Protein AF-A0A6I9YFA8-F1 (afdb_monomer_lite)

Foldseek 3Di:
DDDDDDDDDDDDDDDDDDDDDDDDDDDDDPDDDDDDDDDDDDDDDDDDDDDDDDDDDDPPDDDDPLPAADFQWAQAPVRDTDGQQQLVQARDADHHPSFGDPGHLQADDSSSQHHDWQWDARCNVVGVVHTDGQQAAPSPQQQQFRHWDDDPNDIAGHGDPQFDDRRSQFGDAQWAAGSNAGPIDTDGQQLLPQADPVDPHFGADRHPSQGDDRHQQADDRSSQFHHWQWADGCRPVVHTDGAPQVPATADRHPSHGDDDPPPPPPPPPDDDDDPCVVVVVVVVVVVVVVVVVVVVVVVVVVVVVVVVVVVVVSVVVSVVVVVVVVVVVVVVVVVVVVVVVVVVVVVVVVVVVVVVVVVVVVVVVVVVVVVVVVVVVVVVVVVVD

Radius of gyration: 44.39 Å; chains: 1; bounding box: 105×93×148 Å

pLDDT: mean 76.28, std 22.17, range [23.86, 96.75]

Secondary structure (DSSP, 8-state):
-------------------------------------------------------------------PPPTTEEEBTTS-EEE--STTS-SEE-TBT--EES--TT-BSTTS-BPPTTEEEETTTTEEEEEEEP-SSSTTT---EEEEEEETTEEEEEEPTTEESSSS-EEPTTEE--TTSTT---EE---TT-S-TTSSS--B-TTT-PBSS--TTEESTTS-EEPTTEEEESSSS-EEEE--STT--B-TTT-PBPP---------------TTHHHHHHHHHHHHHHHHHHHHHHHHHHHHHHHHHHHHHHHHHHHHHHHHHHHHHHHHHHHHHHHHHHHHHHHHHHHHHHHHHHHHHHHHHHHHHHHHHHHHHHHHHHH--

Sequence (385 aa):
MALILAWTLLFPIFSFLGCFSLCSASAEDNAFHFDTEESSAHGSQDNSLLRGQQQAVDFASWSHFAEKCQEGFYRTISGNCSPCHCNNNAYKCLDGSGICVDCQRNTTGDYCERCPEGYLGDVTRGAPSFCQPCPCPLPLVANFGVSCYRKNGVVRCKCKEHYAGSNCERCAPGYYGNPLVIGSTCKKCDCSGNSDPNLIVEDCDEVTGQCRNCMRSTTGFNCELCAPGYYGDARIARKCTACNCGGAPCDRQTGQCLGEPPMPAPVTDCPDISCDKCIWDLTDDISLAIQSIEESKEILLSISTGVAAHKDLHDLNATTFILKAKFSEKDNQSALQTTQVDDSANEMTKLLRKIDALDEKKNQGSSKGQQLQKETRETIKRATI

Structure (mmCIF, N/CA/C/O backbone):
data_AF-A0A6I9YFA8-F1
#
_entry.id   AF-A0A6I9YFA8-F1
#
loop_
_atom_site.group_PDB
_atom_site.id
_atom_site.type_symbol
_atom_site.label_atom_id
_atom_site.label_alt_id
_atom_site.label_comp_id
_atom_site.label_asym_id
_atom_site.label_entity_id
_atom_site.label_seq_id
_atom_site.pdbx_PDB_ins_code
_atom_site.Cartn_x
_atom_site.Cartn_y
_atom_site.Cartn_z
_atom_site.occupancy
_atom_site.B_iso_or_equiv
_atom_site.auth_seq_id
_atom_site.auth_comp_id
_atom_site.auth_asym_id
_atom_site.auth_atom_id
_atom_site.pdbx_PDB_model_num
ATOM 1 N N . MET A 1 1 ? 46.542 45.313 17.280 1.00 37.19 1 MET A N 1
ATOM 2 C CA . MET A 1 1 ? 47.785 44.831 17.924 1.00 37.19 1 MET A CA 1
ATOM 3 C C . MET A 1 1 ? 47.374 43.615 18.753 1.00 37.19 1 MET A C 1
ATOM 5 O O . MET A 1 1 ? 46.629 43.819 19.693 1.00 37.19 1 MET A O 1
ATOM 9 N N . ALA A 1 2 ? 47.442 42.357 18.306 1.00 37.31 2 ALA A N 1
ATOM 10 C CA . ALA A 1 2 ? 48.555 41.522 17.823 1.00 37.31 2 ALA A CA 1
ATOM 11 C C . ALA A 1 2 ? 49.624 41.205 18.894 1.00 37.31 2 ALA A C 1
ATOM 13 O O . ALA A 1 2 ? 50.141 42.144 19.490 1.00 37.31 2 ALA A O 1
ATOM 14 N N . LEU A 1 3 ? 49.980 39.901 18.975 1.00 33.00 3 LEU A N 1
ATOM 15 C CA . LEU A 1 3 ? 51.080 39.203 19.701 1.00 33.00 3 LEU A CA 1
ATOM 16 C C . LEU A 1 3 ? 50.664 38.589 21.064 1.00 33.00 3 LEU A C 1
ATOM 18 O O . LEU A 1 3 ? 50.338 39.333 21.977 1.00 33.00 3 LEU A O 1
ATOM 22 N N . ILE A 1 4 ? 50.419 37.269 21.228 1.00 43.38 4 ILE A N 1
ATOM 23 C CA . ILE A 1 4 ? 51.249 36.023 21.131 1.00 43.38 4 ILE A CA 1
ATOM 24 C C . ILE A 1 4 ? 52.418 36.005 22.153 1.00 43.38 4 ILE A C 1
ATOM 26 O O . ILE A 1 4 ? 53.266 36.886 22.092 1.00 43.38 4 ILE A O 1
ATOM 30 N N . LEU A 1 5 ? 52.454 35.094 23.148 1.00 41.53 5 LEU A N 1
ATOM 31 C CA . LEU A 1 5 ? 53.279 33.854 23.322 1.00 41.53 5 LEU A CA 1
ATOM 32 C C . LEU A 1 5 ? 53.258 33.526 24.854 1.00 41.53 5 LEU A C 1
ATOM 34 O O . LEU A 1 5 ? 53.018 34.444 25.627 1.00 41.53 5 LEU A O 1
ATOM 38 N N . ALA A 1 6 ? 53.476 32.341 25.443 1.00 36.97 6 ALA A N 1
ATOM 39 C CA . ALA A 1 6 ? 54.114 31.083 25.056 1.00 36.97 6 ALA A CA 1
ATOM 40 C C . ALA A 1 6 ? 53.616 29.921 25.956 1.00 36.97 6 ALA A C 1
ATOM 42 O O . ALA A 1 6 ? 53.263 30.120 27.118 1.00 36.97 6 ALA A O 1
ATOM 43 N N . TRP A 1 7 ? 53.659 28.704 25.412 1.00 34.22 7 TRP A N 1
ATOM 44 C CA . TRP A 1 7 ? 53.540 27.418 26.105 1.00 34.22 7 TRP A CA 1
ATOM 45 C C . TRP A 1 7 ? 54.900 26.946 26.642 1.00 34.22 7 TRP A C 1
ATOM 47 O O . TRP A 1 7 ? 55.912 27.106 25.959 1.00 34.22 7 TRP A O 1
ATOM 57 N N . THR A 1 8 ? 54.909 26.250 27.785 1.00 38.25 8 THR A N 1
ATOM 58 C CA . THR A 1 8 ? 56.031 25.402 28.224 1.00 38.25 8 THR A CA 1
ATOM 59 C C . THR A 1 8 ? 55.552 24.024 28.693 1.00 38.25 8 THR A C 1
ATOM 61 O O . THR A 1 8 ? 54.775 23.896 29.632 1.00 38.25 8 THR A O 1
ATOM 64 N N . LEU A 1 9 ? 56.069 23.039 27.960 1.00 36.62 9 LEU A N 1
ATOM 65 C CA . LEU A 1 9 ? 56.256 21.594 28.133 1.00 36.62 9 LEU A CA 1
ATOM 66 C C . LEU A 1 9 ? 56.224 20.999 29.555 1.00 36.62 9 LEU A C 1
ATOM 68 O O . LEU A 1 9 ? 56.829 21.559 30.462 1.00 36.62 9 LEU A O 1
ATOM 72 N N . LEU A 1 10 ? 55.710 19.761 29.659 1.00 36.56 10 LEU A N 1
ATOM 73 C CA . LEU A 1 10 ? 56.336 18.643 30.393 1.00 36.56 10 LEU A CA 1
ATOM 74 C C . LEU A 1 10 ? 55.769 17.282 29.916 1.00 36.56 10 LEU A C 1
ATOM 76 O O . LEU A 1 10 ? 54.577 17.014 30.031 1.00 36.56 10 LEU A O 1
ATOM 80 N N . PHE A 1 11 ? 56.654 16.446 29.361 1.00 34.84 11 PHE A N 1
ATOM 81 C CA . PHE A 1 11 ? 56.480 15.011 29.066 1.00 34.84 11 PHE A CA 1
ATOM 82 C C . PHE A 1 11 ? 56.703 14.161 30.335 1.00 34.84 11 PHE A C 1
ATOM 84 O O . PHE A 1 11 ? 57.422 14.597 31.236 1.00 34.84 11 PHE A O 1
ATOM 91 N N . PRO A 1 12 ? 56.180 12.922 30.378 1.00 45.16 12 PRO A N 1
ATOM 92 C CA . PRO A 1 12 ? 57.072 11.743 30.366 1.00 45.16 12 PRO A CA 1
ATOM 93 C C . PRO A 1 12 ? 56.535 10.649 29.411 1.00 45.16 12 PRO A C 1
ATOM 95 O O . PRO A 1 12 ? 55.336 10.419 29.331 1.00 45.16 12 PRO A O 1
ATOM 98 N N . ILE A 1 13 ? 57.315 10.094 28.476 1.00 38.06 13 ILE A N 1
ATOM 99 C CA . ILE A 1 13 ? 58.240 8.945 28.596 1.00 38.06 13 ILE A CA 1
ATOM 100 C C . ILE A 1 13 ? 57.659 7.758 29.386 1.00 38.06 13 ILE A C 1
ATOM 102 O O . ILE A 1 13 ? 57.830 7.681 30.596 1.00 38.06 13 ILE A O 1
ATOM 106 N N . PHE A 1 14 ? 57.088 6.786 28.667 1.00 33.00 14 PHE A N 1
ATOM 107 C CA . PHE A 1 14 ? 57.235 5.3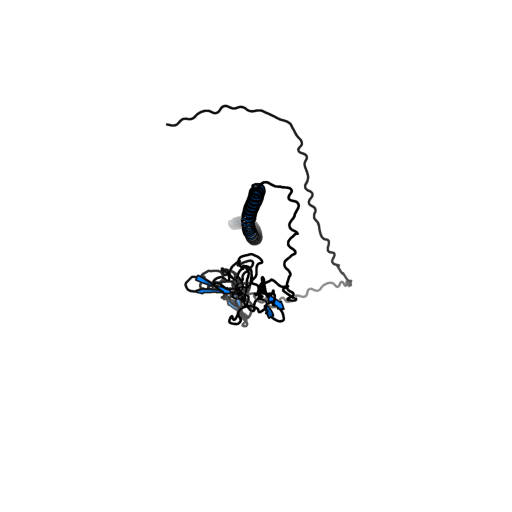59 28.971 1.00 33.00 14 PHE A CA 1
ATOM 108 C C . PHE A 1 14 ? 57.263 4.560 27.663 1.00 33.00 14 PHE A C 1
ATOM 110 O O . PHE A 1 14 ? 56.269 4.450 26.950 1.00 33.00 14 PHE A O 1
ATOM 117 N N . SER A 1 15 ? 58.438 4.014 27.365 1.00 31.86 15 SER A N 1
ATOM 118 C CA . SER A 1 15 ? 58.642 2.933 26.409 1.00 31.86 15 SER A CA 1
ATOM 119 C C . SER A 1 15 ? 58.514 1.612 27.161 1.00 31.86 15 SER A C 1
ATOM 121 O O . SER A 1 15 ? 59.235 1.427 28.134 1.00 31.86 15 SER A O 1
ATOM 123 N N . PHE A 1 16 ? 57.692 0.679 26.681 1.00 33.78 16 PHE A N 1
ATOM 124 C CA . PHE A 1 16 ? 57.995 -0.751 26.775 1.00 33.78 16 PHE A CA 1
ATOM 125 C C . PHE A 1 16 ? 57.478 -1.483 25.533 1.00 33.78 16 PHE A C 1
ATOM 127 O O . PHE A 1 16 ? 56.389 -1.232 25.025 1.00 33.78 16 PHE A O 1
ATOM 134 N N . LEU A 1 17 ? 58.370 -2.326 25.023 1.00 32.44 17 LEU A N 1
ATOM 135 C CA . LEU A 1 17 ? 58.340 -3.076 23.779 1.00 32.44 17 LEU A CA 1
ATOM 136 C C . LEU A 1 17 ? 57.250 -4.163 23.742 1.00 32.44 17 LEU A C 1
ATOM 138 O O . LEU A 1 17 ? 57.093 -4.916 24.693 1.00 32.44 17 LEU A O 1
ATOM 142 N N . GLY A 1 18 ? 56.660 -4.332 22.555 1.00 32.12 18 GLY A N 1
ATOM 143 C CA . GLY A 1 18 ? 56.881 -5.529 21.732 1.00 32.12 18 GLY A CA 1
ATOM 144 C C . GLY A 1 18 ? 56.092 -6.803 22.050 1.00 32.12 18 GLY A C 1
ATOM 145 O O . GLY A 1 18 ? 56.532 -7.619 22.848 1.00 32.12 18 GLY A O 1
ATOM 146 N N . CYS A 1 19 ? 55.035 -7.046 21.269 1.00 28.20 19 CYS A N 1
ATOM 147 C CA . CYS A 1 19 ? 54.756 -8.342 20.631 1.00 28.20 19 CYS A CA 1
ATOM 148 C C . CYS A 1 19 ? 53.680 -8.151 19.547 1.00 28.20 19 CYS A C 1
ATOM 150 O O . CYS A 1 19 ? 52.489 -8.253 19.816 1.00 28.20 19 CYS A O 1
ATOM 152 N N . PHE A 1 20 ? 54.096 -7.870 18.309 1.00 30.78 20 PHE A N 1
ATOM 153 C CA . PHE A 1 20 ? 53.253 -8.107 17.135 1.00 30.78 20 PHE A CA 1
ATOM 154 C C . PHE A 1 20 ? 53.549 -9.525 16.646 1.00 30.78 20 PHE A C 1
ATOM 156 O O . PHE A 1 20 ? 54.576 -9.764 16.018 1.00 30.78 20 PHE A O 1
ATOM 163 N N . SER A 1 21 ? 52.662 -10.464 16.972 1.00 33.53 21 SER A N 1
ATOM 164 C CA . SER A 1 21 ? 52.560 -11.728 16.245 1.00 33.53 21 SER A CA 1
ATOM 165 C C . SER A 1 21 ? 51.426 -11.605 15.238 1.00 33.53 21 SER A C 1
ATOM 167 O 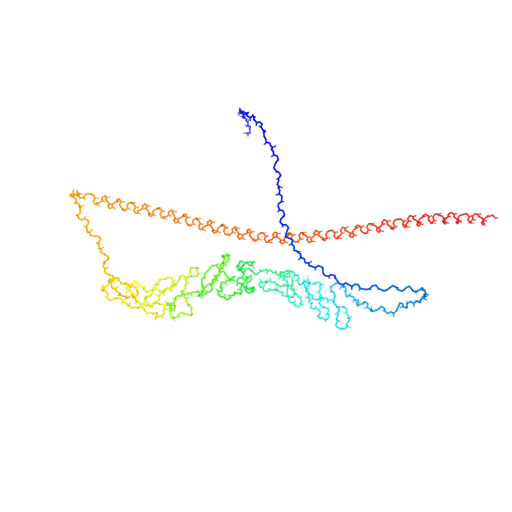O . SER A 1 21 ? 50.321 -11.186 15.580 1.00 33.53 21 SER A O 1
ATOM 169 N N . LEU A 1 22 ? 51.745 -11.940 13.990 1.00 33.31 22 LEU A N 1
ATOM 170 C CA . LEU A 1 22 ? 50.807 -12.087 12.890 1.00 33.31 22 LEU A CA 1
ATOM 171 C C . LEU A 1 22 ? 49.702 -13.080 13.280 1.00 33.31 22 LEU A C 1
ATOM 173 O O . LEU A 1 22 ? 50.000 -14.187 13.722 1.00 33.31 22 LEU A O 1
ATOM 177 N N . CYS A 1 23 ? 48.442 -12.714 13.057 1.00 27.19 23 CYS A N 1
ATOM 178 C CA . CYS A 1 23 ? 47.355 -13.678 12.918 1.00 27.19 23 CYS A CA 1
ATOM 179 C C . CYS A 1 23 ? 46.838 -13.606 11.484 1.00 27.19 23 CYS A C 1
ATOM 181 O O . CYS A 1 23 ? 46.246 -12.616 11.056 1.00 27.19 23 CYS A O 1
ATOM 183 N N . SER A 1 24 ? 47.129 -14.673 10.752 1.00 28.73 24 SER A N 1
ATOM 184 C CA . SER A 1 24 ? 46.574 -15.025 9.456 1.00 28.73 24 SER A CA 1
ATOM 185 C C . SER A 1 24 ? 45.066 -15.239 9.604 1.00 28.73 24 SER A C 1
ATOM 187 O O . SER A 1 24 ? 44.641 -16.099 10.373 1.00 28.73 24 SER A O 1
ATOM 189 N N . ALA A 1 25 ? 44.255 -14.472 8.879 1.00 27.84 25 ALA A N 1
ATOM 190 C CA . ALA A 1 25 ? 42.838 -14.769 8.724 1.00 27.84 25 ALA A CA 1
ATOM 191 C C . ALA A 1 25 ? 42.693 -15.903 7.697 1.00 27.84 25 ALA A C 1
ATOM 193 O O . ALA A 1 25 ? 42.983 -15.724 6.516 1.00 27.84 25 ALA A O 1
ATOM 194 N N . SER A 1 26 ? 42.303 -17.081 8.183 1.00 27.17 26 SER A N 1
ATOM 195 C CA . SER A 1 26 ? 41.871 -18.220 7.375 1.00 27.17 26 SER A CA 1
ATOM 196 C C . SER A 1 26 ? 40.496 -17.907 6.786 1.00 27.17 26 SER A C 1
ATOM 198 O O . SER A 1 26 ? 39.551 -17.672 7.536 1.00 27.17 26 SER A O 1
ATOM 200 N N . ALA A 1 27 ? 40.397 -17.883 5.459 1.00 29.92 27 ALA A N 1
ATOM 201 C CA . ALA A 1 27 ? 39.131 -17.884 4.740 1.00 29.92 27 ALA A CA 1
ATOM 202 C C . ALA A 1 27 ? 38.597 -19.325 4.706 1.00 29.92 27 ALA A C 1
ATOM 204 O O . ALA A 1 27 ? 39.241 -20.214 4.151 1.00 29.92 27 ALA A O 1
ATOM 205 N N . GLU A 1 28 ? 37.452 -19.562 5.341 1.00 27.06 28 GLU A N 1
ATOM 206 C CA . GLU A 1 28 ? 36.682 -20.795 5.182 1.00 27.06 28 GLU A CA 1
ATOM 207 C C . GLU A 1 28 ? 35.789 -20.651 3.941 1.00 27.06 28 GLU A C 1
ATOM 209 O O . GLU A 1 28 ? 34.716 -20.050 3.992 1.00 27.06 28 GLU A O 1
ATOM 214 N N . ASP A 1 29 ? 36.258 -21.187 2.813 1.00 28.42 29 ASP A N 1
ATOM 215 C CA . ASP A 1 29 ? 35.444 -21.428 1.623 1.00 28.42 29 ASP A CA 1
ATOM 216 C C . ASP A 1 29 ? 34.617 -22.707 1.829 1.00 28.42 29 ASP A C 1
ATOM 218 O O . ASP A 1 29 ? 35.122 -23.826 1.729 1.00 28.42 29 ASP A O 1
ATOM 222 N N . ASN A 1 30 ? 33.317 -22.550 2.085 1.00 28.09 30 ASN A N 1
ATOM 223 C CA . ASN A 1 30 ? 32.345 -23.634 1.951 1.00 28.09 30 ASN A CA 1
ATOM 224 C C . ASN A 1 30 ? 31.956 -23.776 0.472 1.00 28.09 30 ASN A C 1
ATOM 226 O O . ASN A 1 30 ? 30.963 -23.212 0.010 1.00 28.09 30 ASN A O 1
ATOM 230 N N . ALA A 1 31 ? 32.753 -24.544 -0.270 1.00 27.52 31 ALA A N 1
ATOM 231 C CA . ALA A 1 31 ? 32.398 -25.027 -1.597 1.00 27.52 31 ALA A CA 1
ATOM 232 C C . ALA A 1 31 ? 31.390 -26.184 -1.472 1.00 27.52 31 ALA A C 1
ATOM 234 O O . ALA A 1 31 ? 31.732 -27.290 -1.055 1.00 27.52 31 ALA A O 1
ATOM 235 N N . PHE A 1 32 ? 30.132 -25.924 -1.833 1.00 25.80 32 PHE A N 1
ATOM 236 C CA . PHE A 1 32 ? 29.132 -26.969 -2.033 1.00 25.80 32 PHE A CA 1
ATOM 237 C C . PHE A 1 32 ? 29.426 -27.724 -3.335 1.00 25.80 32 PHE A C 1
ATOM 239 O O . PHE A 1 32 ? 29.373 -27.163 -4.427 1.00 25.80 32 PHE A O 1
ATOM 246 N N . HIS A 1 33 ? 29.731 -29.010 -3.182 1.00 24.09 33 HIS A N 1
ATOM 247 C CA . HIS A 1 33 ? 29.872 -30.004 -4.238 1.00 24.09 33 HIS A CA 1
ATOM 248 C C . HIS A 1 33 ? 28.466 -30.419 -4.704 1.00 24.09 33 HIS A C 1
ATOM 250 O O . HIS A 1 33 ? 27.665 -30.887 -3.894 1.00 24.09 33 HIS A O 1
ATOM 256 N N . PHE A 1 34 ? 28.150 -30.236 -5.987 1.00 24.97 34 PHE A N 1
ATOM 257 C CA . PHE A 1 34 ? 26.955 -30.808 -6.608 1.00 24.97 34 PHE A CA 1
ATOM 258 C C . PHE A 1 34 ? 27.399 -31.658 -7.797 1.00 24.97 34 PHE A C 1
ATOM 260 O O . PHE A 1 34 ? 27.820 -31.135 -8.827 1.00 24.97 34 PHE A O 1
ATOM 267 N N . ASP A 1 35 ? 27.360 -32.974 -7.607 1.00 23.86 35 ASP A N 1
ATOM 268 C CA . ASP A 1 35 ? 27.571 -33.963 -8.656 1.00 23.86 35 ASP A CA 1
ATOM 269 C C . ASP A 1 35 ? 26.369 -33.958 -9.605 1.00 23.86 35 ASP A C 1
ATOM 271 O O . ASP A 1 35 ? 25.222 -34.053 -9.168 1.00 23.86 35 ASP A O 1
ATOM 275 N N . THR A 1 36 ? 26.615 -33.867 -10.912 1.00 29.19 36 THR A N 1
ATOM 276 C CA . THR A 1 36 ? 25.636 -34.301 -11.917 1.00 29.19 36 THR A CA 1
ATOM 277 C C . THR A 1 36 ? 26.329 -35.135 -12.981 1.00 29.19 36 THR A C 1
ATOM 279 O O . THR A 1 36 ? 27.373 -34.776 -13.519 1.00 29.19 36 THR A O 1
ATOM 282 N N . GLU A 1 37 ? 25.728 -36.299 -13.189 1.00 26.17 37 GLU A N 1
ATOM 283 C CA . GLU A 1 37 ? 26.202 -37.449 -13.936 1.00 26.17 37 GLU A CA 1
ATOM 284 C C . GLU A 1 37 ? 26.422 -37.145 -15.423 1.00 26.17 37 GLU A C 1
ATOM 286 O O . GLU A 1 37 ? 25.513 -36.744 -16.151 1.00 26.17 37 GLU A O 1
ATOM 291 N N . GLU A 1 38 ? 27.635 -37.430 -15.893 1.00 25.34 38 GLU A N 1
ATOM 292 C CA . GLU A 1 38 ? 27.951 -37.620 -17.302 1.00 25.34 38 GLU A CA 1
ATOM 293 C C . GLU A 1 38 ? 27.581 -39.061 -17.687 1.00 25.34 38 GLU A C 1
ATOM 295 O O . GLU A 1 38 ? 28.255 -40.018 -17.308 1.00 25.34 38 GLU A O 1
ATOM 300 N N . SER A 1 39 ? 26.495 -39.232 -18.442 1.00 28.34 39 SER A N 1
ATOM 301 C CA . SER A 1 39 ? 26.204 -40.492 -19.131 1.00 28.34 39 SER A CA 1
ATOM 302 C C . SER A 1 39 ? 26.679 -40.409 -20.576 1.00 28.34 39 SER A C 1
ATOM 304 O O . SER A 1 39 ? 26.050 -39.786 -21.431 1.00 28.34 39 SER A O 1
ATOM 306 N N . SER A 1 40 ? 27.796 -41.080 -20.838 1.00 24.27 40 SER A N 1
ATOM 307 C CA . SER A 1 40 ? 28.259 -41.462 -22.167 1.00 24.27 40 SER A CA 1
ATOM 308 C C . SER A 1 40 ? 27.720 -42.854 -22.516 1.00 24.27 40 SER A C 1
ATOM 310 O O . SER A 1 40 ? 27.761 -43.776 -21.704 1.00 24.27 40 SER A O 1
ATOM 312 N N . ALA A 1 41 ? 27.234 -43.033 -23.747 1.00 27.73 41 ALA A N 1
ATOM 313 C CA . ALA A 1 41 ? 26.946 -44.352 -24.301 1.00 27.73 41 ALA A CA 1
ATOM 314 C C . ALA A 1 41 ? 27.381 -44.448 -25.775 1.00 27.73 41 ALA A C 1
ATOM 316 O O . ALA A 1 41 ? 26.761 -43.886 -26.670 1.00 27.73 41 ALA A O 1
ATOM 317 N N . HIS A 1 42 ? 28.472 -45.199 -25.957 1.00 26.69 42 HIS A N 1
ATOM 318 C CA . HIS A 1 42 ? 28.729 -46.201 -27.001 1.00 26.69 42 HIS A CA 1
ATOM 319 C C . HIS A 1 42 ? 28.657 -45.821 -28.497 1.00 26.69 42 HIS A C 1
ATOM 321 O O . HIS A 1 42 ? 27.625 -45.892 -29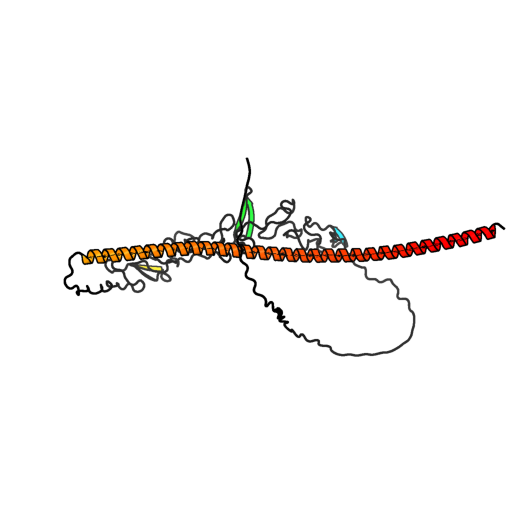.150 1.00 26.69 42 HIS A O 1
ATOM 327 N N . GLY A 1 43 ? 29.843 -45.544 -29.051 1.00 24.30 43 GLY A N 1
ATOM 328 C CA . GLY A 1 43 ? 30.550 -46.396 -30.022 1.00 24.30 43 GLY A CA 1
ATOM 329 C C . GLY A 1 43 ? 29.792 -47.064 -31.179 1.00 24.30 43 GLY A C 1
ATOM 330 O O . GLY A 1 43 ? 29.072 -48.033 -30.980 1.00 24.30 43 GLY A O 1
ATOM 331 N N . SER A 1 44 ? 30.174 -46.699 -32.406 1.00 27.22 44 SER A N 1
ATOM 332 C CA . SER A 1 44 ? 30.743 -47.668 -33.355 1.00 27.22 44 SER A CA 1
ATOM 333 C C . SER A 1 44 ? 31.600 -46.935 -34.385 1.00 27.22 44 SER A C 1
ATOM 335 O O . SER A 1 44 ? 31.117 -46.075 -35.118 1.00 27.22 44 SER A O 1
ATOM 337 N N . GLN A 1 45 ? 32.887 -47.277 -34.416 1.00 28.42 45 GLN A N 1
ATOM 338 C CA . GLN A 1 45 ? 33.768 -47.014 -35.548 1.00 28.42 45 GLN A CA 1
ATOM 339 C C . GLN A 1 45 ? 33.338 -47.913 -36.707 1.00 28.42 45 GLN A C 1
ATOM 341 O O . GLN A 1 45 ? 33.093 -49.097 -36.493 1.00 28.42 45 GLN A O 1
ATOM 346 N N . ASP A 1 46 ? 33.339 -47.380 -37.925 1.00 25.95 46 ASP A N 1
ATOM 347 C CA . ASP A 1 46 ? 33.706 -48.193 -39.076 1.00 25.95 46 ASP A CA 1
ATOM 348 C C . ASP A 1 46 ? 34.562 -47.354 -40.025 1.00 25.95 46 ASP A C 1
ATOM 350 O O . ASP A 1 46 ? 34.192 -46.259 -40.451 1.00 25.95 46 ASP A O 1
ATOM 354 N N . ASN A 1 47 ? 35.773 -47.847 -40.258 1.00 26.53 47 ASN A N 1
ATOM 355 C CA . ASN A 1 47 ? 36.839 -47.174 -40.976 1.00 26.53 47 ASN A CA 1
ATOM 356 C C . ASN A 1 47 ? 36.979 -47.899 -42.317 1.00 26.53 47 ASN A C 1
ATOM 358 O O . ASN A 1 47 ? 37.496 -49.014 -42.360 1.00 26.53 47 ASN A O 1
ATOM 362 N N . SER A 1 48 ? 36.539 -47.291 -43.419 1.00 29.19 48 SER A N 1
ATOM 363 C CA . SER A 1 48 ? 36.879 -47.779 -44.758 1.00 29.19 48 SER A CA 1
ATOM 364 C C . SER A 1 48 ? 37.493 -46.664 -45.602 1.00 29.19 48 SER A C 1
ATOM 366 O O . SER A 1 48 ? 36.871 -45.677 -45.984 1.00 29.19 48 SER A O 1
ATOM 368 N N . LEU A 1 49 ? 38.789 -46.846 -45.846 1.00 30.11 49 LEU A N 1
ATOM 369 C CA . LEU A 1 49 ? 39.604 -46.148 -46.827 1.00 30.11 49 LEU A CA 1
ATOM 370 C C . LEU A 1 49 ? 39.100 -46.471 -48.237 1.00 30.11 49 LEU A C 1
ATOM 372 O O . LEU A 1 49 ? 39.190 -47.621 -48.657 1.00 30.11 49 LEU A O 1
ATOM 376 N N . LEU A 1 50 ? 38.717 -45.454 -49.010 1.00 30.09 50 LEU A N 1
ATOM 377 C CA . LEU A 1 50 ? 38.871 -45.477 -50.464 1.00 30.09 50 LEU A CA 1
ATOM 378 C C . LEU A 1 50 ? 39.292 -44.096 -50.975 1.00 30.09 50 LEU A C 1
ATOM 380 O O . LEU A 1 50 ? 38.740 -43.048 -50.652 1.00 30.09 50 LEU A O 1
ATOM 384 N N . ARG A 1 51 ? 40.379 -44.151 -51.735 1.00 28.03 51 ARG A N 1
ATOM 385 C CA . ARG A 1 51 ? 41.190 -43.077 -52.288 1.00 28.03 51 ARG A CA 1
ATOM 386 C C . ARG A 1 51 ? 40.494 -42.437 -53.494 1.00 28.03 51 ARG A C 1
ATOM 388 O O . ARG A 1 51 ? 40.247 -43.122 -54.473 1.00 28.03 51 ARG A O 1
ATOM 395 N N . GLY A 1 52 ? 40.337 -41.114 -53.432 1.00 30.61 52 GLY A N 1
ATOM 396 C CA . GLY A 1 52 ? 40.505 -40.169 -54.540 1.00 30.61 52 GLY A CA 1
ATOM 397 C C . GLY A 1 52 ? 39.525 -40.225 -55.713 1.00 30.61 52 GLY A C 1
ATOM 398 O O . GLY A 1 52 ? 39.706 -41.017 -56.627 1.00 30.61 52 GLY A O 1
ATOM 399 N N . GLN A 1 53 ? 38.660 -39.214 -55.805 1.00 30.06 53 GLN A N 1
ATOM 400 C CA . GLN A 1 53 ? 38.508 -38.465 -57.052 1.00 30.06 53 GLN A CA 1
ATOM 401 C C . GLN A 1 53 ? 37.922 -37.078 -56.785 1.00 30.06 53 GLN A C 1
ATOM 403 O O . GLN A 1 53 ? 36.889 -36.917 -56.144 1.00 30.06 53 GLN A O 1
ATOM 408 N N . GLN A 1 54 ? 38.645 -36.075 -57.273 1.00 42.94 54 GLN A N 1
ATOM 409 C CA . GLN A 1 54 ? 38.258 -34.676 -57.318 1.00 42.94 54 GLN A CA 1
ATOM 410 C C . GLN A 1 54 ? 36.951 -34.541 -58.115 1.00 42.94 54 GLN A C 1
ATOM 412 O O . GLN A 1 54 ? 36.946 -34.787 -59.321 1.00 42.94 54 GLN A O 1
ATOM 417 N N . GLN A 1 55 ? 35.862 -34.125 -57.474 1.00 30.30 55 GLN A N 1
ATOM 418 C CA . GLN A 1 55 ? 34.700 -33.578 -58.169 1.00 30.30 55 GLN A CA 1
ATOM 419 C C . GLN A 1 55 ? 34.354 -32.231 -57.545 1.00 30.30 55 GLN A C 1
ATOM 421 O O . GLN A 1 55 ? 34.182 -32.102 -56.335 1.00 30.30 55 GLN A O 1
ATOM 426 N N . ALA A 1 56 ? 34.367 -31.216 -58.406 1.00 37.69 56 ALA A N 1
ATOM 427 C CA . ALA A 1 56 ? 34.013 -29.848 -58.095 1.00 37.69 56 ALA A CA 1
ATOM 428 C C . ALA A 1 56 ? 32.609 -29.814 -57.486 1.00 37.69 56 ALA A C 1
ATOM 430 O O . ALA A 1 56 ? 31.646 -30.248 -58.115 1.00 37.69 56 ALA A O 1
ATOM 431 N N . VAL A 1 57 ? 32.509 -29.317 -56.256 1.00 32.56 57 VAL A N 1
ATOM 432 C CA . VAL A 1 57 ? 31.219 -29.017 -55.643 1.00 32.56 57 VAL A CA 1
ATOM 433 C C . VAL A 1 57 ? 30.835 -27.623 -56.118 1.00 32.56 57 VAL A C 1
ATOM 435 O O . VAL A 1 57 ? 31.519 -26.646 -55.810 1.00 32.56 57 VAL A O 1
ATOM 438 N N . ASP A 1 58 ? 29.777 -27.565 -56.919 1.00 29.73 58 ASP A N 1
ATOM 439 C CA . ASP A 1 58 ? 29.145 -26.338 -57.387 1.00 29.73 58 ASP A CA 1
ATOM 440 C C . ASP A 1 58 ? 28.758 -25.463 -56.184 1.00 29.73 58 ASP A C 1
ATOM 442 O O . ASP A 1 58 ? 27.888 -25.803 -55.377 1.00 29.73 58 ASP A O 1
ATOM 446 N N . PHE A 1 59 ? 29.423 -24.317 -56.055 1.00 38.16 59 PHE A N 1
ATOM 447 C CA . PHE A 1 59 ? 29.097 -23.272 -55.087 1.00 38.16 59 PHE A CA 1
ATOM 448 C C . PHE A 1 59 ? 27.905 -22.453 -55.607 1.00 38.16 59 PHE A C 1
ATOM 450 O O . PHE A 1 59 ? 28.044 -21.293 -55.982 1.00 38.16 59 PHE A O 1
ATOM 457 N N . ALA A 1 60 ? 26.719 -23.057 -55.666 1.00 39.16 60 ALA A N 1
ATOM 458 C CA . ALA A 1 60 ? 25.497 -22.334 -56.024 1.00 39.16 60 ALA A CA 1
ATOM 459 C C . ALA A 1 60 ? 24.237 -22.944 -55.393 1.00 39.16 60 ALA A C 1
ATOM 461 O O . ALA A 1 60 ? 23.219 -23.132 -56.047 1.00 39.16 60 ALA A O 1
ATOM 462 N N . SER A 1 61 ? 24.285 -23.243 -54.096 1.00 44.78 61 SER A N 1
ATOM 463 C CA . SER A 1 61 ? 23.067 -23.347 -53.285 1.00 44.78 61 SER A CA 1
ATOM 464 C C . SER A 1 61 ? 23.377 -22.996 -51.834 1.00 44.78 61 SER A C 1
ATOM 466 O O . SER A 1 61 ? 23.171 -23.784 -50.913 1.00 44.78 61 SER A O 1
ATOM 468 N N . TRP A 1 62 ? 23.919 -21.796 -51.622 1.00 40.25 62 TRP A N 1
ATOM 469 C CA . TRP A 1 62 ? 23.849 -21.170 -50.309 1.00 40.25 62 TRP A CA 1
ATOM 470 C C . TRP A 1 62 ? 22.434 -20.635 -50.145 1.00 40.25 62 TRP A C 1
ATOM 472 O O . TRP A 1 62 ? 22.063 -19.619 -50.727 1.00 40.25 62 TRP A O 1
ATOM 482 N N . SER A 1 63 ? 21.639 -21.378 -49.379 1.00 46.28 63 SER A N 1
ATOM 483 C CA . SER A 1 63 ? 20.431 -20.895 -48.721 1.00 46.28 63 SER A CA 1
ATOM 484 C C . SER A 1 63 ? 20.654 -19.455 -48.267 1.00 46.28 63 SER A C 1
ATOM 486 O O . SER A 1 63 ? 21.534 -19.197 -47.445 1.00 46.28 63 SER A O 1
ATOM 488 N N . HIS A 1 64 ? 19.901 -18.542 -48.886 1.00 47.16 64 HIS A N 1
ATOM 489 C CA . HIS A 1 64 ? 19.938 -17.107 -48.648 1.00 47.16 64 HIS A CA 1
ATOM 490 C C . HIS A 1 64 ? 20.105 -16.826 -47.154 1.00 47.16 64 HIS A C 1
ATOM 492 O O . HIS A 1 64 ? 19.227 -17.152 -46.354 1.00 47.16 64 HIS A O 1
ATOM 498 N N . PHE A 1 65 ? 21.223 -16.197 -46.788 1.00 49.88 65 PHE A N 1
ATOM 499 C CA . PHE A 1 65 ? 21.296 -15.418 -45.562 1.00 49.88 65 PHE A CA 1
ATOM 500 C C . PHE A 1 65 ? 20.062 -14.514 -45.563 1.00 49.88 65 PHE A C 1
ATOM 502 O O . PHE A 1 65 ? 19.938 -13.652 -46.434 1.00 49.88 65 PHE A O 1
ATOM 509 N N . ALA A 1 66 ? 19.114 -14.742 -44.653 1.00 60.78 66 ALA A N 1
ATOM 510 C CA . ALA A 1 66 ? 18.056 -13.776 -44.419 1.00 60.78 66 ALA A CA 1
ATOM 511 C C . ALA A 1 66 ? 18.762 -12.495 -43.970 1.00 60.78 66 ALA A C 1
ATOM 513 O O . ALA A 1 66 ? 19.285 -12.423 -42.860 1.00 60.78 66 ALA A O 1
ATOM 514 N N . GLU A 1 67 ? 18.885 -11.542 -44.890 1.00 70.81 67 GLU A N 1
ATOM 515 C CA . GLU A 1 67 ? 19.615 -10.302 -44.678 1.00 70.81 67 GLU A CA 1
ATOM 516 C C . GLU A 1 67 ? 18.953 -9.586 -43.497 1.00 70.81 67 GLU A C 1
ATOM 518 O O . GLU A 1 67 ? 17.792 -9.166 -43.567 1.00 70.81 67 GLU A O 1
ATOM 523 N N . LYS A 1 68 ? 19.638 -9.591 -42.353 1.00 81.06 68 LYS A N 1
ATOM 524 C CA . LYS A 1 68 ? 19.126 -9.014 -41.115 1.00 81.06 68 LYS A CA 1
ATOM 525 C C . LYS A 1 68 ? 19.073 -7.503 -41.301 1.00 81.06 68 LYS A C 1
ATOM 527 O O . LYS A 1 68 ? 20.052 -6.910 -41.750 1.00 81.06 68 LYS A O 1
ATOM 532 N N . CYS A 1 69 ? 17.939 -6.889 -40.974 1.00 86.50 69 CYS A N 1
ATOM 533 C CA . CYS A 1 69 ? 17.820 -5.438 -41.045 1.00 86.50 69 CYS A CA 1
ATOM 534 C C . CYS A 1 69 ? 18.826 -4.766 -40.096 1.00 86.50 69 CYS A C 1
ATOM 536 O O . CYS A 1 69 ? 19.213 -5.333 -39.069 1.00 86.50 69 CYS A O 1
ATOM 538 N N . GLN A 1 70 ? 19.263 -3.561 -40.466 1.00 88.75 70 GLN A N 1
ATOM 539 C CA . GLN A 1 70 ? 20.136 -2.735 -39.635 1.00 88.75 70 GLN A CA 1
ATOM 540 C C . GLN A 1 70 ? 19.482 -2.454 -38.270 1.00 88.75 70 GLN A C 1
ATOM 542 O O . GLN A 1 70 ? 18.259 -2.419 -38.153 1.00 88.75 70 GLN A O 1
ATOM 547 N N . GLU A 1 71 ? 20.291 -2.237 -37.233 1.00 85.12 71 GLU A N 1
ATOM 548 C CA . GLU A 1 71 ? 19.803 -1.859 -35.903 1.00 85.12 71 GLU A CA 1
ATOM 549 C C . GLU A 1 71 ? 18.879 -0.629 -35.963 1.00 85.12 71 GLU A C 1
ATOM 551 O O . GLU A 1 71 ? 19.141 0.325 -36.699 1.00 85.12 71 GLU A O 1
ATOM 556 N N . GLY A 1 72 ? 17.766 -0.672 -35.224 1.00 87.38 72 GLY A N 1
ATOM 557 C CA . GLY A 1 72 ? 16.690 0.316 -35.332 1.00 87.38 72 GLY A CA 1
ATOM 558 C C . GLY A 1 72 ? 15.690 0.060 -36.465 1.00 87.38 72 GLY A C 1
ATOM 559 O O . GLY A 1 72 ? 14.760 0.849 -36.615 1.00 87.38 72 GLY A O 1
ATOM 560 N N . PHE A 1 73 ? 15.837 -1.019 -37.242 1.00 92.69 73 PHE A N 1
ATOM 561 C CA . PHE A 1 73 ? 14.900 -1.440 -38.287 1.00 92.69 73 PHE A CA 1
ATOM 562 C C . PHE A 1 73 ? 14.470 -2.898 -38.083 1.00 92.69 73 PHE A C 1
ATOM 564 O O . PHE A 1 73 ? 15.242 -3.722 -37.597 1.00 92.69 73 PHE A O 1
ATOM 571 N N . TYR A 1 74 ? 13.252 -3.225 -38.511 1.00 93.19 74 TYR A N 1
ATOM 572 C CA . TYR A 1 74 ? 12.707 -4.583 -38.528 1.00 93.19 74 TYR A CA 1
ATOM 573 C C . TYR A 1 74 ? 12.267 -4.978 -39.932 1.00 93.19 74 TYR A C 1
ATOM 575 O O . TYR A 1 74 ? 11.970 -4.131 -40.781 1.00 93.19 74 TYR A O 1
ATOM 583 N N . ARG A 1 75 ? 12.213 -6.284 -40.177 1.00 92.62 75 ARG A N 1
ATOM 584 C CA . ARG A 1 75 ? 11.740 -6.853 -41.436 1.00 92.62 75 ARG A CA 1
ATOM 585 C C . ARG A 1 75 ? 10.215 -6.917 -41.424 1.00 92.62 75 ARG A C 1
ATOM 587 O O . ARG A 1 75 ? 9.632 -7.579 -40.576 1.00 92.62 75 ARG A O 1
ATOM 594 N N . THR A 1 76 ? 9.551 -6.262 -42.369 1.00 91.12 76 THR A N 1
ATOM 595 C CA . THR A 1 76 ? 8.092 -6.333 -42.534 1.00 91.12 76 THR A CA 1
ATOM 596 C C . THR A 1 76 ? 7.659 -7.693 -43.087 1.00 91.12 76 THR A C 1
ATOM 598 O O . THR A 1 76 ? 8.463 -8.439 -43.648 1.00 91.12 76 THR A O 1
ATOM 601 N N . ILE A 1 77 ? 6.358 -7.998 -43.020 1.00 89.06 77 ILE A N 1
ATOM 602 C CA . ILE A 1 77 ? 5.769 -9.206 -43.637 1.00 89.06 77 ILE A CA 1
ATOM 603 C C . ILE A 1 77 ? 6.019 -9.239 -45.159 1.00 89.06 77 ILE A C 1
ATOM 605 O O . ILE A 1 77 ? 6.173 -10.303 -45.749 1.00 89.06 77 ILE A O 1
ATOM 609 N N . SER A 1 78 ? 6.117 -8.067 -45.794 1.00 89.44 78 SER A N 1
ATOM 610 C CA . SER A 1 78 ? 6.474 -7.910 -47.211 1.00 89.44 78 SER A CA 1
ATOM 611 C C . SER A 1 78 ? 7.970 -8.089 -47.514 1.00 89.44 78 SER A C 1
ATOM 613 O O . SER A 1 78 ? 8.360 -8.020 -48.675 1.00 89.44 78 SER A O 1
ATOM 615 N N . GLY A 1 79 ? 8.809 -8.323 -46.500 1.00 87.06 79 GLY A N 1
ATOM 616 C CA . GLY A 1 79 ? 10.240 -8.584 -46.654 1.00 87.06 79 GLY A CA 1
ATOM 617 C C . GLY A 1 79 ? 11.133 -7.340 -46.737 1.00 87.06 79 GLY A C 1
ATOM 618 O O . GLY A 1 79 ? 12.336 -7.497 -46.937 1.00 87.06 79 GLY A O 1
ATOM 619 N N . ASN A 1 80 ? 10.585 -6.136 -46.546 1.00 91.69 80 ASN A N 1
ATOM 620 C CA . ASN A 1 80 ? 11.334 -4.875 -46.567 1.00 91.69 80 ASN A CA 1
ATOM 621 C C . ASN A 1 80 ? 11.792 -4.477 -45.156 1.00 91.69 80 ASN A C 1
ATOM 623 O O . ASN A 1 80 ? 11.115 -4.778 -44.178 1.00 91.69 80 ASN A O 1
ATOM 627 N N . CYS A 1 81 ? 12.903 -3.748 -45.035 1.00 93.56 81 CYS A N 1
ATOM 628 C CA . CYS A 1 81 ? 13.325 -3.178 -43.752 1.00 93.56 81 CYS A CA 1
ATOM 629 C C . CYS A 1 81 ? 12.620 -1.840 -43.495 1.00 93.56 81 CYS A C 1
ATOM 631 O O . CYS A 1 81 ? 12.714 -0.922 -44.308 1.00 93.56 81 CYS A O 1
ATOM 633 N N . SER A 1 82 ? 11.926 -1.723 -42.364 1.00 93.62 82 SER A N 1
ATOM 634 C CA . SER A 1 82 ? 11.246 -0.499 -41.918 1.00 93.62 82 SER A CA 1
ATOM 635 C C . SER A 1 82 ? 11.748 -0.068 -40.539 1.00 93.62 82 SER A C 1
ATOM 637 O O . SER A 1 82 ? 12.107 -0.930 -39.740 1.00 93.62 82 SER A O 1
ATOM 639 N N . PRO A 1 83 ? 11.803 1.240 -40.235 1.00 94.50 83 PRO A N 1
ATOM 640 C CA . PRO A 1 83 ? 12.319 1.712 -38.954 1.00 94.50 83 PRO A CA 1
ATOM 641 C C . PRO A 1 83 ? 11.387 1.342 -37.790 1.00 94.50 83 PRO A C 1
ATOM 643 O O . PRO A 1 83 ? 10.158 1.361 -37.921 1.00 94.50 83 PRO A O 1
ATOM 646 N N . CYS A 1 84 ? 11.977 1.038 -36.635 1.00 93.88 84 CYS A N 1
ATOM 647 C CA . CYS A 1 84 ? 11.271 0.844 -35.374 1.00 93.88 84 CYS A CA 1
ATOM 648 C C . CYS A 1 84 ? 10.752 2.193 -34.851 1.00 93.88 84 CYS A C 1
ATOM 650 O O . CYS A 1 84 ? 11.514 3.145 -34.683 1.00 93.88 84 CYS A O 1
ATOM 652 N N . HIS A 1 85 ? 9.461 2.270 -34.530 1.00 93.88 85 HIS A N 1
ATOM 653 C CA . HIS A 1 85 ? 8.820 3.491 -34.028 1.00 93.88 85 HIS A CA 1
ATOM 654 C C . HIS A 1 85 ? 8.572 3.409 -32.517 1.00 93.88 85 HIS A C 1
ATOM 656 O O . HIS A 1 85 ? 7.440 3.456 -32.056 1.00 93.88 85 HIS A O 1
ATOM 662 N N . CYS A 1 86 ? 9.645 3.293 -31.734 1.00 93.00 86 CYS A N 1
ATOM 663 C CA . CYS A 1 86 ? 9.574 3.036 -30.289 1.00 93.00 86 CYS A CA 1
ATOM 664 C C . CYS A 1 86 ? 9.682 4.290 -29.409 1.00 93.00 86 CYS A C 1
ATOM 666 O O . CYS A 1 86 ? 10.235 4.224 -28.311 1.00 93.00 86 CYS A O 1
ATOM 668 N N . ASN A 1 87 ? 9.273 5.462 -29.911 1.00 90.62 87 ASN A N 1
ATOM 669 C CA . ASN A 1 87 ? 9.375 6.751 -29.203 1.00 90.62 87 ASN A CA 1
ATOM 670 C C . ASN A 1 87 ? 10.773 7.047 -28.617 1.00 90.62 87 ASN A C 1
ATOM 672 O O . ASN A 1 87 ? 10.904 7.668 -27.565 1.00 90.62 87 ASN A O 1
ATOM 676 N N . ASN A 1 88 ? 11.835 6.574 -29.282 1.00 89.56 88 ASN A N 1
ATOM 677 C CA . ASN A 1 88 ? 13.222 6.664 -28.812 1.00 89.56 88 ASN A CA 1
ATOM 678 C C . ASN A 1 88 ? 13.485 5.990 -27.444 1.00 89.56 88 ASN A C 1
ATOM 680 O O . ASN A 1 88 ? 14.468 6.310 -26.772 1.00 89.56 88 ASN A O 1
ATOM 684 N N . ASN A 1 89 ? 12.605 5.080 -27.018 1.00 91.00 89 ASN A N 1
ATOM 685 C CA . ASN A 1 89 ? 12.709 4.323 -25.770 1.00 91.00 89 ASN A CA 1
ATOM 686 C C . ASN A 1 89 ? 13.097 2.855 -25.993 1.00 91.00 89 ASN A C 1
ATOM 688 O O . ASN A 1 89 ? 13.462 2.185 -25.038 1.00 91.00 89 ASN A O 1
ATOM 692 N N . ALA A 1 90 ? 13.096 2.366 -27.231 1.00 93.31 90 ALA A N 1
ATOM 693 C CA . ALA A 1 90 ? 13.722 1.101 -27.605 1.00 93.31 90 ALA A CA 1
ATOM 694 C C . ALA A 1 90 ? 14.377 1.215 -28.985 1.00 93.31 90 ALA A C 1
ATOM 696 O O . ALA A 1 90 ? 13.980 2.036 -29.811 1.00 93.31 90 ALA A O 1
ATOM 697 N N . TYR A 1 91 ? 15.390 0.384 -29.216 1.00 90.69 91 TYR A N 1
ATOM 698 C CA . TYR A 1 91 ? 16.151 0.318 -30.470 1.00 90.69 91 TYR A CA 1
ATOM 699 C C . TYR A 1 91 ? 15.924 -1.002 -31.226 1.00 90.69 91 TYR A C 1
ATOM 701 O O . TYR A 1 91 ? 16.369 -1.156 -32.362 1.00 90.69 91 TYR A O 1
ATOM 709 N N . LYS A 1 92 ? 15.208 -1.948 -30.606 1.00 92.06 92 LYS A N 1
ATOM 710 C CA . LYS A 1 92 ? 14.832 -3.242 -31.177 1.00 92.06 92 LYS A CA 1
ATOM 711 C C . LYS A 1 92 ? 13.315 -3.354 -31.250 1.00 92.06 92 LYS A C 1
ATOM 713 O O . LYS A 1 92 ? 12.608 -2.926 -30.337 1.00 92.06 92 LYS A O 1
ATOM 718 N N . CYS A 1 93 ? 12.830 -3.981 -32.310 1.00 93.88 93 CYS A N 1
ATOM 719 C CA . CYS A 1 93 ? 11.432 -4.343 -32.456 1.00 93.88 93 CYS A CA 1
ATOM 720 C C . CYS A 1 93 ? 11.301 -5.697 -33.171 1.00 93.88 93 CYS A C 1
ATOM 722 O O . CYS A 1 93 ? 12.237 -6.149 -33.832 1.00 93.88 93 CYS A O 1
ATOM 724 N N . LEU A 1 94 ? 10.177 -6.381 -32.963 1.00 94.06 94 LEU A N 1
ATOM 725 C CA . LEU A 1 94 ? 9.902 -7.707 -33.507 1.00 94.06 94 LEU A CA 1
ATOM 726 C C . LEU A 1 94 ? 9.710 -7.645 -35.024 1.00 94.06 94 LEU A C 1
ATOM 728 O O . LEU A 1 94 ? 8.944 -6.824 -35.534 1.00 94.06 94 LEU A O 1
ATOM 732 N N . ASP A 1 95 ? 10.357 -8.564 -35.739 1.00 92.56 95 ASP A N 1
ATOM 733 C CA . ASP A 1 95 ? 10.128 -8.751 -37.170 1.00 92.56 95 ASP A CA 1
ATOM 734 C C . ASP A 1 95 ? 8.662 -9.138 -37.440 1.00 92.56 95 ASP A C 1
ATOM 736 O O . ASP A 1 95 ? 8.000 -9.818 -36.654 1.00 92.56 95 ASP A O 1
ATOM 740 N N . GLY A 1 96 ? 8.127 -8.673 -38.563 1.00 90.62 96 GLY A N 1
ATOM 741 C CA . GLY A 1 96 ? 6.734 -8.827 -38.969 1.00 90.62 96 GLY A CA 1
ATOM 742 C C . GLY A 1 96 ? 5.808 -7.765 -38.376 1.00 90.62 96 GLY A C 1
ATOM 743 O O . GLY A 1 96 ? 5.075 -7.134 -39.136 1.00 90.62 96 GLY A O 1
ATOM 744 N N . SER A 1 97 ? 5.849 -7.546 -37.057 1.00 92.44 97 SER A N 1
ATOM 745 C CA . SER A 1 97 ? 4.898 -6.666 -36.355 1.00 92.44 97 SER A CA 1
ATOM 746 C C . SER A 1 97 ? 5.412 -5.252 -36.081 1.00 92.44 97 SER A C 1
ATOM 748 O O . SER A 1 97 ? 4.606 -4.328 -36.010 1.00 92.44 97 SER A O 1
ATOM 750 N N . GLY A 1 98 ? 6.724 -5.066 -35.911 1.00 92.81 98 GLY A N 1
ATOM 751 C CA . GLY A 1 98 ? 7.313 -3.784 -35.516 1.00 92.81 98 GLY A CA 1
ATOM 752 C C . GLY A 1 98 ? 7.079 -3.407 -34.049 1.00 92.81 98 GLY A C 1
ATOM 753 O O . GLY A 1 98 ? 7.374 -2.275 -33.668 1.00 92.81 98 GLY A O 1
ATOM 754 N N . ILE A 1 99 ? 6.579 -4.340 -33.228 1.00 96.00 99 ILE A N 1
ATOM 755 C CA . ILE A 1 99 ? 6.359 -4.146 -31.787 1.00 96.00 99 ILE A CA 1
ATOM 756 C C . ILE A 1 99 ? 7.707 -4.055 -31.076 1.00 96.00 99 ILE A C 1
ATOM 758 O O . ILE A 1 99 ? 8.573 -4.912 -31.250 1.00 96.00 99 ILE A O 1
ATOM 762 N N . CYS A 1 100 ? 7.887 -3.019 -30.274 1.00 95.31 100 CYS A N 1
ATOM 763 C CA . CYS A 1 100 ? 9.123 -2.726 -29.571 1.00 95.31 100 CYS A CA 1
ATOM 764 C C . CYS A 1 100 ? 9.417 -3.752 -28.476 1.00 95.31 100 CYS A C 1
ATOM 766 O O . CYS A 1 100 ? 8.521 -4.208 -27.767 1.00 95.31 100 CYS A O 1
ATOM 768 N N . VAL A 1 101 ? 10.695 -4.092 -28.323 1.00 94.12 101 VAL A N 1
ATOM 769 C CA . VAL A 1 101 ? 11.182 -4.981 -27.260 1.00 94.12 101 VAL A CA 1
ATOM 770 C C . VAL A 1 101 ? 12.218 -4.253 -26.417 1.00 94.12 101 VAL A C 1
ATOM 772 O O . VAL A 1 101 ? 12.891 -3.345 -26.905 1.00 94.12 101 VAL A O 1
ATOM 775 N N . ASP A 1 102 ? 12.335 -4.644 -25.150 1.00 92.56 102 ASP A N 1
ATOM 776 C CA . ASP A 1 102 ? 13.256 -4.035 -24.183 1.00 92.56 102 ASP A CA 1
ATOM 777 C C . ASP A 1 102 ? 13.071 -2.512 -24.051 1.00 92.56 102 ASP A C 1
ATOM 779 O O . ASP A 1 102 ? 14.025 -1.733 -24.144 1.00 92.56 102 ASP A O 1
ATOM 783 N N . CYS A 1 103 ? 11.822 -2.077 -23.839 1.00 93.50 103 CYS A N 1
ATOM 784 C CA . CYS A 1 103 ? 11.502 -0.679 -23.558 1.00 93.50 103 CYS A CA 1
ATOM 785 C C . CYS A 1 103 ? 12.330 -0.153 -22.371 1.00 93.50 103 CYS A C 1
ATOM 787 O O . CYS A 1 103 ? 12.223 -0.624 -21.240 1.00 93.50 103 CYS A O 1
ATOM 789 N N . GLN A 1 104 ? 13.159 0.854 -22.632 1.00 91.81 104 GLN A N 1
ATOM 790 C CA . GLN A 1 104 ? 14.023 1.506 -21.653 1.00 91.81 104 GLN A CA 1
ATOM 791 C C . GLN A 1 104 ? 13.281 2.635 -20.931 1.00 91.81 104 GLN A C 1
ATOM 793 O O . GLN A 1 104 ? 12.108 2.909 -21.187 1.00 91.81 104 GLN A O 1
ATOM 798 N N . ARG A 1 105 ? 13.976 3.331 -20.022 1.00 90.25 105 ARG A N 1
ATOM 799 C CA . ARG A 1 105 ? 13.459 4.530 -19.330 1.00 90.25 105 ARG A CA 1
ATOM 800 C C . ARG A 1 105 ? 12.140 4.286 -18.580 1.00 90.25 105 ARG A C 1
ATOM 802 O O . ARG A 1 105 ? 11.320 5.197 -18.444 1.00 90.25 105 ARG A O 1
ATOM 809 N N . ASN A 1 106 ? 11.967 3.058 -18.084 1.00 90.75 106 ASN A N 1
ATOM 810 C CA . ASN A 1 106 ? 10.762 2.571 -17.417 1.00 90.75 106 ASN A CA 1
ATOM 811 C C . ASN A 1 106 ? 9.503 2.796 -18.260 1.00 90.75 106 ASN A C 1
ATOM 813 O O . ASN A 1 106 ? 8.494 3.242 -17.734 1.00 90.75 106 ASN A O 1
ATOM 817 N N . THR A 1 107 ? 9.562 2.540 -19.566 1.00 92.12 107 THR A N 1
ATOM 818 C CA . THR A 1 107 ? 8.403 2.639 -20.465 1.00 92.12 107 THR A CA 1
ATOM 819 C C . THR A 1 107 ? 7.830 1.265 -20.784 1.00 92.12 107 THR A C 1
ATOM 821 O O . THR A 1 107 ? 8.465 0.235 -20.574 1.00 92.12 107 THR A O 1
ATOM 824 N N . THR A 1 108 ? 6.588 1.235 -21.250 1.00 93.00 108 THR A N 1
ATOM 825 C CA . THR A 1 108 ? 5.884 0.021 -21.660 1.00 93.00 108 THR A CA 1
ATOM 826 C C . THR A 1 108 ? 4.869 0.354 -22.759 1.00 93.00 108 THR A C 1
ATOM 828 O O . THR A 1 108 ? 4.689 1.523 -23.107 1.00 93.00 108 THR A O 1
ATOM 831 N N . GLY A 1 109 ? 4.189 -0.664 -23.283 1.00 93.00 109 GLY A N 1
ATOM 832 C CA . GLY A 1 109 ? 3.341 -0.568 -24.472 1.00 93.00 109 GLY A CA 1
ATOM 833 C C . GLY A 1 109 ? 4.054 -1.070 -25.723 1.00 93.00 109 GLY A C 1
ATOM 834 O O . GLY A 1 109 ? 5.271 -1.258 -25.716 1.00 93.00 109 GLY A O 1
ATOM 835 N N . ASP A 1 110 ? 3.285 -1.291 -26.785 1.00 95.56 110 ASP A N 1
ATOM 836 C CA . ASP A 1 110 ? 3.781 -1.902 -28.025 1.00 95.56 110 ASP A CA 1
ATOM 837 C C . ASP A 1 110 ? 4.820 -1.022 -28.731 1.00 95.56 110 ASP A C 1
ATOM 839 O O . ASP A 1 110 ? 5.647 -1.514 -29.495 1.00 95.56 110 ASP A O 1
ATOM 843 N N . TYR A 1 111 ? 4.805 0.279 -28.439 1.00 94.94 111 TYR A N 1
ATOM 844 C CA . TYR A 1 111 ? 5.694 1.290 -28.995 1.00 94.94 111 TYR A CA 1
ATOM 845 C C . TYR A 1 111 ? 6.434 2.074 -27.902 1.00 94.94 111 TYR A C 1
ATOM 847 O O . TYR A 1 111 ? 6.950 3.167 -28.156 1.00 94.94 111 TYR A O 1
ATOM 855 N N . CYS A 1 112 ? 6.497 1.536 -26.677 1.00 93.56 112 CYS A N 1
ATOM 856 C CA . CYS A 1 112 ? 7.081 2.202 -25.509 1.00 93.56 112 CYS A CA 1
ATOM 857 C C . CYS A 1 112 ? 6.487 3.609 -25.259 1.00 93.56 112 CYS A C 1
ATOM 859 O O . CYS A 1 112 ? 7.193 4.561 -24.907 1.00 93.56 112 CYS A O 1
ATOM 861 N N . GLU A 1 113 ? 5.188 3.756 -25.517 1.00 91.62 113 GLU A N 1
ATOM 862 C CA . GLU A 1 113 ? 4.453 5.022 -25.559 1.00 91.62 113 GLU A CA 1
ATOM 863 C C . GLU A 1 113 ? 3.829 5.429 -24.219 1.00 91.62 113 GLU A C 1
ATOM 865 O O . GLU A 1 113 ? 3.321 6.543 -24.080 1.00 91.62 113 GLU A O 1
ATOM 870 N N . ARG A 1 114 ? 3.851 4.542 -23.221 1.00 91.62 114 ARG A N 1
ATOM 871 C CA . ARG A 1 114 ? 3.230 4.773 -21.913 1.00 91.62 114 ARG A CA 1
ATOM 872 C C . ARG A 1 114 ? 4.129 4.327 -20.769 1.00 91.62 114 ARG A C 1
ATOM 874 O O . ARG A 1 114 ? 5.090 3.585 -20.948 1.00 91.62 114 ARG A O 1
ATOM 881 N N . CYS A 1 115 ? 3.797 4.779 -19.567 1.00 88.81 115 CYS A N 1
ATOM 882 C CA . CYS A 1 115 ? 4.450 4.315 -18.351 1.00 88.81 115 CYS A CA 1
ATOM 883 C C . CYS A 1 115 ? 3.791 3.031 -17.816 1.00 88.81 115 CYS A C 1
ATOM 885 O O . CYS A 1 115 ? 2.580 2.848 -17.991 1.00 88.81 115 CYS A O 1
ATOM 887 N N . PRO A 1 116 ? 4.565 2.135 -17.178 1.00 86.69 116 PRO A N 1
ATOM 888 C CA . PRO A 1 116 ? 4.045 0.983 -16.460 1.00 86.69 116 PRO A CA 1
ATOM 889 C C . PRO A 1 116 ? 3.234 1.422 -15.240 1.00 86.69 116 PRO A C 1
ATOM 891 O O . PRO A 1 116 ? 3.259 2.585 -14.826 1.00 86.69 116 PRO A O 1
ATOM 894 N N . GLU A 1 117 ? 2.484 0.482 -14.666 1.00 81.00 117 GLU A N 1
ATOM 895 C CA . GLU A 1 117 ? 1.701 0.739 -13.457 1.00 81.00 117 GLU A CA 1
ATOM 896 C C . GLU A 1 117 ? 2.592 1.241 -12.314 1.00 81.00 117 GLU A C 1
ATOM 898 O O . GLU A 1 117 ? 3.740 0.827 -12.168 1.00 81.00 117 GLU A O 1
ATOM 903 N N . GLY A 1 118 ? 2.075 2.179 -11.518 1.00 78.19 118 GLY A N 1
ATOM 904 C CA . GLY A 1 118 ? 2.859 2.848 -10.478 1.00 78.19 118 GLY A CA 1
ATOM 905 C C . GLY A 1 118 ? 3.873 3.887 -10.978 1.00 78.19 118 GLY A C 1
ATOM 906 O O . GLY A 1 118 ? 4.605 4.425 -10.149 1.00 78.19 118 GLY A O 1
ATOM 907 N N . TYR A 1 119 ? 3.901 4.219 -12.275 1.00 85.44 119 TYR A N 1
ATOM 908 C CA . TYR A 1 119 ? 4.741 5.280 -12.840 1.00 85.44 119 TYR A CA 1
ATOM 909 C C . TYR A 1 119 ? 3.926 6.361 -13.573 1.00 85.44 119 TYR A C 1
ATOM 911 O O . TYR A 1 119 ? 2.812 6.130 -14.040 1.00 85.44 119 TYR A O 1
ATOM 919 N N . LEU A 1 120 ? 4.504 7.558 -13.694 1.00 86.62 120 LEU A N 1
ATOM 920 C CA . LEU A 1 120 ? 3.918 8.731 -14.340 1.00 86.62 120 LEU A CA 1
ATOM 921 C C . LEU A 1 120 ? 4.943 9.445 -15.230 1.00 86.62 120 LEU A C 1
ATOM 923 O O . LEU A 1 120 ? 6.074 9.710 -14.821 1.00 86.62 120 LEU A O 1
ATOM 927 N N . GLY A 1 121 ? 4.506 9.835 -16.426 1.00 85.50 121 GLY A N 1
ATOM 928 C CA . GLY A 1 121 ? 5.260 10.674 -17.353 1.00 85.50 121 GLY A CA 1
ATOM 929 C C . GLY A 1 121 ? 4.590 10.760 -18.726 1.00 85.50 121 GLY A C 1
ATOM 930 O O . GLY A 1 121 ? 3.775 9.904 -19.061 1.00 85.50 121 GLY A O 1
ATOM 931 N N . ASP A 1 122 ? 4.912 11.796 -19.505 1.00 85.56 122 ASP A N 1
ATOM 932 C CA . ASP A 1 122 ? 4.557 11.887 -20.929 1.00 85.56 122 ASP A CA 1
ATOM 933 C C . ASP A 1 122 ? 5.822 11.639 -21.760 1.00 85.56 122 ASP A C 1
ATOM 935 O O . ASP A 1 122 ? 6.585 12.557 -22.076 1.00 85.56 122 ASP A O 1
ATOM 939 N N . VAL A 1 123 ? 6.061 10.364 -22.066 1.00 84.75 123 VAL A N 1
ATOM 940 C CA . VAL A 1 123 ? 7.274 9.913 -22.767 1.00 84.75 123 VAL A CA 1
ATOM 941 C C . VAL A 1 123 ? 7.225 10.164 -24.269 1.00 84.75 123 VAL A C 1
ATOM 943 O O . VAL A 1 123 ? 8.268 10.173 -24.913 1.00 84.75 123 VAL A O 1
ATOM 946 N N . THR A 1 124 ? 6.041 10.447 -24.816 1.00 84.75 124 THR A N 1
ATOM 947 C CA . THR A 1 124 ? 5.873 10.817 -26.229 1.00 84.75 124 THR A CA 1
ATOM 948 C C . THR A 1 124 ? 6.339 12.245 -26.492 1.00 84.75 124 THR A C 1
ATOM 950 O O . THR A 1 124 ? 6.974 12.524 -27.505 1.00 84.75 124 THR A O 1
ATOM 953 N N . ARG A 1 125 ? 6.085 13.155 -25.543 1.00 84.62 125 ARG A N 1
ATOM 954 C CA . ARG A 1 125 ? 6.554 14.547 -25.597 1.00 84.62 125 ARG A CA 1
ATOM 955 C C . ARG A 1 125 ? 7.916 14.755 -24.935 1.00 84.62 125 ARG A C 1
ATOM 957 O O . ARG A 1 125 ? 8.441 15.864 -24.969 1.00 84.62 125 ARG A O 1
ATOM 964 N N . GLY A 1 126 ? 8.471 13.713 -24.315 1.00 73.69 126 GLY A N 1
ATOM 965 C CA . GLY A 1 126 ? 9.760 13.757 -23.626 1.00 73.69 126 GLY A CA 1
ATOM 966 C C . GLY A 1 126 ? 9.747 14.541 -22.309 1.00 73.69 126 GLY A C 1
ATOM 967 O O . GLY A 1 126 ? 10.796 15.029 -21.891 1.00 73.69 126 GLY A O 1
ATOM 968 N N . ALA A 1 127 ? 8.589 14.680 -21.649 1.00 74.44 127 ALA A N 1
ATOM 969 C CA . ALA A 1 127 ? 8.442 15.478 -20.431 1.00 74.44 127 ALA A CA 1
ATOM 970 C C . ALA A 1 127 ? 7.627 14.758 -19.331 1.00 74.44 127 ALA A C 1
ATOM 972 O O . ALA A 1 127 ? 6.393 14.820 -19.319 1.00 74.44 127 ALA A O 1
ATOM 973 N N . PRO A 1 128 ? 8.283 14.156 -18.320 1.00 74.06 128 PRO A N 1
ATOM 974 C CA . PRO A 1 128 ? 9.714 13.835 -18.250 1.00 74.06 128 PRO A CA 1
ATOM 975 C C . PRO A 1 128 ? 10.149 12.858 -19.355 1.00 74.06 128 PRO A C 1
ATOM 977 O O . PRO A 1 128 ? 9.339 12.102 -19.882 1.00 74.06 128 PRO A O 1
ATOM 980 N N . SER A 1 129 ? 11.442 12.858 -19.690 1.00 77.06 129 SER A N 1
ATOM 981 C CA . SER A 1 129 ? 12.031 11.988 -20.724 1.00 77.06 129 SER A CA 1
ATOM 982 C C . SER A 1 129 ? 12.058 10.500 -20.351 1.00 77.06 129 SER A C 1
ATOM 984 O O . SER A 1 129 ? 12.399 9.660 -21.179 1.00 77.06 129 SER A O 1
ATOM 986 N N . PHE A 1 130 ? 11.709 10.173 -19.108 1.00 85.31 130 PHE A N 1
ATOM 987 C CA . PHE A 1 130 ? 11.571 8.825 -18.577 1.00 85.31 130 PHE A CA 1
ATOM 988 C C . PHE A 1 130 ? 10.421 8.783 -17.572 1.00 85.31 130 PHE A C 1
ATOM 990 O O . PHE A 1 130 ? 10.062 9.800 -16.974 1.00 85.31 130 PHE A O 1
ATOM 997 N N . CYS A 1 131 ? 9.862 7.599 -17.355 1.00 88.88 131 CYS A N 1
ATOM 998 C CA . CYS A 1 131 ? 8.778 7.415 -16.405 1.00 88.88 131 CYS A CA 1
ATOM 999 C C . CYS A 1 131 ? 9.290 7.492 -14.965 1.00 88.88 131 CYS A C 1
ATOM 1001 O O . CYS A 1 131 ? 10.221 6.782 -14.574 1.00 88.88 131 CYS A O 1
ATOM 1003 N N . GLN A 1 132 ? 8.657 8.343 -14.159 1.00 85.62 132 GLN A N 1
ATOM 1004 C CA . GLN A 1 132 ? 8.992 8.519 -12.748 1.00 85.62 132 GLN A CA 1
ATOM 1005 C C . GLN A 1 132 ? 8.041 7.698 -11.877 1.00 85.62 132 GLN A C 1
ATOM 1007 O O . GLN A 1 132 ? 6.847 7.658 -12.177 1.00 85.62 132 GLN A O 1
ATOM 1012 N N . PRO A 1 133 ? 8.525 7.054 -10.803 1.00 84.31 133 PRO A N 1
ATOM 1013 C CA . PRO A 1 133 ? 7.647 6.335 -9.894 1.00 84.31 133 PRO A CA 1
ATOM 1014 C C . PRO A 1 133 ? 6.669 7.311 -9.237 1.00 84.31 133 PRO A C 1
ATOM 1016 O O . PRO A 1 133 ? 7.013 8.449 -8.905 1.00 84.31 133 PRO A O 1
ATOM 1019 N N . CYS A 1 134 ? 5.435 6.861 -9.054 1.00 84.25 134 CYS A N 1
ATOM 1020 C CA . CYS A 1 134 ? 4.414 7.623 -8.365 1.00 84.25 134 CYS A CA 1
ATOM 1021 C C . CYS A 1 134 ? 4.846 7.904 -6.917 1.00 84.25 134 CYS A C 1
ATOM 1023 O O . CYS A 1 134 ? 5.304 6.987 -6.236 1.00 84.25 134 CYS A O 1
ATOM 1025 N N . PRO A 1 135 ? 4.654 9.132 -6.404 1.00 81.75 135 PRO A N 1
ATOM 1026 C CA . PRO A 1 135 ? 4.981 9.501 -5.029 1.00 81.75 135 PRO A CA 1
ATOM 1027 C C . PRO A 1 135 ? 3.913 9.005 -4.035 1.00 81.75 135 PRO A C 1
ATOM 1029 O O . PRO A 1 135 ? 3.496 9.737 -3.140 1.00 81.75 135 PRO A O 1
ATOM 1032 N N . CYS A 1 136 ? 3.438 7.772 -4.208 1.00 83.44 136 CYS A N 1
ATOM 1033 C CA . CYS A 1 136 ? 2.627 7.090 -3.204 1.00 83.44 136 CYS A CA 1
ATOM 1034 C C . CYS A 1 136 ? 3.561 6.660 -2.054 1.00 83.44 136 CYS A C 1
ATOM 1036 O O . CYS A 1 136 ? 4.772 6.556 -2.289 1.00 83.44 136 CYS A O 1
ATOM 1038 N N . PRO A 1 137 ? 3.085 6.472 -0.809 1.00 75.25 137 PRO A N 1
ATOM 1039 C CA . PRO A 1 137 ? 3.971 6.194 0.307 1.00 75.25 137 PRO A CA 1
ATOM 1040 C C . PRO A 1 137 ? 4.809 4.959 0.004 1.00 75.25 137 PRO A C 1
ATOM 1042 O O . PRO A 1 137 ? 4.337 4.011 -0.622 1.00 75.25 137 PRO A O 1
ATOM 1045 N N . LEU A 1 138 ? 6.073 5.026 0.425 1.00 72.94 138 LEU A N 1
ATOM 1046 C CA . LEU A 1 138 ? 7.040 3.939 0.302 1.00 72.94 138 LEU A CA 1
ATOM 1047 C C . LEU A 1 138 ? 7.114 3.342 -1.126 1.00 72.94 138 LEU A C 1
ATOM 1049 O O . LEU A 1 138 ? 6.954 2.132 -1.295 1.00 72.94 138 LEU A O 1
ATOM 1053 N N . PRO A 1 139 ? 7.418 4.147 -2.166 1.00 66.06 139 PRO A N 1
ATOM 1054 C CA . PRO A 1 139 ? 7.235 3.778 -3.578 1.00 66.06 139 PRO A CA 1
ATOM 1055 C C . PRO A 1 139 ? 8.030 2.545 -4.040 1.00 66.06 139 PRO A C 1
ATOM 1057 O O . PRO A 1 139 ? 7.689 1.955 -5.061 1.00 66.06 139 PRO A O 1
ATOM 1060 N N . LEU A 1 140 ? 9.067 2.147 -3.296 1.00 68.56 140 LEU A N 1
ATOM 1061 C CA . LEU A 1 140 ? 9.931 1.002 -3.608 1.00 68.56 140 LEU A CA 1
ATOM 1062 C C . LEU A 1 140 ? 9.619 -0.263 -2.794 1.00 68.56 140 LEU A C 1
ATOM 1064 O O . LEU A 1 140 ? 9.973 -1.353 -3.226 1.00 68.56 140 LEU A O 1
ATOM 1068 N N . VAL A 1 141 ? 8.999 -0.133 -1.617 1.00 68.69 141 VAL A N 1
ATOM 1069 C CA . VAL A 1 141 ? 8.844 -1.249 -0.657 1.00 68.69 141 VAL A CA 1
ATOM 1070 C C . VAL A 1 141 ? 7.395 -1.511 -0.258 1.00 68.69 141 VAL A C 1
ATOM 1072 O O . VAL A 1 141 ? 7.054 -2.639 0.076 1.00 68.69 141 VAL A O 1
ATOM 1075 N N . ALA A 1 142 ? 6.524 -0.504 -0.318 1.00 67.62 142 ALA A N 1
ATOM 1076 C CA . ALA A 1 142 ? 5.121 -0.627 0.053 1.00 67.62 142 ALA A CA 1
ATOM 1077 C C . ALA A 1 142 ? 4.261 0.388 -0.720 1.00 67.62 142 ALA A C 1
ATOM 1079 O O . ALA A 1 142 ? 3.583 1.233 -0.144 1.00 67.62 142 ALA A O 1
ATOM 1080 N N . ASN A 1 143 ? 4.291 0.301 -2.055 1.00 74.00 143 ASN A N 1
ATOM 1081 C CA . ASN A 1 143 ? 3.459 1.145 -2.907 1.00 74.00 143 ASN A CA 1
ATOM 1082 C C . ASN A 1 143 ? 1.988 0.696 -2.827 1.00 74.00 143 ASN A C 1
ATOM 1084 O O . ASN A 1 143 ? 1.573 -0.309 -3.423 1.00 74.00 143 ASN A O 1
ATOM 1088 N N . PHE A 1 144 ? 1.197 1.457 -2.074 1.00 86.12 144 PHE A N 1
ATOM 1089 C CA . PHE A 1 144 ? -0.242 1.244 -1.919 1.00 86.12 144 PHE A CA 1
ATOM 1090 C C . PHE A 1 144 ? -1.089 1.971 -2.980 1.00 86.12 144 PHE A C 1
ATOM 1092 O O . PHE A 1 144 ? -2.318 1.953 -2.915 1.00 86.12 144 PHE A O 1
ATOM 1099 N N . GLY A 1 145 ? -0.452 2.575 -3.988 1.00 85.88 145 GLY A N 1
ATOM 1100 C CA . GLY A 1 145 ? -1.097 3.091 -5.193 1.00 85.88 145 GLY A CA 1
ATOM 1101 C C . GLY A 1 145 ? -1.089 2.078 -6.343 1.00 85.88 145 GLY A C 1
ATOM 1102 O O . GLY A 1 145 ? -0.153 1.301 -6.501 1.00 85.88 145 GLY A O 1
ATOM 1103 N N . VAL A 1 146 ? -2.142 2.090 -7.160 1.00 83.81 146 VAL A N 1
ATOM 1104 C CA . VAL A 1 146 ? -2.227 1.359 -8.441 1.00 83.81 146 VAL A CA 1
ATOM 1105 C C . VAL A 1 146 ? -1.632 2.202 -9.571 1.00 83.81 146 VAL A C 1
ATOM 1107 O O . VAL A 1 146 ? -0.896 1.728 -10.430 1.00 83.81 146 VAL A O 1
ATOM 1110 N N . SER A 1 147 ? -1.940 3.494 -9.565 1.00 84.69 147 SER A N 1
ATOM 1111 C CA . SER A 1 147 ? -1.429 4.464 -10.529 1.00 84.69 147 SER A CA 1
ATOM 1112 C C . SER A 1 147 ? -1.435 5.855 -9.911 1.00 84.69 147 SER A C 1
ATOM 1114 O O . SER A 1 147 ? -1.916 6.045 -8.794 1.00 84.69 147 SER A O 1
ATOM 1116 N N . CYS A 1 148 ? -0.917 6.851 -10.618 1.00 87.62 148 CYS A N 1
ATOM 1117 C CA . CYS A 1 148 ? -1.064 8.243 -10.222 1.00 87.62 148 CYS A CA 1
ATOM 1118 C C . CYS A 1 148 ? -1.297 9.133 -11.439 1.00 87.62 148 CYS A C 1
ATOM 1120 O O . CYS A 1 148 ? -1.020 8.760 -12.576 1.00 87.62 148 CYS A O 1
ATOM 1122 N N . TYR A 1 149 ? -1.845 10.317 -11.196 1.00 85.88 149 TYR A N 1
ATOM 1123 C CA . TYR A 1 149 ? -2.177 11.287 -12.230 1.00 85.88 149 TYR A CA 1
ATOM 1124 C C . TYR A 1 149 ? -1.944 12.707 -11.721 1.00 85.88 149 TYR A C 1
ATOM 1126 O O . TYR A 1 149 ? -1.977 12.969 -10.518 1.00 85.88 149 TYR A O 1
ATOM 1134 N N . ARG A 1 150 ? -1.719 13.655 -12.634 1.00 85.12 150 ARG A N 1
ATOM 1135 C CA . ARG A 1 150 ? -1.631 15.079 -12.284 1.00 85.12 150 ARG A CA 1
ATOM 1136 C C . ARG A 1 150 ? -3.012 15.717 -12.308 1.00 85.12 150 ARG A C 1
ATOM 1138 O O . ARG A 1 150 ? -3.720 15.637 -13.306 1.00 85.12 150 ARG A O 1
ATOM 1145 N N . LYS A 1 151 ? -3.367 16.414 -11.230 1.00 84.19 151 LYS A N 1
ATOM 1146 C CA . LYS A 1 151 ? -4.558 17.267 -11.143 1.00 84.19 151 LYS A CA 1
ATOM 1147 C C . LYS A 1 151 ? -4.167 18.597 -10.505 1.00 84.19 151 LYS A C 1
ATOM 1149 O O . LYS A 1 151 ? -3.808 18.628 -9.330 1.00 84.19 151 LYS A O 1
ATOM 1154 N N . ASN A 1 152 ? -4.264 19.681 -11.278 1.00 86.38 152 ASN A N 1
ATOM 1155 C CA . ASN A 1 152 ? -3.860 21.044 -10.897 1.00 86.38 152 ASN A CA 1
ATOM 1156 C C . ASN A 1 152 ? -2.377 21.146 -10.489 1.00 86.38 152 ASN A C 1
ATOM 1158 O O . ASN A 1 152 ? -2.053 21.720 -9.457 1.00 86.38 152 ASN A O 1
ATOM 1162 N N . GLY A 1 153 ? -1.477 20.518 -11.252 1.00 82.50 153 GLY A N 1
ATOM 1163 C CA . GLY A 1 153 ? -0.034 20.517 -10.968 1.00 82.50 153 GLY A CA 1
ATOM 1164 C C . GLY A 1 153 ? 0.408 19.582 -9.835 1.00 82.50 153 GLY A C 1
ATOM 1165 O O . GLY A 1 153 ? 1.595 19.298 -9.718 1.00 82.50 153 GLY A O 1
ATOM 1166 N N . VAL A 1 154 ? -0.529 19.034 -9.057 1.00 84.38 154 VAL A N 1
ATOM 1167 C CA . VAL A 1 154 ? -0.249 18.097 -7.961 1.00 84.38 154 VAL A CA 1
ATOM 1168 C C . VAL A 1 154 ? -0.471 16.662 -8.433 1.00 84.38 154 VAL A C 1
ATOM 1170 O O . VAL A 1 154 ? -1.492 16.357 -9.058 1.00 84.38 154 VAL A O 1
ATOM 1173 N N . VAL A 1 155 ? 0.485 15.779 -8.145 1.00 84.38 155 VAL A N 1
ATOM 1174 C CA . VAL A 1 155 ? 0.335 14.339 -8.388 1.00 84.38 155 VAL A CA 1
ATOM 1175 C C . VAL A 1 155 ? -0.574 13.754 -7.312 1.00 84.38 155 VAL A C 1
ATOM 1177 O O . VAL A 1 155 ? -0.392 14.033 -6.133 1.00 84.38 155 VAL A O 1
ATOM 1180 N N . ARG A 1 156 ? -1.569 12.971 -7.725 1.00 89.00 156 ARG A N 1
ATOM 1181 C CA . ARG A 1 156 ? -2.446 12.206 -6.838 1.00 89.00 156 ARG A CA 1
ATOM 1182 C C . ARG A 1 156 ? -2.377 10.735 -7.193 1.00 89.00 156 ARG A C 1
ATOM 1184 O O . ARG A 1 156 ? -2.391 10.392 -8.376 1.00 89.00 156 ARG A O 1
ATOM 1191 N N . CYS A 1 157 ? -2.335 9.884 -6.182 1.00 90.31 157 CYS A N 1
ATOM 1192 C CA . CYS A 1 157 ? -2.377 8.443 -6.335 1.00 90.31 157 CYS A CA 1
ATOM 1193 C C . CYS A 1 157 ? -3.820 7.940 -6.419 1.00 90.31 157 CYS A C 1
ATOM 1195 O O . CYS A 1 157 ? -4.728 8.430 -5.748 1.00 90.31 157 CYS A O 1
ATOM 1197 N N . LYS A 1 158 ? -4.023 6.930 -7.258 1.00 90.81 158 LYS A N 1
ATOM 1198 C CA . LYS A 1 158 ? -5.199 6.073 -7.246 1.00 90.81 158 LYS A CA 1
ATOM 1199 C C . LYS A 1 158 ? -4.883 4.897 -6.332 1.00 90.81 158 LYS A C 1
ATOM 1201 O O . LYS A 1 158 ? -4.068 4.048 -6.687 1.00 90.81 158 LYS A O 1
ATOM 1206 N N . CYS A 1 159 ? -5.488 4.881 -5.154 1.00 91.81 159 CYS A N 1
ATOM 1207 C CA . CYS A 1 159 ? -5.158 3.910 -4.120 1.00 91.81 159 CYS A CA 1
ATOM 1208 C C . CYS A 1 159 ? -5.683 2.511 -4.425 1.00 91.81 159 CYS A C 1
ATOM 1210 O O . CYS A 1 159 ? -6.714 2.351 -5.083 1.00 91.81 159 CYS A O 1
ATOM 1212 N N . LYS A 1 160 ? -4.946 1.506 -3.943 1.00 90.69 160 LYS A N 1
ATOM 1213 C CA . LYS A 1 160 ? -5.438 0.133 -3.814 1.00 90.69 160 LYS A CA 1
ATOM 1214 C C . LYS A 1 160 ? -6.609 0.104 -2.831 1.00 90.69 160 LYS A C 1
ATOM 1216 O O . LYS A 1 160 ? -6.805 1.033 -2.046 1.00 90.69 160 LYS A O 1
ATOM 1221 N N . GLU A 1 161 ? -7.376 -0.977 -2.876 1.00 92.00 161 GLU A N 1
ATOM 1222 C CA . GLU A 1 161 ? -8.459 -1.203 -1.922 1.00 92.00 161 GLU A CA 1
ATOM 1223 C C . GLU A 1 161 ? -7.934 -1.119 -0.481 1.00 92.00 161 GLU A C 1
ATOM 1225 O O . GLU A 1 161 ? -6.804 -1.529 -0.218 1.00 92.00 161 GLU A O 1
ATOM 1230 N N . HIS A 1 162 ? -8.743 -0.571 0.430 1.00 93.69 162 HIS A N 1
ATOM 1231 C CA . HIS A 1 162 ? -8.420 -0.355 1.854 1.00 93.69 162 HIS A CA 1
ATOM 1232 C C . HIS A 1 162 ? -7.483 0.822 2.167 1.00 93.69 162 HIS A C 1
ATOM 1234 O O . HIS A 1 162 ? -7.295 1.141 3.341 1.00 93.69 162 HIS A O 1
ATOM 1240 N N . TYR A 1 163 ? -6.944 1.509 1.157 1.00 93.94 163 TYR A N 1
ATOM 1241 C CA . TYR A 1 163 ? -6.083 2.683 1.331 1.00 93.94 163 TYR A CA 1
ATOM 1242 C C . TYR A 1 163 ? -6.770 3.951 0.825 1.00 93.94 163 TYR A C 1
ATOM 1244 O O . TYR A 1 163 ? -7.563 3.930 -0.117 1.00 93.94 163 TYR A O 1
ATOM 1252 N N . ALA A 1 164 ? -6.450 5.081 1.444 1.00 93.06 164 ALA A N 1
ATOM 1253 C CA . ALA A 1 164 ? -7.017 6.380 1.123 1.00 93.06 164 ALA A CA 1
ATOM 1254 C C . ALA A 1 164 ? -6.000 7.507 1.338 1.00 93.06 164 ALA A C 1
ATOM 1256 O O . ALA A 1 164 ? -4.929 7.326 1.912 1.00 93.06 164 ALA A O 1
ATOM 1257 N N . GLY A 1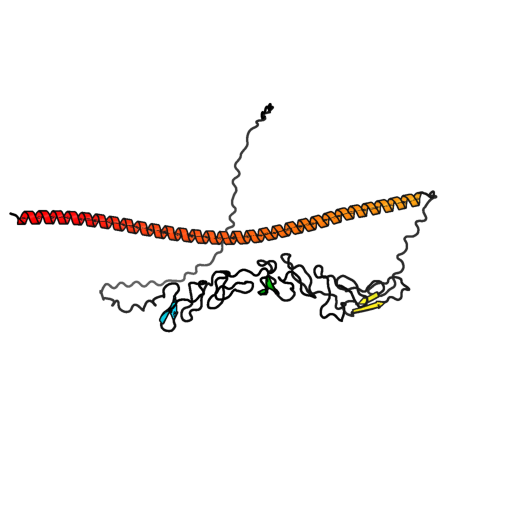 165 ? -6.360 8.700 0.870 1.00 91.19 165 GLY A N 1
ATOM 1258 C CA . GLY A 1 165 ? -5.498 9.876 0.905 1.00 91.19 165 GLY A CA 1
ATOM 1259 C C . GLY A 1 165 ? -5.082 10.326 -0.488 1.00 91.19 165 GLY A C 1
ATOM 1260 O O . GLY A 1 165 ? -5.462 9.736 -1.498 1.00 91.19 165 GLY A O 1
ATOM 1261 N N . SER A 1 166 ? -4.346 11.430 -0.541 1.00 89.31 166 SER A N 1
ATOM 1262 C CA . SER A 1 166 ? -3.878 12.003 -1.808 1.00 89.31 166 SER A CA 1
ATOM 1263 C C . SER A 1 166 ? -2.774 11.169 -2.451 1.00 89.31 166 SER A C 1
ATOM 1265 O O . SER A 1 166 ? -2.696 11.086 -3.675 1.00 89.31 166 SER A O 1
ATOM 1267 N N . ASN A 1 167 ? -1.978 10.520 -1.610 1.00 89.31 167 ASN A N 1
ATOM 1268 C CA . ASN A 1 167 ? -0.873 9.652 -1.951 1.00 89.31 167 ASN A CA 1
ATOM 1269 C C . ASN A 1 167 ? -1.114 8.208 -1.504 1.00 89.31 167 ASN A C 1
ATOM 1271 O O . ASN A 1 167 ? -0.314 7.373 -1.878 1.00 89.31 167 ASN A O 1
ATOM 1275 N N . CYS A 1 168 ? -2.213 7.880 -0.814 1.00 91.94 168 CYS A N 1
ATOM 1276 C CA . CYS A 1 168 ? -2.478 6.579 -0.165 1.00 91.94 168 CYS A CA 1
ATOM 1277 C C . CYS A 1 168 ? -1.783 6.415 1.193 1.00 91.94 168 CYS A C 1
ATOM 1279 O O . CYS A 1 168 ? -1.435 5.315 1.610 1.00 91.94 168 CYS A O 1
ATOM 1281 N N . GLU A 1 169 ? -1.578 7.545 1.865 1.00 89.94 169 GLU A N 1
ATOM 1282 C CA . GLU A 1 169 ? -0.875 7.731 3.132 1.00 89.94 169 GLU A CA 1
ATOM 1283 C C . GLU A 1 169 ? -1.651 7.273 4.374 1.00 89.94 169 GLU A C 1
ATOM 1285 O O . GLU A 1 169 ? -1.082 7.252 5.462 1.00 89.94 169 GLU A O 1
ATOM 1290 N N . ARG A 1 170 ? -2.929 6.909 4.237 1.00 92.81 170 ARG A N 1
ATOM 1291 C CA . ARG A 1 170 ? -3.780 6.464 5.348 1.00 92.81 170 ARG A CA 1
ATOM 1292 C C . ARG A 1 170 ? -4.696 5.320 4.934 1.00 92.81 170 ARG A C 1
ATOM 1294 O O . ARG A 1 170 ? -4.853 5.030 3.747 1.00 92.81 170 ARG A O 1
ATOM 1301 N N . CYS A 1 171 ? -5.314 4.673 5.911 1.00 94.75 171 CYS A N 1
ATOM 1302 C CA . CYS A 1 171 ? -6.310 3.647 5.643 1.00 94.75 171 CYS A CA 1
ATOM 1303 C C . CYS A 1 171 ? -7.648 4.263 5.218 1.00 94.75 171 CYS A C 1
ATOM 1305 O O . CYS A 1 171 ? -7.981 5.401 5.558 1.00 94.75 171 CYS A O 1
ATOM 1307 N N . ALA A 1 172 ? -8.388 3.530 4.392 1.00 95.50 172 ALA A N 1
ATOM 1308 C CA . ALA A 1 172 ? -9.745 3.897 4.017 1.00 95.50 172 ALA A CA 1
ATOM 1309 C C . ALA A 1 172 ? -10.690 3.771 5.228 1.00 95.50 172 ALA A C 1
ATOM 1311 O O . ALA A 1 172 ? -10.404 2.991 6.134 1.00 95.50 172 ALA A O 1
ATOM 1312 N N . PRO A 1 173 ? -11.832 4.484 5.249 1.00 94.25 173 PRO A N 1
ATOM 1313 C CA . PRO A 1 173 ? -12.830 4.322 6.306 1.00 94.25 173 PRO A CA 1
ATOM 1314 C C . PRO A 1 173 ? -13.223 2.851 6.508 1.00 94.25 173 PRO A C 1
ATOM 1316 O O . PRO A 1 173 ? -13.459 2.135 5.532 1.00 94.25 173 PRO A O 1
ATOM 1319 N N . GLY A 1 174 ? -13.286 2.405 7.764 1.00 94.44 174 GLY A N 1
ATOM 1320 C CA . GLY A 1 174 ? -13.488 0.994 8.113 1.00 94.44 174 GLY A CA 1
ATOM 1321 C C . GLY A 1 174 ? -12.218 0.142 8.115 1.00 94.44 174 GLY A C 1
ATOM 1322 O O . GLY A 1 174 ? -12.309 -1.077 8.265 1.00 94.44 174 GLY A O 1
ATOM 1323 N N . TYR A 1 175 ? -11.047 0.760 7.945 1.00 96.75 175 TYR A N 1
ATOM 1324 C CA . TYR A 1 175 ? -9.743 0.120 8.045 1.00 96.75 175 TYR A CA 1
ATOM 1325 C C . TYR A 1 175 ? -8.810 0.930 8.944 1.00 96.75 175 TYR A C 1
ATOM 1327 O O . TYR A 1 175 ? -8.902 2.154 9.009 1.00 96.75 175 TYR A O 1
ATOM 1335 N N . TYR A 1 176 ? -7.869 0.242 9.582 1.00 96.12 176 TYR A N 1
ATOM 1336 C CA . TYR A 1 176 ? -6.875 0.833 10.465 1.00 96.12 176 TYR A CA 1
ATOM 1337 C C . TYR A 1 176 ? -5.464 0.325 10.163 1.00 96.12 176 TYR A C 1
ATOM 1339 O O . TYR A 1 176 ? -5.274 -0.752 9.590 1.00 96.12 176 TYR A O 1
ATOM 1347 N N . GLY A 1 177 ? -4.468 1.112 10.554 1.00 94.00 177 GLY A N 1
ATOM 1348 C CA . GLY A 1 177 ? -3.051 0.828 10.371 1.00 94.00 177 GLY A CA 1
ATOM 1349 C C . GLY A 1 177 ? -2.274 2.073 9.955 1.00 94.00 177 GLY A C 1
ATOM 1350 O O . GLY A 1 177 ? -2.816 3.169 9.842 1.00 94.00 177 GLY A O 1
ATOM 1351 N N . ASN A 1 178 ? -0.976 1.911 9.702 1.00 91.50 178 ASN A N 1
ATOM 1352 C CA . ASN A 1 178 ? -0.123 3.029 9.294 1.00 91.50 178 ASN A CA 1
ATOM 1353 C C . ASN A 1 178 ? 0.669 2.698 8.019 1.00 91.50 178 ASN A C 1
ATOM 1355 O O . ASN A 1 178 ? 1.745 2.110 8.131 1.00 91.50 178 ASN A O 1
ATOM 1359 N N . PRO A 1 179 ? 0.180 3.075 6.823 1.00 89.81 179 PRO A N 1
ATOM 1360 C CA . PRO A 1 179 ? 0.855 2.822 5.543 1.00 89.81 179 PRO A CA 1
ATOM 1361 C C . PRO A 1 179 ? 2.239 3.472 5.388 1.00 89.81 179 PRO A C 1
ATOM 1363 O O . PRO A 1 179 ? 2.954 3.163 4.439 1.00 89.81 179 PRO A O 1
ATOM 1366 N N . LEU A 1 180 ? 2.626 4.389 6.280 1.00 86.62 180 LEU A N 1
ATOM 1367 C CA . LEU A 1 180 ? 3.938 5.044 6.248 1.00 86.62 180 LEU A CA 1
ATOM 1368 C C . LEU A 1 180 ? 5.037 4.203 6.911 1.00 86.62 180 LEU A C 1
ATOM 1370 O O . LEU A 1 180 ? 6.218 4.499 6.741 1.00 86.62 180 LEU A O 1
ATOM 1374 N N . VAL A 1 181 ? 4.662 3.163 7.658 1.00 84.31 181 VAL A N 1
ATOM 1375 C CA . VAL A 1 181 ? 5.597 2.252 8.323 1.00 84.31 181 VAL A CA 1
ATOM 1376 C C . VAL A 1 181 ? 5.845 1.042 7.424 1.00 84.31 181 VAL A C 1
ATOM 1378 O O . VAL A 1 181 ? 4.911 0.413 6.929 1.00 84.31 181 VAL A O 1
ATOM 1381 N N . ILE A 1 182 ? 7.112 0.693 7.208 1.00 82.44 182 ILE A N 1
ATOM 1382 C CA . ILE A 1 182 ? 7.487 -0.480 6.406 1.00 82.44 182 ILE A CA 1
ATOM 1383 C C . ILE A 1 182 ? 6.898 -1.752 7.029 1.00 82.44 182 ILE A C 1
ATOM 1385 O O . ILE A 1 182 ? 6.975 -1.962 8.235 1.00 82.44 182 ILE A O 1
ATOM 1389 N N . GLY A 1 183 ? 6.292 -2.601 6.196 1.00 82.44 183 GLY A N 1
ATOM 1390 C CA . GLY A 1 183 ? 5.649 -3.848 6.629 1.00 82.44 183 GLY A CA 1
ATOM 1391 C C . GLY A 1 183 ? 4.263 -3.670 7.262 1.00 82.44 183 GLY A C 1
ATOM 1392 O O . GLY A 1 183 ? 3.559 -4.655 7.479 1.00 82.44 183 GLY A O 1
ATOM 1393 N N . SER A 1 184 ? 3.834 -2.434 7.514 1.00 85.62 184 SER A N 1
ATOM 1394 C CA . SER A 1 184 ? 2.484 -2.132 7.982 1.00 85.62 184 SER A CA 1
ATOM 1395 C C . SER A 1 184 ? 1.482 -2.166 6.825 1.00 85.62 184 SER A C 1
ATOM 1397 O O . SER A 1 184 ? 1.794 -1.812 5.689 1.00 85.62 184 SER A O 1
ATOM 1399 N N . THR A 1 185 ? 0.258 -2.604 7.109 1.00 90.12 185 THR A N 1
ATOM 1400 C CA . THR A 1 185 ? -0.833 -2.730 6.132 1.00 90.12 185 THR A CA 1
ATOM 1401 C C . THR A 1 185 ? -2.155 -2.308 6.757 1.00 90.12 185 THR A C 1
ATOM 1403 O O . THR A 1 185 ? -2.306 -2.347 7.978 1.00 90.12 185 THR A O 1
ATOM 1406 N N . CYS A 1 186 ? -3.110 -1.901 5.919 1.00 94.44 186 CYS A N 1
ATOM 1407 C CA . CYS A 1 186 ? -4.449 -1.560 6.384 1.00 94.44 186 CYS A CA 1
ATOM 1408 C C . CYS A 1 186 ? -5.266 -2.827 6.626 1.00 94.44 186 CYS A C 1
ATOM 1410 O O . CYS A 1 186 ? -5.419 -3.662 5.733 1.00 94.44 186 CYS A O 1
ATOM 1412 N N . LYS A 1 187 ? -5.802 -2.957 7.838 1.00 95.25 187 LYS A N 1
ATOM 1413 C CA . LYS A 1 187 ? -6.641 -4.075 8.276 1.00 95.25 187 LYS A CA 1
ATOM 1414 C C . LYS A 1 187 ? -8.056 -3.588 8.512 1.00 95.25 187 LYS A C 1
ATOM 1416 O O . LYS A 1 187 ? -8.249 -2.457 8.937 1.00 95.25 187 LYS A O 1
ATOM 1421 N N . LYS A 1 188 ? -9.045 -4.425 8.213 1.00 96.44 188 LYS A N 1
ATOM 1422 C CA . LYS A 1 188 ? -10.452 -4.075 8.416 1.00 96.44 188 LYS A CA 1
ATOM 1423 C C . LYS A 1 188 ? -10.734 -3.929 9.912 1.00 96.44 188 LYS A C 1
ATOM 1425 O O . LYS A 1 188 ? -10.248 -4.747 10.691 1.00 96.44 188 LYS A O 1
ATOM 1430 N N . CYS A 1 189 ? -11.509 -2.918 10.290 1.00 96.12 189 CYS A N 1
ATOM 1431 C CA . CYS A 1 189 ? -12.070 -2.825 11.634 1.00 96.12 189 CYS A CA 1
ATOM 1432 C C . CYS A 1 189 ? -12.910 -4.082 11.932 1.00 96.12 189 CYS A C 1
ATOM 1434 O O . CYS A 1 189 ? -13.586 -4.603 11.039 1.00 96.12 189 CYS A O 1
ATOM 1436 N N . ASP A 1 190 ? -12.840 -4.561 13.174 1.00 95.44 190 ASP A N 1
ATOM 1437 C CA . ASP A 1 190 ? -13.706 -5.619 13.698 1.00 95.44 190 ASP A CA 1
ATOM 1438 C C . ASP A 1 190 ? -14.258 -5.175 15.051 1.00 95.44 190 ASP A C 1
ATOM 1440 O O . ASP A 1 190 ? -13.644 -5.374 16.092 1.00 95.44 190 ASP A O 1
ATOM 1444 N N . CYS A 1 191 ? -15.434 -4.567 15.030 1.00 95.62 191 CYS A N 1
ATOM 1445 C CA . CYS A 1 191 ? -16.157 -4.104 16.205 1.00 95.62 191 CYS A CA 1
ATOM 1446 C C . CYS A 1 191 ? -17.197 -5.116 16.675 1.00 95.62 191 CYS A C 1
ATOM 1448 O O . CYS A 1 191 ? -18.207 -4.738 17.274 1.00 95.62 191 CYS A O 1
ATOM 1450 N N . SER A 1 192 ? -16.989 -6.405 16.374 1.00 94.62 192 SER A N 1
ATOM 1451 C CA . SER A 1 192 ? -17.896 -7.504 16.718 1.00 94.62 192 SER A CA 1
ATOM 1452 C C . SER A 1 192 ? -19.338 -7.303 16.210 1.00 94.62 192 SER A C 1
ATOM 1454 O O . SER A 1 192 ? -20.272 -7.965 16.672 1.00 94.62 192 SER A O 1
ATOM 1456 N N . GLY A 1 193 ? -19.565 -6.404 15.243 1.00 92.38 193 GLY A N 1
ATOM 1457 C CA . GLY A 1 193 ? -20.900 -5.980 14.812 1.00 92.38 193 GLY A CA 1
ATOM 1458 C C . GLY A 1 193 ? -21.690 -5.185 15.863 1.00 92.38 193 GLY A C 1
ATOM 1459 O O . GLY A 1 193 ? -22.921 -5.149 15.798 1.00 92.38 193 GLY A O 1
ATOM 1460 N N . ASN A 1 194 ? -21.003 -4.581 16.836 1.00 94.19 194 ASN A N 1
ATOM 1461 C CA . ASN A 1 194 ? -21.562 -3.687 17.856 1.00 94.19 194 ASN A CA 1
ATOM 1462 C C . ASN A 1 194 ? -21.218 -2.210 17.593 1.00 94.19 194 ASN A C 1
ATOM 1464 O O . ASN A 1 194 ? -21.247 -1.392 18.510 1.00 94.19 194 ASN A O 1
ATOM 1468 N N . SER A 1 195 ? -20.896 -1.867 16.348 1.00 92.44 195 SER A N 1
ATOM 1469 C CA . SER A 1 195 ? -20.761 -0.491 15.868 1.00 92.44 195 SER A CA 1
ATOM 1470 C C . SER A 1 195 ? -22.134 0.170 15.642 1.00 92.44 195 SER A C 1
ATOM 1472 O O . SER A 1 195 ? -23.186 -0.462 15.796 1.00 92.44 195 SER A O 1
ATOM 1474 N N . ASP A 1 196 ? -22.138 1.463 15.302 1.00 90.62 196 ASP A N 1
ATOM 1475 C CA . ASP A 1 196 ? -23.363 2.194 14.958 1.00 90.62 196 ASP A CA 1
ATOM 1476 C C . ASP A 1 196 ? -24.038 1.579 13.713 1.00 90.62 196 ASP A C 1
ATOM 1478 O O . ASP A 1 196 ? -23.444 1.586 12.631 1.00 90.62 196 ASP A O 1
ATOM 1482 N N . PRO A 1 197 ? -25.284 1.077 13.822 1.00 87.50 197 PRO A N 1
ATOM 1483 C CA . PRO A 1 197 ? -25.990 0.457 12.702 1.00 87.50 197 PRO A CA 1
ATOM 1484 C C . PRO A 1 197 ? -26.332 1.428 11.560 1.00 87.50 197 PRO A C 1
ATOM 1486 O O . PRO A 1 197 ? -26.739 0.973 10.493 1.00 87.50 197 PRO A O 1
ATOM 1489 N N . ASN A 1 198 ? -26.204 2.744 11.762 1.00 90.12 198 ASN A N 1
ATOM 1490 C CA . ASN A 1 198 ? -26.442 3.750 10.724 1.00 90.12 198 ASN A CA 1
ATOM 1491 C C . ASN A 1 198 ? -25.212 4.008 9.842 1.00 90.12 198 ASN A C 1
ATOM 1493 O O . ASN A 1 198 ? -25.325 4.686 8.818 1.00 90.12 198 ASN A O 1
ATOM 1497 N N . LEU A 1 199 ? -24.039 3.501 10.224 1.00 89.12 199 LEU A N 1
ATOM 1498 C CA . LEU A 1 199 ? -22.825 3.626 9.427 1.00 89.12 199 LEU A CA 1
ATOM 1499 C C . LEU A 1 199 ? -22.717 2.483 8.413 1.00 89.12 199 LEU A C 1
ATOM 1501 O O . LEU A 1 199 ? -23.066 1.337 8.678 1.00 89.12 199 LEU A O 1
ATOM 1505 N N . ILE A 1 200 ? -22.192 2.807 7.228 1.00 88.50 200 ILE A N 1
ATOM 1506 C CA . ILE A 1 200 ? -21.942 1.825 6.157 1.00 88.50 200 ILE A CA 1
ATOM 1507 C C . ILE A 1 200 ? -20.738 0.931 6.501 1.00 88.50 200 ILE A C 1
ATOM 1509 O O . ILE A 1 200 ? -20.659 -0.215 6.063 1.00 88.50 200 ILE A O 1
ATOM 1513 N N . VAL A 1 201 ? -19.789 1.464 7.273 1.00 91.06 201 VAL A N 1
ATOM 1514 C CA . VAL A 1 201 ? -18.558 0.792 7.700 1.00 91.06 201 VAL A CA 1
ATOM 1515 C C . VAL A 1 201 ? -18.427 0.876 9.214 1.00 91.06 201 VAL A C 1
ATOM 1517 O O . VAL A 1 201 ? -18.920 1.822 9.824 1.00 91.06 201 VAL A O 1
ATOM 1520 N N . GLU A 1 202 ? -17.757 -0.100 9.822 1.00 91.56 202 GLU A N 1
ATOM 1521 C CA . GLU A 1 202 ? -17.454 -0.033 11.250 1.00 91.56 202 GLU A CA 1
ATOM 1522 C C . GLU A 1 202 ? -16.465 1.105 11.526 1.00 91.56 202 GLU A C 1
ATOM 1524 O O . GLU A 1 202 ? -15.476 1.258 10.811 1.00 91.56 202 GLU A O 1
ATOM 1529 N N . ASP A 1 203 ? -16.749 1.916 12.543 1.00 91.44 203 ASP A N 1
ATOM 1530 C CA . ASP A 1 203 ? -15.900 3.042 12.925 1.00 91.44 203 ASP A CA 1
ATOM 1531 C C . ASP A 1 203 ? -14.907 2.602 14.001 1.00 91.44 203 ASP A C 1
ATOM 1533 O O . ASP A 1 203 ? -15.275 2.297 15.139 1.00 91.44 203 ASP A O 1
ATOM 1537 N N . CYS A 1 204 ? -13.635 2.557 13.626 1.00 94.81 204 CYS A N 1
ATOM 1538 C CA . CYS A 1 204 ? -12.538 2.318 14.542 1.00 94.81 204 CYS A CA 1
ATOM 1539 C C . CYS A 1 204 ? -11.437 3.354 14.325 1.00 94.81 204 CYS A C 1
ATOM 1541 O O . CYS A 1 204 ? -11.355 4.012 13.288 1.00 94.81 204 CYS A O 1
ATOM 1543 N N . ASP A 1 205 ? -10.603 3.536 15.339 1.00 94.94 205 ASP A N 1
ATOM 1544 C CA . ASP A 1 205 ? -9.473 4.444 15.274 1.00 94.94 205 ASP A CA 1
ATOM 1545 C C . ASP A 1 205 ? -8.520 4.078 14.124 1.00 94.94 205 ASP A C 1
ATOM 1547 O O . ASP A 1 205 ? -8.060 2.941 14.034 1.00 94.94 205 ASP A O 1
ATOM 1551 N N . GLU A 1 206 ? -8.202 5.053 13.264 1.00 91.62 206 GLU A N 1
ATOM 1552 C CA . GLU A 1 206 ? -7.488 4.823 11.998 1.00 91.62 206 GLU A CA 1
ATOM 1553 C C . GLU A 1 206 ? -6.077 4.229 12.176 1.00 91.62 206 GLU A C 1
ATOM 1555 O O . GLU A 1 206 ? -5.539 3.666 11.226 1.00 91.62 206 GLU A O 1
ATOM 1560 N N . VAL A 1 207 ? -5.462 4.330 13.362 1.00 90.44 207 VAL A N 1
ATOM 1561 C CA . VAL A 1 207 ? -4.103 3.821 13.621 1.00 90.44 207 VAL A CA 1
ATOM 1562 C C . VAL A 1 207 ? -4.129 2.585 14.508 1.00 90.44 207 VAL A C 1
ATOM 1564 O O . VAL A 1 207 ? -3.490 1.584 14.184 1.00 90.44 207 VAL A O 1
ATOM 1567 N N . THR A 1 208 ? -4.845 2.650 15.631 1.00 92.50 208 THR A N 1
ATOM 1568 C CA . THR A 1 208 ? -4.852 1.570 16.627 1.00 92.50 208 THR A CA 1
ATOM 1569 C C . THR A 1 208 ? -5.811 0.450 16.252 1.00 92.50 208 THR A C 1
ATOM 1571 O O . THR A 1 208 ? -5.496 -0.710 16.499 1.00 92.50 208 THR A O 1
ATOM 1574 N N . GLY A 1 209 ? -6.944 0.777 15.625 1.00 95.25 209 GLY A N 1
ATOM 1575 C CA . GLY A 1 209 ? -8.032 -0.159 15.355 1.00 95.25 209 GLY A CA 1
ATOM 1576 C C . GLY A 1 209 ? -9.043 -0.295 16.488 1.00 95.25 209 GLY A C 1
ATOM 1577 O O . GLY A 1 209 ? -9.960 -1.101 16.369 1.00 95.25 209 GLY A O 1
ATOM 1578 N N . GLN A 1 210 ? -8.913 0.484 17.568 1.00 96.25 210 GLN A N 1
ATOM 1579 C CA . GLN A 1 210 ? -9.883 0.449 18.657 1.00 96.25 210 GLN A CA 1
ATOM 1580 C C . GLN A 1 210 ? -11.234 0.985 18.183 1.00 96.25 210 GLN A C 1
ATOM 1582 O O . GLN A 1 210 ? -11.330 2.100 17.663 1.00 96.25 210 GLN A O 1
ATOM 1587 N N . CYS A 1 211 ? -12.286 0.209 18.396 1.00 95.56 211 CYS A N 1
ATOM 1588 C CA . CYS A 1 211 ? -13.634 0.576 18.002 1.00 95.56 211 CYS A CA 1
ATOM 1589 C C . CYS A 1 211 ? -14.150 1.794 18.761 1.00 95.56 211 CYS A C 1
ATOM 1591 O O . CYS A 1 211 ? -13.984 1.928 19.977 1.00 95.56 211 CYS A O 1
ATOM 1593 N N . ARG A 1 212 ? -14.797 2.690 18.018 1.00 92.44 212 ARG A N 1
ATOM 1594 C CA . ARG A 1 212 ? -15.401 3.907 18.553 1.00 92.44 212 ARG A CA 1
ATOM 1595 C C . ARG A 1 212 ? -16.892 3.669 18.756 1.00 92.44 212 ARG A C 1
ATOM 1597 O O . ARG A 1 212 ? -17.537 2.996 17.960 1.00 92.44 212 ARG A O 1
ATOM 1604 N N . ASN A 1 213 ? -17.442 4.238 19.828 1.00 90.31 213 ASN A N 1
ATOM 1605 C CA . ASN A 1 213 ? -18.878 4.209 20.128 1.00 90.31 213 ASN A CA 1
ATOM 1606 C C . ASN A 1 213 ? -19.491 2.794 20.148 1.00 90.31 213 ASN A C 1
ATOM 1608 O O . ASN A 1 213 ? -20.395 2.487 19.372 1.00 90.31 213 ASN A O 1
ATOM 1612 N N . CYS A 1 214 ? -19.026 1.940 21.064 1.00 94.25 214 CYS A N 1
ATOM 1613 C CA . CYS A 1 214 ? -19.605 0.612 21.270 1.00 94.25 214 CYS A CA 1
ATOM 1614 C C . CYS A 1 214 ? -21.097 0.690 21.640 1.00 94.25 214 CYS A C 1
ATOM 1616 O O . CYS A 1 214 ? -21.474 1.205 22.695 1.00 94.25 214 CYS A O 1
ATOM 1618 N N . MET A 1 215 ? -21.952 0.154 20.771 1.00 94.00 215 MET A N 1
ATOM 1619 C CA . MET A 1 215 ? -23.404 0.121 20.943 1.00 94.00 215 MET A CA 1
ATOM 1620 C C . MET A 1 215 ? -23.846 -1.114 21.737 1.00 94.00 215 MET A C 1
ATOM 1622 O O . MET A 1 215 ? -23.047 -1.970 22.111 1.00 94.00 215 MET A O 1
ATOM 1626 N N . ARG A 1 216 ? -25.155 -1.230 22.002 1.00 93.12 216 ARG A N 1
ATOM 1627 C CA . ARG A 1 216 ? -25.771 -2.401 22.666 1.00 93.12 216 ARG A CA 1
ATOM 1628 C C . ARG A 1 216 ? -25.192 -2.705 24.053 1.00 93.12 216 ARG A C 1
ATOM 1630 O O . ARG A 1 216 ? -25.141 -3.862 24.461 1.00 93.12 216 ARG A O 1
ATOM 1637 N N . SER A 1 217 ? -24.764 -1.660 24.761 1.00 95.31 217 SER A N 1
ATOM 1638 C CA . SER A 1 217 ? -24.148 -1.764 26.088 1.00 95.31 217 SER A CA 1
ATOM 1639 C C . SER A 1 217 ? -22.929 -2.689 26.095 1.00 95.31 217 SER A C 1
ATOM 1641 O O . SER A 1 217 ? -22.769 -3.524 26.987 1.00 95.31 217 SER A O 1
ATOM 1643 N N . THR A 1 218 ? -22.079 -2.548 25.078 1.00 96.06 218 THR A N 1
ATOM 1644 C CA . THR A 1 218 ? -20.819 -3.283 24.945 1.00 96.06 218 THR A CA 1
ATOM 1645 C C . THR A 1 218 ? -19.612 -2.385 25.219 1.00 96.06 218 THR A C 1
ATOM 1647 O O . THR A 1 218 ? -19.720 -1.164 25.320 1.00 96.06 218 THR A O 1
ATOM 1650 N N . THR A 1 219 ? -18.455 -3.001 25.419 1.00 95.00 219 THR A N 1
ATOM 1651 C CA . THR A 1 219 ? -17.161 -2.374 25.685 1.00 95.00 219 THR A CA 1
ATOM 1652 C C . THR A 1 219 ? -16.041 -3.322 25.246 1.00 95.00 219 THR A C 1
ATOM 1654 O O . THR A 1 219 ? -16.314 -4.418 24.758 1.00 95.00 219 THR A O 1
ATOM 1657 N N . GLY A 1 220 ? -14.785 -2.928 25.439 1.00 94.62 220 GLY A N 1
ATOM 1658 C CA . GLY A 1 220 ? -13.617 -3.658 24.949 1.00 94.62 220 GLY A CA 1
ATOM 1659 C C . GLY A 1 220 ? -13.015 -3.001 23.713 1.00 94.62 220 GLY A C 1
ATOM 1660 O O . GLY A 1 220 ? -13.494 -1.966 23.247 1.00 94.62 220 GLY A O 1
ATOM 1661 N N . PHE A 1 221 ? -11.930 -3.581 23.211 1.00 95.69 221 PHE A N 1
ATOM 1662 C CA . PHE A 1 221 ? -11.186 -3.018 22.084 1.00 95.69 221 PHE A CA 1
ATOM 1663 C C . PHE A 1 221 ? -11.976 -3.127 20.768 1.00 95.69 221 PHE A C 1
ATOM 1665 O O . PHE A 1 221 ? -11.992 -2.196 19.968 1.00 95.69 221 PHE A O 1
ATOM 1672 N N . ASN A 1 222 ? -12.706 -4.231 20.624 1.00 96.25 222 ASN A N 1
ATOM 1673 C CA . ASN A 1 222 ? -13.550 -4.622 19.499 1.00 96.25 222 ASN A CA 1
ATOM 1674 C C . ASN A 1 222 ? -15.040 -4.637 19.885 1.00 96.25 222 ASN A C 1
ATOM 1676 O O . ASN A 1 222 ? -15.834 -5.350 19.266 1.00 96.25 222 ASN A O 1
ATOM 1680 N N . CYS A 1 223 ? -15.428 -3.916 20.944 1.00 96.25 223 CYS A N 1
ATOM 1681 C CA . CYS A 1 223 ? -16.783 -3.951 21.507 1.00 96.25 223 CYS A CA 1
ATOM 1682 C C . CYS A 1 223 ? -17.272 -5.386 21.807 1.00 96.25 223 CYS A C 1
ATOM 1684 O O . CYS A 1 223 ? -18.434 -5.739 21.602 1.00 96.25 223 CYS A O 1
ATOM 1686 N N . GLU A 1 224 ? -16.352 -6.240 22.241 1.00 95.38 224 GLU A N 1
ATOM 1687 C CA . GLU A 1 224 ? -16.503 -7.686 22.357 1.00 95.38 224 GLU A CA 1
ATOM 1688 C C . GLU A 1 224 ? -16.966 -8.150 23.744 1.00 95.38 224 GLU A C 1
ATOM 1690 O O . GLU A 1 224 ? -17.198 -9.341 23.954 1.00 95.38 224 GLU A O 1
ATOM 1695 N N . LEU A 1 225 ? -17.106 -7.221 24.691 1.00 95.50 225 LEU A N 1
ATOM 1696 C CA . LEU A 1 225 ? -17.483 -7.473 26.080 1.00 95.50 225 LEU A CA 1
ATOM 1697 C C . LEU A 1 225 ? -18.760 -6.711 26.429 1.00 95.50 225 LEU A C 1
ATOM 1699 O O . LEU A 1 225 ? -19.006 -5.633 25.899 1.00 95.50 225 LEU A O 1
ATOM 1703 N N . CYS A 1 226 ? -19.553 -7.205 27.380 1.00 95.69 226 CYS A N 1
ATOM 1704 C CA . CYS A 1 226 ? -20.618 -6.385 27.955 1.00 95.69 226 CYS A CA 1
ATOM 1705 C C . CYS A 1 226 ? -20.032 -5.285 28.854 1.00 95.69 226 CYS A C 1
ATOM 1707 O O . CYS A 1 226 ? -19.097 -5.512 29.636 1.00 95.69 226 CYS A O 1
ATOM 1709 N N . ALA A 1 227 ? -20.583 -4.076 28.726 1.00 94.62 227 ALA A N 1
ATOM 1710 C CA . ALA A 1 227 ? -20.219 -2.929 29.546 1.00 94.62 227 ALA A CA 1
ATOM 1711 C C . ALA A 1 227 ? -20.433 -3.229 31.045 1.00 94.62 227 ALA A C 1
ATOM 1713 O O . ALA A 1 227 ? -21.248 -4.085 31.394 1.00 94.62 227 ALA A O 1
ATOM 1714 N N . PRO A 1 228 ? -19.714 -2.546 31.957 1.00 91.69 228 PRO A N 1
ATOM 1715 C CA . PRO A 1 228 ? -19.968 -2.664 33.393 1.00 91.69 228 PRO A CA 1
ATOM 1716 C C . PRO A 1 228 ? -21.459 -2.499 33.730 1.00 91.69 228 PRO A C 1
ATOM 1718 O O . PRO A 1 228 ? -22.112 -1.587 33.225 1.00 91.69 228 PRO A O 1
ATOM 1721 N N . GLY A 1 229 ? -21.995 -3.391 34.568 1.00 91.75 229 GLY A N 1
ATOM 1722 C CA . GLY A 1 229 ? -23.425 -3.423 34.910 1.00 91.75 229 GLY A CA 1
ATOM 1723 C C . GLY A 1 229 ? -24.314 -4.149 33.893 1.00 91.75 229 GLY A C 1
ATOM 1724 O O . GLY A 1 229 ? -25.532 -4.168 34.068 1.00 91.75 229 GLY A O 1
ATOM 1725 N N . TYR A 1 230 ? -23.732 -4.761 32.859 1.00 94.88 230 TYR A N 1
ATOM 1726 C CA . TYR A 1 230 ? -24.429 -5.601 31.890 1.00 94.88 230 TYR A CA 1
ATOM 1727 C C . TYR A 1 230 ? -23.776 -6.979 31.778 1.00 94.88 230 TYR A C 1
ATOM 1729 O O . TYR A 1 230 ? -22.570 -7.130 31.984 1.00 94.88 230 TYR A O 1
ATOM 1737 N N . TYR A 1 231 ? -24.570 -7.974 31.387 1.00 96.00 231 TYR A N 1
ATOM 1738 C CA . TYR A 1 231 ? -24.115 -9.344 31.179 1.00 96.00 231 TYR A CA 1
ATOM 1739 C C . TYR A 1 231 ? -24.728 -9.992 29.937 1.00 96.00 231 TYR A C 1
ATOM 1741 O O . TYR A 1 231 ? -25.771 -9.558 29.440 1.00 96.00 231 TYR A O 1
ATOM 1749 N N . GLY A 1 232 ? -24.087 -11.053 29.455 1.00 95.44 232 GLY A N 1
ATOM 1750 C CA . GLY A 1 232 ? -24.558 -11.865 28.340 1.00 95.44 232 GLY A CA 1
ATOM 1751 C C . GLY A 1 232 ? -23.465 -12.099 27.305 1.00 95.44 232 GLY A C 1
ATOM 1752 O O . GLY A 1 232 ? -22.278 -12.134 27.624 1.00 95.44 232 GLY A O 1
ATOM 1753 N N . ASP A 1 233 ? -23.875 -12.258 26.050 1.00 94.75 233 ASP A N 1
ATOM 1754 C CA . ASP A 1 233 ? -22.965 -12.511 24.936 1.00 94.75 233 ASP A CA 1
ATOM 1755 C C . ASP A 1 233 ? -22.965 -11.325 23.968 1.00 94.75 233 ASP A C 1
ATOM 1757 O O . ASP A 1 233 ? -23.909 -11.100 23.201 1.00 94.75 233 ASP A O 1
ATOM 1761 N N . ALA A 1 234 ? -21.875 -10.562 24.018 1.00 94.94 234 ALA A N 1
ATOM 1762 C CA . ALA A 1 234 ? -21.655 -9.393 23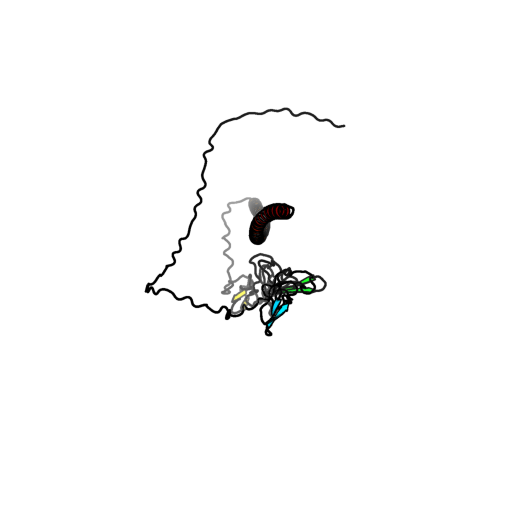.183 1.00 94.94 234 ALA A CA 1
ATOM 1763 C C . ALA A 1 234 ? -21.262 -9.748 21.739 1.00 94.94 234 ALA A C 1
ATOM 1765 O O . ALA A 1 234 ? -21.453 -8.918 20.859 1.00 94.94 234 ALA A O 1
ATOM 1766 N N . ARG A 1 235 ? -20.754 -10.952 21.447 1.00 93.81 235 ARG A N 1
ATOM 1767 C CA . ARG A 1 235 ? -20.164 -11.267 20.132 1.00 93.81 235 ARG A CA 1
ATOM 1768 C C . ARG A 1 235 ? -21.106 -12.040 19.221 1.00 93.81 235 ARG A C 1
ATOM 1770 O O . ARG A 1 235 ? -21.304 -11.640 18.074 1.00 93.81 235 ARG A O 1
ATOM 1777 N N . ILE A 1 236 ? -21.676 -13.148 19.703 1.00 93.12 236 ILE A N 1
ATOM 1778 C CA . ILE A 1 236 ? -22.527 -14.007 18.865 1.00 93.12 236 ILE A CA 1
ATOM 1779 C C . ILE A 1 236 ? -23.972 -13.531 18.960 1.00 93.12 236 ILE A C 1
ATOM 1781 O O . ILE A 1 236 ? -24.554 -13.119 17.953 1.00 93.12 236 ILE A O 1
ATOM 1785 N N . ALA A 1 237 ? -24.530 -13.507 20.174 1.00 92.75 237 ALA A N 1
ATOM 1786 C CA . ALA A 1 237 ? -25.892 -13.025 20.403 1.00 92.75 237 ALA A CA 1
ATOM 1787 C C . ALA A 1 237 ? -26.029 -11.496 20.274 1.00 92.75 237 ALA A C 1
ATOM 1789 O O . ALA A 1 237 ? -27.128 -11.005 20.007 1.00 92.75 237 ALA A O 1
ATOM 1790 N N . ARG A 1 238 ? -24.930 -10.745 20.462 1.00 92.88 238 ARG A N 1
ATOM 1791 C CA . ARG A 1 238 ? -24.895 -9.266 20.481 1.00 92.88 238 ARG A CA 1
ATOM 1792 C C . ARG A 1 238 ? -25.964 -8.674 21.393 1.00 92.88 238 ARG A C 1
ATOM 1794 O O . ARG A 1 238 ? -26.673 -7.731 21.023 1.00 92.88 238 ARG A O 1
ATOM 1801 N N . LYS A 1 239 ? -26.124 -9.292 22.562 1.00 93.88 239 LYS A N 1
ATOM 1802 C CA . LYS A 1 239 ? -27.184 -8.989 23.517 1.00 93.88 239 LYS A CA 1
ATOM 1803 C C . LYS A 1 239 ? -26.604 -8.934 24.923 1.00 93.88 239 LYS A C 1
ATOM 1805 O O . LYS A 1 239 ? -26.434 -9.961 25.575 1.00 93.88 239 LYS A O 1
ATOM 1810 N N . CYS A 1 240 ? -26.364 -7.711 25.380 1.00 95.94 240 CYS A N 1
ATOM 1811 C CA . CYS A 1 240 ? -26.029 -7.414 26.762 1.00 95.94 240 CYS A CA 1
ATOM 1812 C C . CYS A 1 240 ? -27.280 -6.929 27.496 1.00 95.94 240 CYS A C 1
ATOM 1814 O O . CYS A 1 240 ? -27.988 -6.033 27.035 1.00 95.94 240 CYS A O 1
ATOM 1816 N N . THR A 1 241 ? -27.567 -7.547 28.634 1.00 95.44 241 THR A N 1
ATOM 1817 C CA . THR A 1 241 ? -28.741 -7.262 29.462 1.00 95.44 241 THR A CA 1
ATOM 1818 C C . THR A 1 241 ? -28.288 -6.589 30.746 1.00 95.44 241 THR A C 1
ATOM 1820 O O . THR A 1 241 ? -27.275 -6.985 31.316 1.00 95.44 241 THR A O 1
ATOM 1823 N N . ALA A 1 242 ? -29.010 -5.560 31.189 1.00 95.19 242 ALA A N 1
ATOM 1824 C CA . ALA A 1 242 ? -28.688 -4.869 32.432 1.00 95.19 242 ALA A CA 1
ATOM 1825 C C . ALA A 1 242 ? -28.796 -5.829 33.625 1.00 95.19 242 ALA A C 1
ATOM 1827 O O . ALA A 1 242 ? -29.715 -6.649 33.704 1.00 95.19 242 ALA A O 1
ATOM 1828 N N . CYS A 1 243 ? -27.856 -5.718 34.553 1.00 93.31 243 CYS A N 1
ATOM 1829 C CA . CYS A 1 243 ? -27.849 -6.508 35.770 1.00 93.31 243 CYS A CA 1
ATOM 1830 C C . CYS A 1 243 ? -28.867 -5.986 36.778 1.00 93.31 243 CYS A C 1
ATOM 1832 O O . CYS A 1 243 ? -29.035 -4.781 36.957 1.00 93.31 243 CYS A O 1
ATOM 1834 N N . ASN A 1 244 ? -29.522 -6.908 37.478 1.00 93.44 244 ASN A N 1
ATOM 1835 C CA . ASN A 1 244 ? -30.501 -6.580 38.508 1.00 93.44 244 ASN A CA 1
ATOM 1836 C C . ASN A 1 244 ? -29.882 -6.697 39.908 1.00 93.44 244 ASN A C 1
ATOM 1838 O O . ASN A 1 244 ? -30.311 -7.506 40.724 1.00 93.44 244 ASN A O 1
ATOM 1842 N N . CYS A 1 245 ? -28.832 -5.912 40.155 1.00 90.31 245 CYS A N 1
ATOM 1843 C CA . CYS A 1 245 ? -28.049 -5.954 41.395 1.00 90.31 245 CYS A CA 1
ATOM 1844 C C . CYS A 1 245 ? -28.185 -4.667 42.225 1.00 90.31 245 CYS A C 1
ATOM 1846 O O . CYS A 1 245 ? -27.299 -4.338 43.007 1.00 90.31 245 CYS A O 1
ATOM 1848 N N . GLY A 1 246 ? -29.252 -3.884 42.014 1.00 84.94 246 GLY A N 1
ATOM 1849 C CA . GLY A 1 246 ? -29.484 -2.636 42.757 1.00 84.94 246 GLY A CA 1
ATOM 1850 C C . GLY A 1 246 ? -28.387 -1.575 42.581 1.00 84.94 246 GLY A C 1
ATOM 1851 O O . GLY A 1 246 ? -28.206 -0.744 43.463 1.00 84.94 246 GLY A O 1
ATOM 1852 N N . GLY A 1 247 ? -27.643 -1.616 41.469 1.00 79.88 247 GLY A N 1
ATOM 1853 C CA . GLY A 1 247 ? -26.494 -0.741 41.198 1.00 79.88 247 GLY A CA 1
ATOM 1854 C C . GLY A 1 247 ? -25.123 -1.384 41.440 1.00 79.88 247 GLY A C 1
ATOM 1855 O O . GLY A 1 247 ? -24.121 -0.827 40.997 1.00 79.88 247 GLY A O 1
ATOM 1856 N N . ALA A 1 248 ? -25.057 -2.562 42.070 1.00 82.62 248 ALA A N 1
ATOM 1857 C CA . ALA A 1 248 ? -23.809 -3.306 42.225 1.00 82.62 248 ALA A CA 1
ATOM 1858 C C . ALA A 1 248 ? -23.336 -3.936 40.894 1.00 82.62 248 ALA A C 1
ATOM 1860 O O . ALA A 1 248 ? -24.156 -4.239 40.017 1.00 82.62 248 ALA A O 1
ATOM 1861 N N . PRO A 1 249 ? -22.019 -4.155 40.722 1.00 86.00 249 PRO A N 1
ATOM 1862 C CA . PRO A 1 249 ? -21.489 -4.865 39.570 1.00 86.00 249 PRO A CA 1
ATOM 1863 C C . PRO A 1 249 ? -21.883 -6.349 39.592 1.00 86.00 249 PRO A C 1
ATOM 1865 O O . PRO A 1 249 ? -22.144 -6.961 40.626 1.00 86.00 249 PRO A O 1
ATOM 1868 N N . CYS A 1 250 ? -21.899 -6.940 38.410 1.00 91.75 250 CYS A N 1
ATOM 1869 C CA . CYS A 1 250 ? -22.228 -8.336 38.172 1.00 91.75 250 CYS A CA 1
ATOM 1870 C C . CYS A 1 250 ? -21.150 -8.967 37.297 1.00 91.75 250 CYS A C 1
ATOM 1872 O O . CYS A 1 250 ? -20.422 -8.275 36.576 1.00 91.75 250 CYS A O 1
ATOM 1874 N N . ASP A 1 251 ? -21.077 -10.288 37.334 1.00 93.00 251 ASP A N 1
ATOM 1875 C CA . ASP A 1 251 ? -20.286 -11.048 36.387 1.00 93.00 251 ASP A CA 1
ATOM 1876 C C . ASP A 1 251 ? -20.821 -10.850 34.957 1.00 93.00 251 ASP A C 1
ATOM 1878 O O . ASP A 1 251 ? -22.017 -10.976 34.690 1.00 93.00 251 ASP A O 1
ATOM 1882 N N . ARG A 1 252 ? -19.919 -10.537 34.021 1.00 91.62 252 ARG A N 1
ATOM 1883 C CA . ARG A 1 252 ? -20.268 -10.126 32.649 1.00 91.62 252 ARG A CA 1
ATOM 1884 C C . ARG A 1 252 ? -20.821 -11.259 31.782 1.00 91.62 252 ARG A C 1
ATOM 1886 O O . ARG A 1 252 ? -21.420 -10.973 30.750 1.00 91.62 252 ARG A O 1
ATOM 1893 N N . GLN A 1 253 ? -20.610 -12.521 32.151 1.00 91.06 253 GLN A N 1
ATOM 1894 C CA . GLN A 1 253 ? -21.101 -13.666 31.377 1.00 91.06 253 GLN A CA 1
ATOM 1895 C C . GLN A 1 253 ? -22.398 -14.215 31.969 1.00 91.06 253 GLN A C 1
ATOM 1897 O O . GLN A 1 253 ? -23.369 -14.446 31.252 1.00 91.06 253 GLN A O 1
ATOM 1902 N N . THR A 1 254 ? -22.419 -14.400 33.286 1.00 91.75 254 THR A N 1
ATOM 1903 C CA . THR A 1 254 ? -23.510 -15.063 34.010 1.00 91.75 254 THR A CA 1
ATOM 1904 C C . THR A 1 254 ? -24.570 -14.094 34.526 1.00 91.75 254 THR A C 1
ATOM 1906 O O . THR A 1 254 ? -25.707 -14.504 34.744 1.00 91.75 254 THR A O 1
ATOM 1909 N N . GLY A 1 255 ? -24.221 -12.819 34.736 1.00 92.25 255 GLY A N 1
ATOM 1910 C CA . GLY A 1 255 ? -25.095 -11.829 35.370 1.00 92.25 255 GLY A CA 1
ATOM 1911 C C . GLY A 1 255 ? -25.223 -11.987 36.880 1.00 92.25 255 GLY A C 1
ATOM 1912 O O . GLY A 1 255 ? -26.004 -11.263 37.500 1.00 92.25 255 GLY A O 1
ATOM 1913 N N . GLN A 1 256 ? -24.470 -12.908 37.487 1.00 92.81 256 GLN A N 1
ATOM 1914 C CA . GLN A 1 256 ? -24.470 -13.099 38.929 1.00 92.81 256 GLN A CA 1
ATOM 1915 C C . GLN A 1 256 ? -23.913 -11.849 39.610 1.00 92.81 256 GLN A C 1
ATOM 1917 O O . GLN A 1 256 ? -22.826 -11.379 39.271 1.00 92.81 256 GLN A O 1
ATOM 1922 N N . CYS A 1 257 ? -24.662 -11.297 40.564 1.00 91.25 257 CYS A N 1
ATOM 1923 C CA . CYS A 1 257 ? -24.215 -10.134 41.317 1.00 91.25 257 CYS A CA 1
ATOM 1924 C C . CYS A 1 257 ? -22.937 -10.487 42.066 1.00 91.25 257 CYS A C 1
ATOM 1926 O O . CYS A 1 257 ? -22.895 -11.465 42.821 1.00 91.25 257 CYS A O 1
ATOM 1928 N N . LEU A 1 258 ? -21.900 -9.690 41.839 1.00 86.75 258 LEU A N 1
ATOM 1929 C CA . LEU A 1 258 ? -20.696 -9.788 42.631 1.00 86.75 258 LEU A CA 1
ATOM 1930 C C . LEU A 1 258 ? -21.063 -9.166 43.974 1.00 86.75 258 LEU A C 1
ATOM 1932 O O . LEU A 1 258 ? -21.448 -7.997 44.038 1.00 86.75 258 LEU A O 1
ATOM 1936 N N . GLY A 1 259 ? -21.026 -9.976 45.033 1.00 74.69 259 GLY A N 1
ATOM 1937 C CA . GLY A 1 259 ? -21.055 -9.427 46.383 1.00 74.69 259 GLY A CA 1
ATOM 1938 C C . GLY A 1 259 ? -19.926 -8.411 46.514 1.00 74.69 259 GLY A C 1
ATOM 1939 O O . GLY A 1 259 ? -18.922 -8.516 45.800 1.00 74.69 259 GLY A O 1
ATOM 1940 N N . GLU A 1 260 ? -20.090 -7.426 47.399 1.00 64.56 260 GLU A N 1
ATOM 1941 C CA . GLU A 1 260 ? -18.956 -6.589 47.783 1.00 64.56 260 GLU A CA 1
ATOM 1942 C C . GLU A 1 260 ? -17.765 -7.521 48.045 1.00 64.56 260 GLU A C 1
ATOM 1944 O O . GLU A 1 260 ? -17.946 -8.529 48.746 1.00 64.56 260 GLU A O 1
ATOM 1949 N N . PRO A 1 261 ? -16.582 -7.276 47.438 1.00 62.12 261 PRO A N 1
ATOM 1950 C CA . PRO A 1 261 ? -15.399 -8.021 47.836 1.00 62.12 261 PRO A CA 1
ATOM 1951 C C . PRO A 1 261 ? -15.362 -7.944 49.360 1.00 62.12 261 PRO A C 1
ATOM 1953 O O . PRO A 1 261 ? -15.617 -6.849 49.876 1.00 62.12 261 PRO A O 1
ATOM 1956 N N . PRO A 1 262 ? -15.158 -9.066 50.079 1.00 57.44 262 PRO A N 1
ATOM 1957 C CA . PRO A 1 262 ? -15.107 -9.017 51.527 1.00 57.44 262 PRO A CA 1
ATOM 1958 C C . PRO A 1 262 ? -14.135 -7.901 51.860 1.00 57.44 262 PRO A C 1
ATOM 1960 O O . PRO A 1 262 ? -12.961 -7.984 51.484 1.00 57.44 262 PRO A O 1
ATOM 1963 N N . MET A 1 263 ? -14.650 -6.819 52.457 1.00 54.25 263 MET A N 1
ATOM 1964 C CA . MET A 1 263 ? -13.780 -5.806 53.022 1.00 54.25 263 MET A CA 1
ATOM 1965 C C . MET A 1 263 ? -12.786 -6.612 53.849 1.00 54.25 263 MET A C 1
ATOM 1967 O O . MET A 1 263 ? -13.241 -7.461 54.633 1.00 54.25 263 MET A O 1
ATOM 1971 N N . PRO A 1 264 ? -11.465 -6.464 53.634 1.00 62.16 264 PRO A N 1
ATOM 1972 C CA . PRO A 1 264 ? -10.525 -7.054 54.566 1.00 62.16 264 PRO A CA 1
ATOM 1973 C C . PRO A 1 264 ? -11.031 -6.667 55.951 1.00 62.16 264 PRO A C 1
ATOM 1975 O O . PRO A 1 264 ? -11.419 -5.511 56.154 1.00 62.16 264 PRO A O 1
ATOM 1978 N N . ALA A 1 265 ? -11.178 -7.667 56.831 1.00 55.50 265 ALA A N 1
ATOM 1979 C CA . ALA A 1 265 ? -11.693 -7.443 58.174 1.00 55.50 265 ALA A CA 1
ATOM 1980 C C . ALA A 1 265 ? -11.017 -6.181 58.719 1.00 55.50 265 ALA A C 1
ATOM 1982 O O . ALA A 1 265 ? -9.806 -6.041 58.501 1.00 55.50 265 ALA A O 1
ATOM 1983 N N . PRO A 1 266 ? -11.758 -5.248 59.351 1.00 54.75 266 PRO A N 1
ATOM 1984 C CA . PRO A 1 266 ? -11.104 -4.117 59.978 1.00 54.75 266 PRO A CA 1
ATOM 1985 C C . PRO A 1 266 ? -10.030 -4.732 60.861 1.00 54.75 266 PRO A C 1
ATOM 1987 O O . PRO A 1 266 ? -10.332 -5.612 61.669 1.00 54.75 266 PRO A O 1
ATOM 1990 N N . VAL A 1 267 ? -8.774 -4.376 60.608 1.00 52.53 267 VAL A N 1
ATOM 1991 C CA . VAL A 1 267 ? -7.655 -4.826 61.423 1.00 52.53 267 VAL A CA 1
ATOM 1992 C C . VAL A 1 267 ? -7.868 -4.159 62.776 1.00 52.53 267 VAL A C 1
ATOM 1994 O O . VAL A 1 267 ? -7.360 -3.080 63.053 1.00 52.53 267 VAL A O 1
ATOM 1997 N N . THR A 1 268 ? -8.720 -4.753 63.608 1.00 54.19 268 THR A N 1
ATOM 1998 C CA . THR A 1 268 ? -8.893 -4.403 65.010 1.00 54.19 268 THR A CA 1
ATOM 1999 C C . THR A 1 268 ? -7.785 -5.100 65.772 1.00 54.19 268 THR A C 1
ATOM 2001 O O . THR A 1 268 ? -8.030 -6.027 66.528 1.00 54.19 268 THR A O 1
ATOM 2004 N N . ASP A 1 269 ? -6.569 -4.648 65.501 1.00 46.81 269 ASP A N 1
ATOM 2005 C CA . ASP A 1 269 ? -5.431 -4.712 66.404 1.00 46.81 269 ASP A CA 1
ATOM 2006 C C . ASP A 1 269 ? -4.690 -3.379 66.254 1.00 46.81 269 ASP A C 1
ATOM 2008 O O . ASP A 1 269 ? -3.552 -3.297 65.802 1.00 46.81 269 ASP A O 1
ATOM 2012 N N . CYS A 1 270 ? -5.380 -2.294 66.611 1.00 45.78 270 CYS A N 1
ATOM 2013 C CA . CYS A 1 270 ? -4.719 -1.044 66.958 1.00 45.78 270 CYS A CA 1
ATOM 2014 C C . CYS A 1 270 ? -4.722 -0.927 68.486 1.00 45.78 270 CYS A C 1
ATOM 2016 O O . CYS A 1 270 ? -5.736 -0.523 69.061 1.00 45.78 270 CYS A O 1
ATOM 2018 N N . PRO A 1 271 ? -3.620 -1.290 69.165 1.00 58.28 271 PRO A N 1
ATOM 2019 C CA . PRO A 1 271 ? -3.414 -0.890 70.545 1.00 58.28 271 PRO A CA 1
ATOM 2020 C C . PRO A 1 271 ? -3.215 0.628 70.565 1.00 58.28 271 PRO A C 1
ATOM 2022 O O . PRO A 1 271 ? -2.235 1.123 70.022 1.00 58.28 271 PRO A O 1
ATOM 2025 N N . ASP A 1 272 ? -4.191 1.335 71.133 1.00 55.06 272 ASP A N 1
ATOM 2026 C CA . ASP A 1 272 ? -4.139 2.714 71.640 1.00 55.06 272 ASP A CA 1
ATOM 2027 C C . ASP A 1 272 ? -3.113 3.631 70.940 1.00 55.06 272 ASP A C 1
ATOM 2029 O O . ASP A 1 272 ? -2.014 3.886 71.439 1.00 55.06 272 ASP A O 1
ATOM 2033 N N . ILE A 1 273 ? -3.451 4.098 69.735 1.00 55.03 273 ILE A N 1
ATOM 2034 C CA . ILE A 1 273 ? -2.601 5.022 68.988 1.00 55.03 273 ILE A CA 1
ATOM 2035 C C . ILE A 1 273 ? -3.225 6.416 69.024 1.00 55.03 273 ILE A C 1
ATOM 2037 O O . ILE A 1 273 ? -4.327 6.632 68.522 1.00 55.03 273 ILE A O 1
ATOM 2041 N N . SER A 1 274 ? -2.476 7.353 69.610 1.00 59.19 274 SER A N 1
ATOM 2042 C CA . SER A 1 274 ? -2.686 8.803 69.549 1.00 59.19 274 SER A CA 1
ATOM 2043 C C . SER A 1 274 ? -3.163 9.256 68.162 1.00 59.19 274 SER A C 1
ATOM 2045 O O . SER A 1 274 ? -2.603 8.825 67.151 1.00 59.19 274 SER A O 1
ATOM 2047 N N . CYS A 1 275 ? -4.150 10.159 68.127 1.00 59.69 275 CYS A N 1
ATOM 2048 C CA . CYS A 1 275 ? -4.880 10.650 66.947 1.00 59.69 275 CYS A CA 1
ATOM 2049 C C . CYS A 1 275 ? -4.031 11.224 65.790 1.00 59.69 275 CYS A C 1
ATOM 2051 O O . CYS A 1 275 ? -4.593 11.612 64.769 1.00 59.69 275 CYS A O 1
ATOM 2053 N N . ASP A 1 276 ? -2.708 11.254 65.912 1.00 65.62 276 ASP A N 1
ATOM 2054 C CA . ASP A 1 276 ? -1.803 11.763 64.886 1.00 65.62 276 ASP A CA 1
ATOM 2055 C C . ASP A 1 276 ? -1.310 10.672 63.924 1.00 65.62 276 ASP A C 1
ATOM 2057 O O . ASP A 1 276 ? -0.987 10.978 62.778 1.00 65.62 276 ASP A O 1
ATOM 2061 N N . LYS A 1 277 ? -1.271 9.391 64.321 1.00 68.00 277 LYS A N 1
ATOM 2062 C CA . LYS A 1 277 ? -0.614 8.361 63.494 1.00 68.00 277 LYS A CA 1
ATOM 2063 C C . LYS A 1 277 ? -1.337 8.084 62.176 1.00 68.00 277 LYS A C 1
ATOM 2065 O O . LYS A 1 277 ? -0.682 8.008 61.151 1.00 68.00 277 LYS A O 1
ATOM 2070 N N . CYS A 1 278 ? -2.668 8.027 62.165 1.00 64.38 278 CYS A N 1
ATOM 2071 C CA . CYS A 1 278 ? -3.424 7.778 60.931 1.00 64.38 278 CYS A CA 1
ATOM 2072 C C . CYS A 1 278 ? -3.268 8.909 59.900 1.00 64.38 278 CYS A C 1
ATOM 2074 O O . CYS A 1 278 ? -3.365 8.668 58.700 1.00 64.38 278 CYS A O 1
ATOM 2076 N N . ILE A 1 279 ? -3.034 10.144 60.362 1.00 74.12 279 ILE A N 1
ATOM 2077 C CA . ILE A 1 279 ? -2.779 11.291 59.483 1.00 74.12 279 ILE A CA 1
ATOM 2078 C C . ILE A 1 279 ? -1.385 11.162 58.869 1.00 74.12 279 ILE A C 1
ATOM 2080 O O . ILE A 1 279 ? -1.237 11.368 57.666 1.00 74.12 279 ILE A O 1
ATOM 2084 N N . TRP A 1 280 ? -0.380 10.786 59.665 1.00 73.25 280 TRP A N 1
ATOM 2085 C CA . TRP A 1 280 ? 0.975 10.551 59.165 1.00 73.25 280 TRP A CA 1
ATOM 2086 C C . TRP A 1 280 ? 1.054 9.328 58.248 1.00 73.25 280 TRP A C 1
ATOM 2088 O O . TRP A 1 280 ? 1.649 9.450 57.186 1.00 73.25 280 TRP A O 1
ATOM 2098 N N . ASP A 1 281 ? 0.384 8.221 58.580 1.00 74.94 281 ASP A N 1
ATOM 2099 C CA . ASP A 1 281 ? 0.343 7.003 57.758 1.00 74.94 281 ASP A CA 1
ATOM 2100 C C . ASP A 1 281 ? -0.336 7.278 56.399 1.00 74.94 281 ASP A C 1
ATOM 2102 O O . ASP A 1 281 ? 0.213 6.940 55.357 1.00 74.94 281 ASP A O 1
ATOM 2106 N N . LEU A 1 282 ? -1.468 7.998 56.369 1.00 76.31 282 LEU A N 1
ATOM 2107 C CA . LEU A 1 282 ? -2.108 8.399 55.106 1.00 76.31 282 LEU A CA 1
ATOM 2108 C C . LEU A 1 282 ? -1.250 9.393 54.309 1.00 76.31 282 LEU A C 1
ATOM 2110 O O . LEU A 1 282 ? -1.233 9.357 53.081 1.00 76.31 282 LEU A O 1
ATOM 2114 N N . THR A 1 283 ? -0.552 10.304 54.991 1.00 80.62 283 THR A N 1
ATOM 2115 C CA . THR A 1 283 ? 0.352 11.256 54.328 1.00 80.62 283 THR A CA 1
ATOM 2116 C C . THR A 1 283 ? 1.564 10.535 53.736 1.00 80.62 283 THR A C 1
ATOM 2118 O O . THR A 1 283 ? 2.015 10.914 52.655 1.00 80.62 283 THR A O 1
ATOM 2121 N N . ASP A 1 284 ? 2.056 9.486 54.394 1.00 84.62 284 ASP A N 1
ATOM 2122 C CA . ASP A 1 284 ? 3.138 8.632 53.903 1.00 84.62 284 ASP A CA 1
ATOM 2123 C C . ASP A 1 284 ? 2.669 7.795 52.706 1.00 84.62 284 AS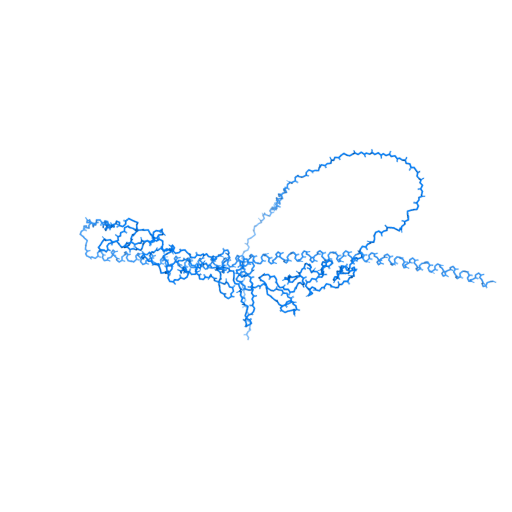P A C 1
ATOM 2125 O O . ASP A 1 284 ? 3.291 7.853 51.649 1.00 84.62 284 ASP A O 1
ATOM 2129 N N . ASP A 1 285 ? 1.498 7.156 52.792 1.00 85.38 285 ASP A N 1
ATOM 2130 C CA . ASP A 1 285 ? 0.891 6.409 51.682 1.00 85.38 285 ASP A CA 1
ATOM 2131 C C . ASP A 1 285 ? 0.636 7.298 50.454 1.00 85.38 285 ASP A C 1
ATOM 2133 O O . ASP A 1 285 ? 0.920 6.909 49.318 1.00 85.38 285 ASP A O 1
ATOM 2137 N N . ILE A 1 286 ? 0.135 8.522 50.658 1.00 84.56 286 ILE A N 1
ATOM 2138 C CA . ILE A 1 286 ? -0.054 9.501 49.578 1.00 84.56 286 ILE A CA 1
ATOM 2139 C C . ILE A 1 286 ? 1.298 9.937 49.004 1.00 84.56 286 ILE A C 1
ATOM 2141 O O . ILE A 1 286 ? 1.427 10.061 47.786 1.00 84.56 286 ILE A O 1
ATOM 2145 N N . SER A 1 287 ? 2.313 10.149 49.844 1.00 86.25 287 SER A N 1
ATOM 2146 C CA . SER A 1 287 ? 3.656 10.530 49.388 1.00 86.25 287 SER A CA 1
ATOM 2147 C C . SER A 1 287 ? 4.315 9.407 48.582 1.00 86.25 287 SER A C 1
ATOM 2149 O O . SER A 1 287 ? 4.891 9.669 47.526 1.00 86.25 287 SER A O 1
ATOM 2151 N N . LEU A 1 288 ? 4.147 8.154 49.011 1.00 87.69 288 LEU A N 1
ATOM 2152 C CA . LEU A 1 288 ? 4.588 6.955 48.298 1.00 87.69 288 LEU A CA 1
ATOM 2153 C C . LEU A 1 288 ? 3.837 6.772 46.972 1.00 87.69 288 LEU A C 1
ATOM 2155 O O . LEU A 1 288 ? 4.449 6.449 45.953 1.00 87.69 288 LEU A O 1
ATOM 2159 N N . ALA A 1 289 ? 2.528 7.037 46.942 1.00 83.31 289 ALA A N 1
ATOM 2160 C CA . ALA A 1 289 ? 1.741 7.006 45.712 1.00 83.31 289 ALA A CA 1
ATOM 2161 C C . ALA A 1 289 ? 2.178 8.099 44.721 1.00 83.31 289 ALA A C 1
ATOM 2163 O O . ALA A 1 289 ? 2.318 7.824 43.530 1.00 83.31 289 ALA A O 1
ATOM 2164 N N . ILE A 1 290 ? 2.451 9.319 45.197 1.00 84.19 290 ILE A N 1
ATOM 2165 C CA . ILE A 1 290 ? 2.995 10.410 44.372 1.00 84.19 290 ILE A CA 1
ATOM 2166 C C . ILE A 1 290 ? 4.361 10.016 43.802 1.00 84.19 290 ILE A C 1
ATOM 2168 O O . ILE A 1 290 ? 4.601 10.209 42.612 1.00 84.19 290 ILE A O 1
ATOM 2172 N N . GLN A 1 291 ? 5.228 9.407 44.612 1.00 83.69 291 GLN A N 1
ATOM 2173 C CA . GLN A 1 291 ? 6.537 8.943 44.162 1.00 83.69 291 GLN A CA 1
ATOM 2174 C C . GLN A 1 291 ? 6.422 7.852 43.084 1.00 83.69 291 GLN A C 1
ATOM 2176 O O . GLN A 1 291 ? 7.085 7.936 42.054 1.00 83.69 291 GLN A O 1
ATOM 2181 N N . SER A 1 292 ? 5.508 6.892 43.254 1.00 82.00 292 SER A N 1
ATOM 2182 C CA . SER A 1 292 ? 5.218 5.863 42.246 1.00 82.00 292 SER A CA 1
ATOM 2183 C C . SER A 1 292 ? 4.652 6.444 40.939 1.00 82.00 292 SER A C 1
ATOM 2185 O O . SER A 1 292 ? 4.967 5.959 39.847 1.00 82.00 292 SER A O 1
ATOM 2187 N N . ILE A 1 293 ? 3.846 7.509 41.020 1.00 81.75 293 ILE A N 1
ATOM 2188 C CA . ILE A 1 293 ? 3.330 8.229 39.846 1.00 81.75 293 ILE A CA 1
ATOM 2189 C C . ILE A 1 293 ? 4.459 8.971 39.120 1.00 81.75 293 ILE A C 1
ATOM 2191 O O . ILE A 1 293 ? 4.515 8.925 37.890 1.00 81.75 293 ILE A O 1
ATOM 2195 N N . GLU A 1 294 ? 5.369 9.627 39.843 1.00 77.31 294 GLU A N 1
ATOM 2196 C CA . GLU A 1 294 ? 6.514 10.329 39.248 1.00 77.31 294 GLU A CA 1
ATOM 2197 C C . GLU A 1 294 ? 7.489 9.337 38.582 1.00 77.31 294 GLU A C 1
ATOM 2199 O O . GLU A 1 294 ? 7.930 9.561 37.456 1.00 77.31 294 GLU A O 1
ATOM 2204 N N . GLU A 1 295 ? 7.739 8.178 39.201 1.00 78.12 295 GLU A N 1
ATOM 2205 C CA . GLU A 1 295 ? 8.507 7.081 38.594 1.00 78.12 295 GLU A CA 1
ATOM 2206 C C . GLU A 1 295 ? 7.814 6.519 37.346 1.00 78.12 295 GLU A C 1
ATOM 2208 O O . GLU A 1 295 ? 8.448 6.314 36.310 1.00 78.12 295 GLU A O 1
ATOM 2213 N N . SER A 1 296 ? 6.492 6.337 37.394 1.00 75.12 296 SER A N 1
ATOM 2214 C CA . SER A 1 296 ? 5.704 5.909 36.232 1.00 75.12 296 SER A CA 1
ATOM 2215 C C . SER A 1 296 ? 5.743 6.940 35.100 1.00 75.12 296 SER A C 1
ATOM 2217 O O . SER A 1 296 ? 5.759 6.568 33.927 1.00 75.12 296 SER A O 1
ATOM 2219 N N . LYS A 1 297 ? 5.797 8.236 35.422 1.00 74.19 297 LYS A N 1
ATOM 2220 C CA . LYS A 1 297 ? 5.954 9.330 34.456 1.00 74.19 297 LYS A CA 1
ATOM 2221 C C . LYS A 1 297 ? 7.332 9.309 33.799 1.00 74.19 297 LYS A C 1
ATOM 2223 O O . LYS A 1 297 ? 7.401 9.445 32.581 1.00 74.19 297 LYS A O 1
ATOM 2228 N N . GLU A 1 298 ? 8.402 9.081 34.556 1.00 70.94 298 GLU A N 1
ATOM 2229 C CA . GLU A 1 298 ? 9.751 8.899 34.001 1.00 70.94 298 GLU A CA 1
ATOM 2230 C C . GLU A 1 298 ? 9.842 7.638 33.128 1.00 70.94 298 GLU A C 1
ATOM 2232 O O . GLU A 1 298 ? 10.413 7.677 32.038 1.00 70.94 298 GLU A O 1
ATOM 2237 N N . ILE A 1 299 ? 9.191 6.538 33.523 1.00 67.31 299 ILE A N 1
ATOM 2238 C CA . ILE A 1 299 ? 9.067 5.331 32.691 1.00 67.31 299 ILE A CA 1
ATOM 2239 C C . ILE A 1 299 ? 8.281 5.633 31.409 1.00 67.31 299 ILE A C 1
ATOM 2241 O O . ILE A 1 299 ? 8.700 5.223 30.332 1.00 67.31 299 ILE A O 1
ATOM 2245 N N . LEU A 1 300 ? 7.179 6.383 31.470 1.00 64.50 300 LEU A N 1
ATOM 2246 C CA . LEU A 1 300 ? 6.413 6.789 30.285 1.00 64.50 300 LEU A CA 1
ATOM 2247 C C . LEU A 1 300 ? 7.200 7.740 29.374 1.00 64.50 300 LEU A C 1
ATOM 2249 O O . LEU A 1 300 ? 7.101 7.635 28.151 1.00 64.50 300 LEU A O 1
ATOM 2253 N N . LEU A 1 301 ? 8.013 8.635 29.939 1.00 58.56 301 LEU A N 1
ATOM 2254 C CA . LEU A 1 301 ? 8.947 9.479 29.191 1.00 58.56 301 LEU A CA 1
ATOM 2255 C C . LEU A 1 301 ? 10.067 8.640 28.559 1.00 58.56 301 LEU A C 1
ATOM 2257 O O . LEU A 1 301 ? 10.432 8.873 27.407 1.00 58.56 301 LEU A O 1
ATOM 2261 N N . SER A 1 302 ? 10.558 7.613 29.252 1.00 62.72 302 SER A N 1
ATOM 2262 C CA . SER A 1 302 ? 11.514 6.632 28.728 1.00 62.72 302 SER A CA 1
ATOM 2263 C C . SER A 1 302 ? 10.908 5.765 27.620 1.00 62.72 302 SER A C 1
ATOM 2265 O O . SER A 1 302 ? 11.551 5.529 26.605 1.00 62.72 302 SER A O 1
ATOM 2267 N N . ILE A 1 303 ? 9.642 5.357 27.741 1.00 70.81 303 ILE A N 1
ATOM 2268 C CA . ILE A 1 303 ? 8.906 4.652 26.685 1.00 70.81 303 ILE A CA 1
ATOM 2269 C C . ILE A 1 303 ? 8.687 5.586 25.498 1.00 70.81 303 ILE A C 1
ATOM 2271 O O . ILE A 1 303 ? 8.901 5.172 24.370 1.00 70.81 303 ILE A O 1
ATOM 2275 N N . SER A 1 304 ? 8.313 6.847 25.716 1.00 68.25 304 SER A N 1
ATOM 2276 C CA . SER A 1 304 ? 8.136 7.835 24.644 1.00 68.25 304 SER A CA 1
ATOM 2277 C C . SER A 1 304 ? 9.448 8.116 23.904 1.00 68.25 304 SER A C 1
ATOM 2279 O O . SER A 1 304 ? 9.488 8.086 22.675 1.00 68.25 304 SER A O 1
ATOM 2281 N N . THR A 1 305 ? 10.551 8.298 24.636 1.00 70.00 305 THR A N 1
ATOM 2282 C CA . THR A 1 305 ? 11.892 8.461 24.050 1.00 70.00 305 THR A CA 1
ATOM 2283 C C . THR A 1 305 ? 12.401 7.172 23.414 1.00 70.00 305 THR A C 1
ATOM 2285 O O . THR A 1 305 ? 13.035 7.236 22.370 1.00 70.00 305 THR A O 1
ATOM 2288 N N . GLY A 1 306 ? 12.066 6.005 23.962 1.00 73.12 306 GLY A N 1
ATOM 2289 C CA . GLY A 1 306 ? 12.343 4.692 23.385 1.00 73.12 306 GLY A CA 1
ATOM 2290 C C . GLY A 1 306 ? 11.538 4.426 22.115 1.00 73.12 306 GLY A C 1
ATOM 2291 O O . GLY A 1 306 ? 12.084 3.901 21.156 1.00 73.12 306 GLY A O 1
ATOM 2292 N N . VAL A 1 307 ? 10.274 4.844 22.055 1.00 69.06 307 VAL A N 1
ATOM 2293 C CA . VAL A 1 307 ? 9.408 4.778 20.869 1.00 69.06 307 VAL A CA 1
ATOM 2294 C C . VAL A 1 307 ? 9.886 5.764 19.807 1.00 69.06 307 VAL A C 1
ATOM 2296 O O . VAL A 1 307 ? 9.929 5.402 18.635 1.00 69.06 307 VAL A O 1
ATOM 2299 N N . ALA A 1 308 ? 10.303 6.973 20.194 1.00 69.00 308 ALA A N 1
ATOM 2300 C CA . ALA A 1 308 ? 10.924 7.937 19.288 1.00 69.00 308 ALA A CA 1
ATOM 2301 C C . ALA A 1 308 ? 12.267 7.414 18.753 1.00 69.00 308 ALA A C 1
ATOM 2303 O O . ALA A 1 308 ? 12.460 7.365 17.545 1.00 69.00 308 ALA A O 1
ATOM 2304 N N . ALA A 1 309 ? 13.144 6.907 19.623 1.00 68.75 309 ALA A N 1
ATOM 2305 C CA . ALA A 1 309 ? 14.418 6.311 19.235 1.00 68.75 309 ALA A CA 1
ATOM 2306 C C . ALA A 1 309 ? 14.230 5.049 18.381 1.00 68.75 309 ALA A C 1
ATOM 2308 O O . ALA A 1 309 ? 14.973 4.835 17.431 1.00 68.75 309 ALA A O 1
ATOM 2309 N N . HIS A 1 310 ? 13.222 4.223 18.668 1.00 73.19 310 HIS A N 1
ATOM 2310 C CA . HIS A 1 310 ? 12.884 3.050 17.864 1.00 73.19 310 HIS A CA 1
ATOM 2311 C C . HIS A 1 310 ? 12.296 3.455 16.510 1.00 73.19 310 HIS A C 1
ATOM 2313 O O . HIS A 1 310 ? 12.570 2.806 15.501 1.00 73.19 310 HIS A O 1
ATOM 2319 N N . LYS A 1 311 ? 11.501 4.528 16.457 1.00 70.94 311 LYS A N 1
ATOM 2320 C CA . LYS A 1 311 ? 11.031 5.119 15.205 1.00 70.94 311 LYS A CA 1
ATOM 2321 C C . LYS A 1 311 ? 12.206 5.645 14.380 1.00 70.94 311 LYS A C 1
ATOM 2323 O O . LYS A 1 311 ? 12.291 5.306 13.206 1.00 70.94 311 LYS A O 1
ATOM 2328 N N . ASP A 1 312 ? 13.136 6.372 14.990 1.00 74.56 312 ASP A N 1
ATOM 2329 C CA . ASP A 1 312 ? 14.338 6.879 14.323 1.00 74.56 312 ASP A CA 1
ATOM 2330 C C . ASP A 1 312 ? 15.246 5.732 13.856 1.00 74.56 312 ASP A C 1
ATOM 2332 O O . ASP A 1 312 ? 15.734 5.745 12.729 1.00 74.56 312 ASP A O 1
ATOM 2336 N N . LEU A 1 313 ? 15.420 4.686 14.671 1.00 71.56 313 LEU A N 1
ATOM 2337 C CA . LEU A 1 313 ? 16.162 3.476 14.306 1.00 71.56 313 LEU A CA 1
ATOM 2338 C C . LEU A 1 313 ? 15.497 2.743 13.134 1.00 71.56 313 LEU A C 1
ATOM 2340 O O . LEU A 1 313 ? 16.179 2.246 12.239 1.00 71.56 313 LEU A O 1
ATOM 2344 N N . HIS A 1 314 ? 14.167 2.688 13.117 1.00 72.00 314 HIS A N 1
ATOM 2345 C CA . HIS A 1 314 ? 13.402 2.101 12.026 1.00 72.00 314 HIS A CA 1
ATOM 2346 C C . HIS A 1 314 ? 13.522 2.936 10.742 1.00 72.00 314 HIS A C 1
ATOM 2348 O O . HIS A 1 314 ? 13.768 2.379 9.672 1.00 72.00 314 HIS A O 1
ATOM 2354 N N . ASP A 1 315 ? 13.418 4.262 10.844 1.00 73.44 315 ASP A N 1
ATOM 2355 C CA . ASP A 1 315 ? 13.574 5.191 9.722 1.00 73.44 315 ASP A CA 1
ATOM 2356 C C . ASP A 1 315 ? 15.027 5.157 9.178 1.00 73.44 315 ASP A C 1
ATOM 2358 O O . ASP A 1 315 ? 15.249 5.200 7.962 1.00 73.44 315 ASP A O 1
ATOM 2362 N N . LEU A 1 316 ? 16.029 4.945 10.042 1.00 75.88 316 LEU A N 1
ATOM 2363 C CA . LEU A 1 316 ? 17.421 4.687 9.653 1.00 75.88 316 LEU A CA 1
ATOM 2364 C C . LEU A 1 316 ? 17.601 3.320 8.982 1.00 75.88 316 LEU A C 1
ATOM 2366 O O . LEU A 1 316 ? 18.254 3.241 7.944 1.00 75.88 316 LEU A O 1
ATOM 2370 N N . ASN A 1 317 ? 17.005 2.249 9.511 1.00 75.31 317 ASN A N 1
ATOM 2371 C CA . ASN A 1 317 ? 17.076 0.916 8.904 1.00 75.31 317 ASN A CA 1
ATOM 2372 C C . ASN A 1 317 ? 16.412 0.893 7.514 1.00 75.31 317 ASN A C 1
ATOM 2374 O O . ASN A 1 317 ? 16.967 0.355 6.553 1.00 75.31 317 ASN A O 1
ATOM 2378 N N . ALA A 1 318 ? 15.268 1.568 7.380 1.00 73.88 318 ALA A N 1
ATOM 2379 C CA . ALA A 1 318 ? 14.591 1.813 6.112 1.00 73.88 318 ALA A CA 1
ATOM 2380 C C . ALA A 1 318 ? 15.504 2.536 5.110 1.00 73.88 318 ALA A C 1
ATOM 2382 O O . ALA A 1 318 ? 15.641 2.118 3.957 1.00 73.88 318 ALA A O 1
ATOM 2383 N N . THR A 1 319 ? 16.168 3.600 5.565 1.00 81.25 319 THR A N 1
ATOM 2384 C CA . THR A 1 319 ? 17.103 4.377 4.744 1.00 81.25 319 THR A CA 1
ATOM 2385 C C . THR A 1 319 ? 18.307 3.533 4.321 1.00 81.25 319 THR A C 1
ATOM 2387 O O . THR A 1 319 ? 18.676 3.549 3.147 1.00 81.25 319 THR A O 1
ATOM 2390 N N . THR A 1 320 ? 18.878 2.732 5.225 1.00 77.44 320 THR A N 1
ATOM 2391 C CA . THR A 1 320 ? 19.981 1.808 4.922 1.00 77.44 320 THR A CA 1
ATOM 2392 C C . THR A 1 320 ? 19.572 0.760 3.888 1.00 77.44 320 THR A C 1
ATOM 2394 O O . THR A 1 320 ? 20.347 0.484 2.973 1.00 77.44 320 THR A O 1
ATOM 2397 N N . PHE A 1 321 ? 18.354 0.213 3.962 1.00 74.81 321 PHE A N 1
ATOM 2398 C CA . PHE A 1 321 ? 17.854 -0.733 2.961 1.00 74.81 321 PHE A CA 1
ATOM 2399 C C . PHE A 1 321 ? 17.743 -0.094 1.569 1.00 74.81 321 PHE A C 1
ATOM 2401 O O . PHE A 1 321 ? 18.229 -0.654 0.585 1.00 74.81 321 PHE A O 1
ATOM 2408 N N . ILE A 1 322 ? 17.174 1.114 1.489 1.00 81.62 322 ILE A N 1
ATOM 2409 C CA . ILE A 1 322 ? 17.070 1.875 0.234 1.00 81.62 322 ILE A CA 1
ATOM 2410 C C . ILE A 1 322 ? 18.461 2.187 -0.328 1.00 81.62 322 ILE A C 1
ATOM 2412 O O . ILE A 1 322 ? 18.698 2.022 -1.525 1.00 81.62 322 ILE A O 1
ATOM 2416 N N . LEU A 1 323 ? 19.391 2.629 0.523 1.00 83.81 323 LEU A N 1
ATOM 2417 C CA . LEU A 1 323 ? 20.766 2.910 0.116 1.00 83.81 323 LEU A CA 1
ATOM 2418 C C . LEU A 1 323 ? 21.464 1.646 -0.390 1.00 83.81 323 LEU A C 1
ATOM 2420 O O . LEU A 1 323 ? 22.096 1.700 -1.439 1.00 83.81 323 LEU A O 1
ATOM 2424 N N . LYS A 1 324 ? 21.301 0.503 0.284 1.00 84.94 324 LYS A N 1
ATOM 2425 C CA . LYS A 1 324 ? 21.873 -0.783 -0.137 1.00 84.94 324 LYS A CA 1
ATOM 2426 C C . LYS A 1 324 ? 21.343 -1.229 -1.502 1.00 84.94 324 LYS A C 1
ATOM 2428 O O . LYS A 1 324 ? 22.127 -1.664 -2.340 1.00 84.94 324 LYS A O 1
ATOM 2433 N N . ALA A 1 325 ? 20.043 -1.065 -1.751 1.00 83.19 325 ALA A N 1
ATOM 2434 C CA . ALA A 1 325 ? 19.447 -1.351 -3.055 1.00 83.19 325 ALA A CA 1
ATOM 2435 C C . ALA A 1 325 ? 20.033 -0.451 -4.159 1.00 83.19 325 ALA A C 1
ATOM 2437 O O . ALA A 1 325 ? 20.441 -0.949 -5.206 1.00 83.19 325 ALA A O 1
ATOM 2438 N N . LYS A 1 326 ? 20.164 0.857 -3.896 1.00 84.00 326 LYS A N 1
ATOM 2439 C CA . LYS A 1 326 ? 20.786 1.804 -4.838 1.00 84.00 326 LYS A CA 1
ATOM 2440 C C . LYS A 1 326 ? 22.269 1.526 -5.083 1.00 84.00 326 LYS A C 1
ATOM 2442 O O . LYS A 1 326 ? 22.738 1.713 -6.201 1.00 84.00 326 LYS A O 1
ATOM 2447 N N . PHE A 1 327 ? 23.011 1.099 -4.060 1.00 81.69 327 PHE A N 1
ATOM 2448 C CA . PHE A 1 327 ? 24.406 0.686 -4.219 1.00 81.69 327 PHE A CA 1
ATOM 2449 C C . PHE A 1 327 ? 24.512 -0.559 -5.096 1.00 81.69 327 PHE A C 1
ATOM 2451 O O . PHE A 1 327 ? 25.277 -0.538 -6.047 1.00 81.69 327 PHE A O 1
ATOM 2458 N N . SER A 1 328 ? 23.674 -1.574 -4.873 1.00 81.56 328 SER A N 1
ATOM 2459 C CA . SER A 1 328 ? 23.652 -2.770 -5.723 1.00 81.56 328 SER A CA 1
ATOM 2460 C C . SER A 1 328 ? 23.281 -2.458 -7.180 1.00 81.56 328 SER A C 1
ATOM 2462 O O . SER A 1 328 ? 23.877 -3.016 -8.097 1.00 81.56 328 SER A O 1
ATOM 2464 N N . GLU A 1 329 ? 22.344 -1.533 -7.414 1.00 83.81 329 GLU A N 1
ATOM 2465 C CA . GLU A 1 329 ? 22.011 -1.051 -8.763 1.00 83.81 329 GLU A CA 1
ATOM 2466 C C . GLU A 1 329 ? 23.208 -0.346 -9.424 1.00 83.81 329 GLU A C 1
ATOM 2468 O O . GLU A 1 329 ? 23.515 -0.591 -10.594 1.00 83.81 329 GLU A O 1
ATOM 2473 N N . LYS A 1 330 ? 23.925 0.487 -8.661 1.00 81.19 330 LYS A N 1
ATOM 2474 C CA . LYS A 1 330 ? 25.118 1.195 -9.134 1.00 81.19 330 LYS A CA 1
ATOM 2475 C C . LYS A 1 330 ? 26.301 0.255 -9.379 1.00 81.19 330 LYS A C 1
ATOM 2477 O O . LYS A 1 330 ? 27.011 0.451 -10.361 1.00 81.19 330 LYS A O 1
ATOM 2482 N N . ASP A 1 331 ? 26.489 -0.764 -8.547 1.00 80.44 331 ASP A N 1
ATOM 2483 C CA . ASP A 1 331 ? 27.521 -1.790 -8.723 1.00 80.44 331 ASP A CA 1
ATOM 2484 C C . ASP A 1 331 ? 27.255 -2.609 -9.992 1.00 80.44 331 ASP A C 1
ATOM 2486 O O . ASP A 1 331 ? 28.165 -2.817 -10.792 1.00 80.44 331 ASP A O 1
ATOM 2490 N N . ASN A 1 332 ? 25.993 -2.969 -10.256 1.00 79.94 332 ASN A N 1
ATOM 2491 C CA . ASN A 1 332 ? 25.601 -3.635 -11.501 1.00 79.94 332 ASN A CA 1
ATOM 2492 C C . ASN A 1 332 ? 25.825 -2.742 -12.736 1.00 79.94 332 ASN A C 1
ATOM 2494 O O . ASN A 1 332 ? 26.322 -3.217 -13.758 1.00 79.94 332 ASN A O 1
ATOM 2498 N N . GLN A 1 333 ? 25.516 -1.442 -12.654 1.00 83.38 333 GLN A N 1
ATOM 2499 C CA . GLN A 1 333 ? 25.841 -0.486 -13.724 1.00 83.38 333 GLN A CA 1
ATOM 2500 C C . GLN A 1 333 ? 27.352 -0.321 -13.925 1.00 83.38 333 GLN A C 1
ATOM 2502 O O . GLN A 1 333 ? 27.810 -0.232 -15.064 1.00 83.38 333 GLN A O 1
ATOM 2507 N N . SER A 1 334 ? 28.123 -0.296 -12.837 1.00 79.19 334 SER A N 1
ATOM 2508 C CA . SER A 1 334 ? 29.583 -0.213 -12.877 1.00 79.19 334 SER A CA 1
ATOM 2509 C C . SER A 1 334 ? 30.185 -1.459 -13.525 1.00 79.19 334 SER A C 1
ATOM 2511 O O . SER A 1 334 ? 31.080 -1.337 -14.360 1.00 79.19 334 SER A O 1
ATOM 2513 N N . ALA A 1 335 ? 29.672 -2.651 -13.206 1.00 80.56 335 ALA A N 1
ATOM 2514 C CA . ALA A 1 335 ? 30.088 -3.898 -13.839 1.00 80.56 335 ALA A CA 1
ATOM 2515 C C . ALA A 1 335 ? 29.821 -3.873 -15.354 1.00 80.56 335 ALA A C 1
ATOM 2517 O O . ALA A 1 335 ? 30.731 -4.144 -16.133 1.00 80.56 335 ALA A O 1
ATOM 2518 N N . LEU A 1 336 ? 28.625 -3.439 -15.776 1.00 80.25 336 LEU A N 1
ATOM 2519 C CA . LEU A 1 336 ? 28.272 -3.313 -17.195 1.00 80.25 336 LEU A CA 1
ATOM 2520 C C . LEU A 1 336 ? 29.168 -2.307 -17.939 1.00 80.25 336 LEU A C 1
ATOM 2522 O O . LEU A 1 336 ? 29.623 -2.585 -19.048 1.00 80.25 336 LEU A O 1
ATOM 2526 N N . GLN A 1 337 ? 29.458 -1.152 -17.328 1.00 80.31 337 GLN A N 1
ATOM 2527 C CA . GLN A 1 337 ? 30.390 -0.175 -17.902 1.00 80.31 337 GLN A CA 1
ATOM 2528 C C . GLN A 1 337 ? 31.812 -0.727 -18.013 1.00 80.31 337 GLN A C 1
ATOM 2530 O O . GLN A 1 337 ? 32.479 -0.460 -19.009 1.00 80.31 337 GLN A O 1
ATOM 2535 N N . THR A 1 338 ? 32.264 -1.508 -17.031 1.00 82.88 338 THR A N 1
ATOM 2536 C CA . THR A 1 338 ? 33.603 -2.117 -17.050 1.00 82.88 338 THR A CA 1
ATOM 2537 C C . THR A 1 338 ? 33.729 -3.099 -18.215 1.00 82.88 338 THR A C 1
ATOM 2539 O O . THR A 1 338 ? 34.667 -2.991 -19.000 1.00 82.88 338 THR A O 1
ATOM 2542 N N . THR A 1 339 ? 32.728 -3.964 -18.420 1.00 81.69 339 THR A N 1
ATOM 2543 C CA . THR A 1 339 ? 32.694 -4.891 -19.565 1.00 81.69 339 THR A CA 1
ATOM 2544 C C . THR A 1 339 ? 32.724 -4.152 -20.905 1.00 81.69 339 THR A C 1
ATOM 2546 O O . THR A 1 339 ? 33.462 -4.530 -21.809 1.00 81.69 339 THR A O 1
ATOM 2549 N N . GLN A 1 340 ? 31.982 -3.048 -21.030 1.00 85.50 340 GLN A N 1
ATOM 2550 C CA . GLN A 1 340 ? 31.946 -2.273 -22.272 1.00 85.50 340 GLN A CA 1
ATOM 2551 C C . GLN A 1 340 ? 33.269 -1.541 -22.570 1.00 85.50 340 GLN A C 1
ATOM 2553 O O . GLN A 1 340 ? 33.639 -1.366 -23.737 1.00 85.50 340 GLN A O 1
ATOM 2558 N N . VAL A 1 341 ? 33.996 -1.120 -21.530 1.00 87.12 341 VAL A N 1
ATOM 2559 C CA . VAL A 1 341 ? 35.347 -0.553 -21.659 1.00 87.12 341 VAL A CA 1
ATOM 2560 C C . VAL A 1 341 ? 36.349 -1.629 -22.086 1.00 87.12 341 VAL A C 1
ATOM 2562 O O . VAL A 1 341 ? 37.145 -1.367 -22.989 1.00 87.12 341 VAL A O 1
ATOM 2565 N N . ASP A 1 342 ? 36.271 -2.835 -21.521 1.00 88.44 342 ASP A N 1
ATOM 2566 C CA . ASP A 1 342 ? 37.143 -3.958 -21.889 1.00 88.44 342 ASP A CA 1
ATOM 2567 C C . ASP A 1 342 ? 36.925 -4.405 -23.343 1.00 88.44 342 ASP A C 1
ATOM 2569 O O . ASP A 1 342 ? 37.891 -4.574 -24.095 1.00 88.44 342 ASP A O 1
ATOM 2573 N N . ASP A 1 343 ? 35.668 -4.498 -23.786 1.00 87.81 343 ASP A N 1
ATOM 2574 C CA . ASP A 1 343 ? 35.326 -4.803 -25.181 1.00 87.81 343 ASP A CA 1
ATOM 2575 C C . ASP A 1 343 ? 35.893 -3.745 -26.142 1.00 87.81 343 ASP A C 1
ATOM 2577 O O . ASP A 1 343 ? 36.499 -4.067 -27.172 1.00 87.81 343 ASP A O 1
ATOM 2581 N N . SER A 1 344 ? 35.764 -2.466 -25.771 1.00 85.69 344 SER A N 1
ATOM 2582 C CA . SER A 1 344 ? 36.302 -1.344 -26.548 1.00 85.69 344 SER A CA 1
ATOM 2583 C C . SER A 1 344 ? 37.836 -1.367 -26.605 1.00 85.69 344 SER A C 1
ATOM 2585 O O . SER A 1 344 ? 38.422 -1.119 -27.663 1.00 85.69 344 SER A O 1
ATOM 2587 N N . ALA A 1 345 ? 38.503 -1.704 -25.498 1.00 91.19 345 ALA A N 1
ATOM 2588 C CA . ALA A 1 345 ? 39.958 -1.838 -25.430 1.00 91.19 345 ALA A CA 1
ATOM 2589 C C . ALA A 1 345 ? 40.469 -3.010 -26.288 1.00 91.19 345 ALA A C 1
ATOM 2591 O O . ALA A 1 345 ? 41.501 -2.897 -26.964 1.00 91.19 345 ALA A O 1
ATOM 2592 N N . ASN A 1 346 ? 39.734 -4.123 -26.324 1.00 91.44 346 ASN A N 1
ATOM 2593 C CA . ASN A 1 346 ? 40.088 -5.282 -27.136 1.00 91.44 346 ASN A CA 1
ATOM 2594 C C . ASN A 1 346 ? 39.952 -4.988 -28.641 1.00 91.44 346 ASN A C 1
ATOM 2596 O O . ASN A 1 346 ? 40.859 -5.291 -29.426 1.00 91.44 346 ASN A O 1
ATOM 2600 N N . GLU A 1 347 ? 38.877 -4.308 -29.053 1.00 92.19 347 GLU A N 1
ATOM 2601 C CA . GLU A 1 347 ? 38.723 -3.848 -30.439 1.00 92.19 347 GLU A CA 1
ATOM 2602 C C . GLU A 1 347 ? 39.792 -2.814 -30.826 1.00 92.19 347 GLU A C 1
ATOM 2604 O O . GLU A 1 347 ? 40.371 -2.903 -31.913 1.00 92.19 347 GLU A O 1
ATOM 2609 N N . MET A 1 348 ? 40.160 -1.898 -29.924 1.00 90.62 348 MET A N 1
ATOM 2610 C CA . MET A 1 348 ? 41.267 -0.965 -30.159 1.00 90.62 348 MET A CA 1
ATOM 2611 C C . MET A 1 348 ? 42.601 -1.700 -30.364 1.00 90.62 348 MET A C 1
ATOM 2613 O O . MET A 1 348 ? 43.342 -1.403 -31.302 1.00 90.62 348 MET A O 1
ATOM 2617 N N . THR A 1 349 ? 42.878 -2.726 -29.558 1.00 93.44 349 THR A N 1
ATOM 2618 C CA . THR A 1 349 ? 44.086 -3.559 -29.688 1.00 93.44 349 THR A CA 1
ATOM 2619 C C . THR A 1 349 ? 44.117 -4.310 -31.023 1.00 93.44 349 THR A C 1
ATOM 2621 O O . THR A 1 349 ? 45.155 -4.423 -31.678 1.00 93.44 349 THR A O 1
ATOM 2624 N N . LYS A 1 350 ? 42.966 -4.807 -31.476 1.00 94.75 350 LYS A N 1
ATOM 2625 C CA . LYS A 1 350 ? 42.814 -5.471 -32.776 1.00 94.75 350 LYS A CA 1
ATOM 2626 C C . LYS A 1 350 ? 43.020 -4.509 -33.947 1.00 94.75 350 LYS A C 1
ATOM 2628 O O . LYS A 1 350 ? 43.612 -4.906 -34.952 1.00 94.75 350 LYS A O 1
ATOM 2633 N N . LEU A 1 351 ? 42.566 -3.262 -33.829 1.00 93.56 351 LEU A N 1
ATOM 2634 C CA . LEU A 1 351 ? 42.827 -2.218 -34.822 1.00 93.56 351 LEU A CA 1
ATOM 2635 C C . LEU A 1 351 ? 44.313 -1.855 -34.888 1.00 93.56 351 LEU A C 1
ATOM 2637 O O . LEU A 1 351 ? 44.847 -1.766 -35.992 1.00 93.56 351 LEU A O 1
ATOM 2641 N N . LEU A 1 352 ? 44.996 -1.739 -33.747 1.00 93.56 352 LEU A N 1
ATOM 2642 C CA . LEU A 1 352 ? 46.443 -1.490 -33.706 1.00 93.56 352 LEU A CA 1
ATOM 2643 C C . LEU A 1 352 ? 47.227 -2.581 -34.448 1.00 93.56 352 LEU A C 1
ATOM 2645 O O . LEU A 1 352 ? 48.005 -2.267 -35.343 1.00 93.56 352 LEU A O 1
ATOM 2649 N N . ARG A 1 353 ? 46.911 -3.864 -34.214 1.00 95.06 353 ARG A N 1
ATOM 2650 C CA . ARG A 1 353 ? 47.535 -4.979 -34.958 1.00 95.06 353 ARG A CA 1
ATOM 2651 C C . ARG A 1 353 ? 47.334 -4.883 -36.474 1.00 95.06 353 ARG A C 1
ATOM 2653 O O . ARG A 1 353 ? 48.208 -5.271 -37.245 1.00 95.06 353 ARG A O 1
ATOM 2660 N N . LYS A 1 354 ? 46.174 -4.392 -36.926 1.00 95.62 354 LYS A N 1
ATOM 2661 C CA . LYS A 1 354 ? 45.915 -4.179 -38.360 1.00 95.62 354 LYS A CA 1
ATOM 2662 C C . LYS A 1 354 ? 46.746 -3.028 -38.921 1.00 95.62 354 LYS A C 1
ATOM 2664 O O . LYS A 1 354 ? 47.177 -3.123 -40.066 1.00 95.62 354 LYS A O 1
ATOM 2669 N N . ILE A 1 355 ? 46.954 -1.964 -38.146 1.00 95.00 355 ILE A N 1
ATOM 2670 C CA . ILE A 1 355 ? 47.801 -0.830 -38.537 1.00 95.00 355 ILE A CA 1
ATOM 2671 C C . ILE A 1 355 ? 49.253 -1.292 -38.693 1.00 95.00 355 ILE A C 1
ATOM 2673 O O . ILE A 1 355 ? 49.851 -1.013 -39.730 1.00 95.00 355 ILE A O 1
ATOM 2677 N N . ASP A 1 356 ? 49.773 -2.076 -37.748 1.00 95.25 356 ASP A N 1
ATOM 2678 C CA . ASP A 1 356 ? 51.136 -2.620 -37.822 1.00 95.25 356 ASP A CA 1
ATOM 2679 C C . ASP A 1 356 ? 51.323 -3.504 -39.068 1.00 95.25 356 ASP A C 1
ATOM 2681 O O . ASP A 1 356 ? 52.263 -3.325 -39.844 1.00 95.25 356 ASP A O 1
ATOM 2685 N N . ALA A 1 357 ? 50.359 -4.391 -39.342 1.00 93.44 357 ALA A N 1
ATOM 2686 C CA . ALA A 1 357 ? 50.378 -5.235 -40.539 1.00 93.44 357 ALA A CA 1
ATOM 2687 C C . ALA A 1 357 ? 50.294 -4.429 -41.853 1.00 93.44 357 ALA A C 1
ATOM 2689 O O . ALA A 1 357 ? 50.798 -4.863 -42.895 1.00 93.44 357 ALA A O 1
ATOM 2690 N N . LEU A 1 358 ? 49.635 -3.265 -41.843 1.00 93.62 358 LEU A N 1
ATOM 2691 C CA . LEU A 1 358 ? 49.605 -2.359 -42.992 1.00 93.62 358 LEU A CA 1
ATOM 2692 C C . LEU A 1 358 ? 50.936 -1.622 -43.171 1.00 93.62 358 LEU A C 1
ATOM 2694 O O . LEU A 1 358 ? 51.359 -1.435 -44.315 1.00 93.62 358 LEU A O 1
ATOM 2698 N N . ASP A 1 359 ? 51.610 -1.242 -42.085 1.00 93.62 359 ASP A N 1
ATOM 2699 C CA . ASP A 1 359 ? 52.922 -0.596 -42.159 1.00 93.62 359 ASP A CA 1
ATOM 2700 C C . ASP A 1 359 ? 53.998 -1.555 -42.694 1.00 93.62 359 ASP A C 1
ATOM 2702 O O . ASP A 1 359 ? 54.762 -1.193 -43.592 1.00 93.62 359 ASP A O 1
ATOM 2706 N N . GLU A 1 360 ? 53.980 -2.826 -42.282 1.00 94.81 360 GLU A N 1
ATOM 2707 C CA . GLU A 1 360 ? 54.850 -3.857 -42.866 1.00 94.81 360 GLU A CA 1
ATOM 2708 C C . GLU A 1 360 ? 54.638 -4.001 -44.380 1.00 94.81 360 GLU A C 1
ATOM 2710 O O . GLU A 1 360 ? 55.597 -4.000 -45.161 1.00 94.81 360 GLU A O 1
ATOM 2715 N N . LYS A 1 361 ? 53.375 -4.059 -44.826 1.00 92.69 361 LYS A N 1
ATOM 2716 C CA . LYS A 1 361 ? 53.041 -4.124 -46.258 1.00 92.69 361 LYS A CA 1
ATOM 2717 C C . LYS A 1 361 ? 53.502 -2.883 -47.016 1.00 92.69 361 LYS A C 1
ATOM 2719 O O . LYS A 1 361 ? 53.988 -3.003 -48.143 1.00 92.69 361 LYS A O 1
ATOM 2724 N N . LYS A 1 362 ? 53.380 -1.698 -46.416 1.00 93.31 362 LYS A N 1
ATOM 2725 C CA . LYS A 1 362 ? 53.877 -0.438 -46.983 1.00 93.31 362 LYS A CA 1
ATOM 2726 C C . LYS A 1 362 ? 55.398 -0.468 -47.143 1.00 93.31 362 LYS A C 1
ATOM 2728 O O . LYS A 1 362 ? 55.895 -0.119 -48.215 1.00 93.31 362 LYS A O 1
ATOM 2733 N N . ASN A 1 363 ? 56.132 -0.929 -46.132 1.00 93.19 363 ASN A N 1
ATOM 2734 C CA . ASN A 1 363 ? 57.591 -1.045 -46.180 1.00 93.19 363 ASN A CA 1
ATOM 2735 C C . ASN A 1 363 ? 58.040 -2.050 -47.253 1.00 93.19 363 ASN A C 1
ATOM 2737 O O . ASN A 1 363 ? 58.938 -1.757 -48.049 1.00 93.19 363 ASN A O 1
ATOM 2741 N N . GLN A 1 364 ? 57.348 -3.188 -47.368 1.00 92.94 364 GLN A N 1
ATOM 2742 C CA . GLN A 1 364 ? 57.590 -4.167 -48.428 1.00 92.94 364 GLN A CA 1
ATOM 2743 C C . GLN A 1 364 ? 57.299 -3.594 -49.828 1.00 92.94 364 GLN A C 1
ATOM 2745 O O . GLN A 1 364 ? 58.067 -3.822 -50.766 1.00 92.94 364 GLN A O 1
ATOM 2750 N N . GLY A 1 365 ? 56.212 -2.831 -49.976 1.00 90.81 365 GLY A N 1
ATOM 2751 C CA . GLY A 1 365 ? 55.869 -2.133 -51.217 1.00 90.81 365 GLY A CA 1
ATOM 2752 C C . GLY A 1 365 ? 56.922 -1.097 -51.617 1.00 90.81 365 GLY A C 1
ATOM 2753 O O . GLY A 1 365 ? 57.343 -1.066 -52.773 1.00 90.81 365 GLY A O 1
ATOM 2754 N N . SER A 1 366 ? 57.408 -0.309 -50.654 1.00 91.75 366 SER A N 1
ATOM 2755 C CA . SER A 1 366 ? 58.479 0.675 -50.856 1.00 91.75 366 SER A CA 1
ATOM 2756 C C . SER A 1 366 ? 59.780 0.016 -51.331 1.00 91.75 366 SER A C 1
ATOM 2758 O O . SER A 1 366 ? 60.361 0.438 -52.332 1.00 91.75 366 SER A O 1
ATOM 2760 N N . SER A 1 367 ? 60.192 -1.085 -50.689 1.00 92.62 367 SER A N 1
ATOM 2761 C CA . SER A 1 367 ? 61.383 -1.853 -51.081 1.00 92.62 367 SER A CA 1
ATOM 2762 C C . SER A 1 367 ? 61.279 -2.407 -52.508 1.00 92.62 367 SER A C 1
ATOM 2764 O O . SER A 1 367 ? 62.197 -2.231 -53.314 1.00 92.62 367 SER A O 1
ATOM 2766 N N . LYS A 1 368 ? 60.130 -2.998 -52.870 1.00 91.88 368 LYS A N 1
ATOM 2767 C CA . LYS A 1 368 ? 59.870 -3.464 -54.243 1.00 91.88 368 LYS A CA 1
ATOM 2768 C C . LYS A 1 368 ? 59.912 -2.317 -55.256 1.00 91.88 368 LYS A C 1
ATOM 2770 O O . LYS A 1 368 ? 60.474 -2.486 -56.334 1.00 91.88 368 LYS A O 1
ATOM 2775 N N . GLY A 1 369 ? 59.369 -1.150 -54.905 1.00 89.69 369 GLY A N 1
ATOM 2776 C CA . GLY A 1 369 ? 59.421 0.049 -55.743 1.00 89.69 369 GLY A CA 1
ATOM 2777 C C . GLY A 1 369 ? 60.852 0.528 -56.011 1.00 89.69 369 GLY A C 1
ATOM 2778 O O . GLY A 1 369 ? 61.199 0.819 -57.156 1.00 89.69 369 GLY A O 1
ATOM 2779 N N . GLN A 1 370 ? 61.709 0.546 -54.986 1.00 90.25 370 GLN A N 1
ATOM 2780 C CA . GLN A 1 370 ? 63.129 0.893 -55.133 1.00 90.25 370 GLN A CA 1
ATOM 2781 C C . GLN A 1 370 ? 63.882 -0.111 -56.018 1.00 90.25 370 GLN A C 1
ATOM 2783 O O . GLN A 1 370 ? 64.690 0.290 -56.860 1.00 90.25 370 GLN A O 1
ATOM 2788 N N . GLN A 1 371 ? 63.592 -1.406 -55.871 1.00 90.69 371 GLN A N 1
ATOM 2789 C CA . GLN A 1 371 ? 64.183 -2.458 -56.698 1.00 90.69 371 GLN A CA 1
ATOM 2790 C C . GLN A 1 371 ? 63.794 -2.302 -58.177 1.00 90.69 371 GLN A C 1
ATOM 2792 O O . GLN A 1 371 ? 64.665 -2.290 -59.046 1.00 90.69 371 GLN A O 1
ATOM 2797 N N . LEU A 1 372 ? 62.508 -2.073 -58.459 1.00 90.19 372 LEU A N 1
ATOM 2798 C CA . LEU A 1 372 ? 62.003 -1.794 -59.807 1.00 90.19 372 LEU A CA 1
ATOM 2799 C C . LEU A 1 372 ? 62.641 -0.543 -60.422 1.00 90.19 372 LEU A C 1
ATOM 2801 O O . LEU A 1 372 ? 63.031 -0.561 -61.589 1.00 90.19 372 LEU A O 1
ATOM 2805 N N . GLN A 1 373 ? 62.802 0.538 -59.652 1.00 89.00 373 GLN A N 1
ATOM 2806 C CA . GLN A 1 373 ? 63.506 1.734 -60.129 1.00 89.00 373 GLN A CA 1
ATOM 2807 C C . GLN A 1 373 ? 64.965 1.439 -60.491 1.00 89.00 373 GLN A C 1
ATOM 2809 O O . GLN A 1 373 ? 65.468 1.960 -61.491 1.00 89.00 373 GLN A O 1
ATOM 2814 N N . LYS A 1 374 ? 65.649 0.600 -59.705 1.00 90.12 374 LYS A N 1
ATOM 2815 C CA . LYS A 1 374 ? 67.031 0.186 -59.973 1.00 90.12 374 LYS A CA 1
ATOM 2816 C C . LYS A 1 374 ? 67.122 -0.639 -61.259 1.00 90.12 374 LYS A C 1
ATOM 2818 O O . LYS A 1 374 ? 67.944 -0.325 -62.115 1.00 90.12 374 LYS A O 1
ATOM 2823 N N . GLU A 1 375 ? 66.247 -1.625 -61.431 1.00 89.69 375 GLU A N 1
ATOM 2824 C CA . GLU A 1 375 ? 66.173 -2.461 -62.640 1.00 89.69 375 GLU A CA 1
ATOM 2825 C C . GLU A 1 375 ? 65.814 -1.646 -63.890 1.00 89.69 375 GLU A C 1
ATOM 2827 O O . GLU A 1 375 ? 66.429 -1.810 -64.946 1.00 89.69 375 GLU A O 1
ATOM 2832 N N . THR A 1 376 ? 64.886 -0.695 -63.759 1.00 87.25 376 THR A N 1
ATOM 2833 C CA . THR A 1 376 ? 64.508 0.230 -64.838 1.00 87.25 376 THR A CA 1
ATOM 2834 C C . THR A 1 376 ? 65.691 1.106 -65.242 1.00 87.25 376 THR A C 1
ATOM 2836 O O . THR A 1 376 ? 65.986 1.238 -66.427 1.00 87.25 376 THR A O 1
ATOM 2839 N N . ARG A 1 377 ? 66.425 1.666 -64.269 1.00 86.81 377 ARG A N 1
ATOM 2840 C CA . ARG A 1 377 ? 67.612 2.493 -64.535 1.00 86.81 377 ARG A CA 1
ATOM 2841 C C . ARG A 1 377 ? 68.704 1.704 -65.259 1.00 86.81 377 ARG A C 1
ATOM 2843 O O . ARG A 1 377 ? 69.311 2.229 -66.187 1.00 86.81 377 ARG A O 1
ATOM 2850 N N . GLU A 1 378 ? 68.945 0.459 -64.857 1.00 85.94 378 GLU A N 1
ATOM 2851 C CA . GLU A 1 378 ? 69.912 -0.417 -65.528 1.00 85.94 378 GLU A CA 1
ATOM 2852 C C . GLU A 1 378 ? 69.460 -0.805 -66.943 1.00 85.94 378 GLU A C 1
ATOM 2854 O O . GLU A 1 378 ? 70.276 -0.841 -67.862 1.00 85.94 378 GLU A O 1
ATOM 2859 N N . THR A 1 379 ? 68.160 -1.015 -67.156 1.00 84.94 379 THR A N 1
ATOM 2860 C CA . THR A 1 379 ? 67.599 -1.284 -68.490 1.00 84.94 379 THR A CA 1
ATOM 2861 C C . THR A 1 379 ? 67.739 -0.073 -69.413 1.00 84.94 379 THR A C 1
ATOM 2863 O O . THR A 1 379 ? 68.191 -0.220 -70.545 1.00 84.94 379 THR A O 1
ATOM 2866 N N . ILE A 1 380 ? 67.438 1.134 -68.919 1.00 83.19 380 ILE A N 1
ATOM 2867 C CA . ILE A 1 380 ? 67.614 2.383 -69.675 1.00 83.19 380 ILE A CA 1
ATOM 2868 C C . ILE A 1 380 ? 69.081 2.567 -70.079 1.00 83.19 380 ILE A C 1
ATOM 2870 O O . ILE A 1 380 ? 69.343 2.835 -71.248 1.00 83.19 380 ILE A O 1
ATOM 2874 N N . LYS A 1 381 ? 70.035 2.359 -69.156 1.00 81.88 381 LYS A N 1
ATOM 2875 C CA . LYS A 1 381 ? 71.477 2.432 -69.459 1.00 81.88 381 LYS A CA 1
ATOM 2876 C C . LYS A 1 381 ? 71.897 1.463 -70.566 1.00 81.88 381 LYS A C 1
ATOM 2878 O O . LYS A 1 381 ? 72.692 1.836 -71.418 1.00 81.88 381 LYS A O 1
ATOM 2883 N N . ARG A 1 382 ? 71.370 0.232 -70.569 1.00 81.31 382 ARG A N 1
ATOM 2884 C CA . ARG A 1 382 ? 71.656 -0.759 -71.625 1.00 81.31 382 ARG A CA 1
ATOM 2885 C C . ARG A 1 382 ? 71.091 -0.362 -72.990 1.00 81.31 382 ARG A C 1
ATOM 2887 O O . ARG A 1 382 ? 71.635 -0.797 -73.991 1.00 81.31 382 ARG A O 1
ATOM 2894 N N . ALA A 1 383 ? 70.023 0.433 -73.027 1.00 73.81 383 ALA A N 1
ATOM 2895 C CA . ALA A 1 383 ? 69.394 0.905 -74.260 1.00 73.81 383 ALA A CA 1
ATOM 2896 C C . ALA A 1 383 ? 69.993 2.218 -74.806 1.00 73.81 383 ALA A C 1
ATOM 2898 O O . ALA A 1 383 ? 69.595 2.656 -75.880 1.00 73.81 383 ALA A O 1
ATOM 2899 N N . THR A 1 384 ? 70.897 2.875 -74.065 1.00 71.00 384 THR A N 1
ATOM 2900 C CA . THR A 1 384 ? 71.538 4.148 -74.467 1.00 71.00 384 THR A CA 1
ATOM 2901 C C . THR A 1 384 ? 72.963 3.987 -75.015 1.00 71.00 384 THR A C 1
ATOM 2903 O O . THR A 1 384 ? 73.623 4.991 -75.283 1.00 71.00 384 THR A O 1
ATOM 2906 N N . ILE A 1 385 ? 73.423 2.744 -75.183 1.00 55.03 385 ILE A N 1
ATOM 2907 C CA . ILE A 1 385 ? 74.641 2.348 -75.911 1.00 55.03 385 ILE A CA 1
ATOM 2908 C C . ILE A 1 385 ? 74.190 1.783 -77.253 1.00 55.03 385 ILE A C 1
ATOM 2910 O O . ILE A 1 385 ? 74.831 2.123 -78.271 1.00 55.03 385 ILE A O 1
#

InterPro domains:
  IPR000742 EGF-like domain [SM00181] (83-132)
  IPR000742 EGF-like domain [SM00181] (147-187)
  IPR000742 EGF-like domain [SM00181] (203-241)
  IPR002049 Laminin-type EGF domain [PF00053] (134-186)
  IPR002049 Laminin-type EGF domain [PF00053] (189-240)
  IPR002049 Laminin-type EGF domain [PS01248] (211-245)
  IPR002049 Laminin-type EGF domain [PS50027] (84-133)
  IPR002049 Laminin-type EGF domain [PS50027] (189-242)
  IPR002049 Laminin-type EGF domain [SM00180] (84-131)
  IPR002049 Laminin-type EGF domain [SM00180] (134-186)
  IPR002049 Laminin-type EGF domain [SM00180] (189-240)
  IPR002049 Laminin-type EGF domain [cd00055] (83-126)
  IPR002049 Laminin-type EGF domain [cd00055] (133-180)
  IPR002049 Laminin-type EGF domain [cd00055] (189-241)
  IPR050440 Laminin/Netrin Extracellular Matrix [PTHR10574] (65-348)
  IPR056863 Laminin/attractin/netrin-like, EGF domain [PF24973] (84-126)

Organism: NCBI:txid35019